Protein AF-0000000078458652 (afdb_homodimer)

pLDDT: mean 82.73, std 20.46, range [17.59, 98.25]

Solvent-accessible surface area (backbone atoms only — not comparable to full-atom values): 28917 Å² total; per-residue (Å²): 103,45,55,59,38,45,64,35,91,59,26,58,59,52,46,51,49,51,50,51,50,48,51,54,49,50,50,53,52,47,50,48,54,53,51,50,43,49,52,51,50,54,49,30,52,53,49,36,51,50,32,53,53,46,57,64,69,66,65,75,82,95,50,84,63,47,66,58,51,52,50,50,31,51,49,48,42,50,42,27,52,52,43,53,51,50,44,53,49,40,44,56,53,26,48,51,47,50,50,53,50,47,52,51,50,50,52,51,51,52,53,51,50,52,51,52,52,51,46,54,46,52,42,53,52,42,51,52,50,36,52,53,33,50,53,48,27,52,54,30,49,52,48,26,53,52,30,46,49,52,37,55,54,61,70,67,54,73,91,58,67,73,77,47,41,60,54,49,51,55,50,52,50,53,32,49,52,49,27,52,50,29,46,51,52,27,47,51,31,48,51,49,34,54,50,38,52,53,49,40,52,52,41,51,54,50,40,54,52,48,44,32,49,48,38,43,52,45,50,52,51,48,50,52,48,46,51,50,50,51,54,23,47,51,55,43,51,50,41,52,38,51,51,69,26,48,62,51,54,70,80,68,65,65,68,68,61,56,58,64,70,63,73,68,77,73,76,76,74,83,76,74,75,60,93,110,103,45,57,60,39,45,65,36,92,58,26,58,58,52,44,52,48,51,50,50,50,49,51,53,49,51,51,54,50,48,52,48,54,52,51,51,44,49,54,51,49,54,49,30,52,52,51,33,48,50,32,55,52,46,57,64,69,66,64,75,82,95,50,83,62,46,68,59,50,51,48,50,32,52,49,48,42,52,42,28,53,51,40,54,51,49,45,54,50,39,44,57,55,28,48,52,47,52,51,53,50,47,53,51,49,51,53,51,52,50,52,51,50,52,50,51,51,51,46,54,47,51,42,53,52,41,52,52,51,37,53,52,33,49,52,49,28,52,56,30,47,52,50,26,53,52,31,46,51,49,37,54,55,59,68,67,54,73,90,58,66,74,76,45,39,59,53,48,51,53,49,51,51,51,32,49,50,48,28,52,52,30,45,52,53,27,49,51,30,49,51,49,34,53,52,39,52,53,47,43,53,51,41,49,52,48,40,54,52,48,44,33,50,49,39,43,51,46,51,50,50,48,51,52,49,47,51,51,51,51,54,23,46,50,54,43,51,51,40,52,39,51,52,67,29,48,63,48,52,68,79,66,66,64,67,67,62,55,58,63,69,62,72,66,77,74,76,74,75,80,75,71,72,68,82,111

Secondary structure (DSSP, 8-state):
-HHHHHHSTTHHHHHHHHHHHHHHHHHHHHHHHHHHHHHHHHHHHHHHHHHHHHHHH---SS-TTHHHHHHHHHHHHHHHHHHHHHHHHHIIIIIIHHHHHHHHHHHHHHHHHHHHHHHHHHHHHHHHHHHHHHHHHHHHHHHHHHHHHHHHHHHTS----THHHHHHHHHHHHHHHHHHHHHHHHHHHHHHHHHHHHHHHHHHHHHHHHHHHHHHHHHHHHHHHHHHHHHHHHHHHHHIIIIIHHGGG---HHHHHHTT------------GGG-/-HHHHHHSTTHHHHHHHHHHHHHHHHHHHHHHHHHHHHHHHHHHHHHHHHHHHHHHH---SS-TTHHHHHHHHHHHHHHHHHHHHHHHHHIIIIIIHHHHHHHHHHHHHHHHHHHHHHHHHHHHHHHHHHHHHHHHHHHHHHHHHHHHHHHHHHHTS----THHHHHHHHHHHHHHHHHHHHHHHHHHHHHHHHHHHHHHHHHHHHHHHHHHHHHHHHHHHHHHHHHHHHHHHHHHHHHIIIIIHHGGG---HHHHHHGGG-----------GGG-

InterPro domains:
  IPR001060 FCH domain [SM00055] (2-90)
  IPR027267 AH/BAR domain superfamily [G3DSA:1.20.1270.60] (1-253)
  IPR027267 AH/BAR domain superfamily [SSF103657] (10-240)
  IPR031160 F-BAR domain [PS51741] (1-271)
  IPR054713 GMIP/FCHO2-like, FCH domain [PF22699] (10-238)

Structure (mmCIF, N/CA/C/O backbone):
data_AF-0000000078458652-model_v1
#
loop_
_entity.id
_entity.type
_entity.pdbx_description
1 polymer 'Rho GTPase-activating protein 29'
#
loop_
_atom_site.group_PDB
_atom_site.id
_atom_site.type_symbol
_atom_site.label_atom_id
_atom_site.label_alt_id
_atom_site.label_comp_id
_atom_site.label_asym_id
_atom_site.label_entity_id
_atom_site.label_seq_id
_atom_site.pdbx_PDB_ins_code
_atom_site.Cartn_x
_atom_site.Cartn_y
_atom_site.Cartn_z
_atom_site.occupancy
_atom_site.B_iso_or_equiv
_atom_site.auth_seq_id
_atom_site.auth_comp_id
_atom_site.auth_asym_id
_atom_site.auth_atom_id
_atom_site.pdbx_PDB_model_num
ATOM 1 N N . MET A 1 1 ? -7.738 -39.312 -30.156 1 42.25 1 MET A N 1
ATOM 2 C CA . MET A 1 1 ? -6.59 -38.469 -29.875 1 42.25 1 MET A CA 1
ATOM 3 C C . MET A 1 1 ? -5.641 -39.125 -28.891 1 42.25 1 MET A C 1
ATOM 5 O O . MET A 1 1 ? -4.426 -39.125 -29.094 1 42.25 1 MET A O 1
ATOM 9 N N . ASP A 1 2 ? -6.367 -39.656 -27.875 1 49.72 2 ASP A N 1
ATOM 10 C CA . ASP A 1 2 ? -5.559 -40.312 -26.859 1 49.72 2 ASP A CA 1
ATOM 11 C C . ASP A 1 2 ? -4.691 -41.406 -27.469 1 49.72 2 ASP A C 1
ATOM 13 O O . ASP A 1 2 ? -3.514 -41.562 -27.125 1 49.72 2 ASP A O 1
ATOM 17 N N . ARG A 1 3 ? -5.375 -42.094 -28.406 1 53.09 3 ARG A N 1
ATOM 18 C CA . ARG A 1 3 ? -4.652 -43.188 -29.016 1 53.09 3 ARG A CA 1
ATOM 19 C C . ARG A 1 3 ? -3.494 -42.688 -29.875 1 53.09 3 ARG A C 1
ATOM 21 O O . ARG A 1 3 ? -2.418 -43.281 -29.875 1 53.09 3 ARG A O 1
ATOM 28 N N . MET A 1 4 ? -3.777 -41.562 -30.547 1 47.5 4 MET A N 1
ATOM 29 C CA . MET A 1 4 ? -2.734 -41.031 -31.438 1 47.5 4 MET A CA 1
ATOM 30 C C . MET A 1 4 ? -1.519 -40.594 -30.625 1 47.5 4 MET A C 1
ATOM 32 O O . MET A 1 4 ? -0.379 -40.812 -31.047 1 47.5 4 MET A O 1
ATOM 36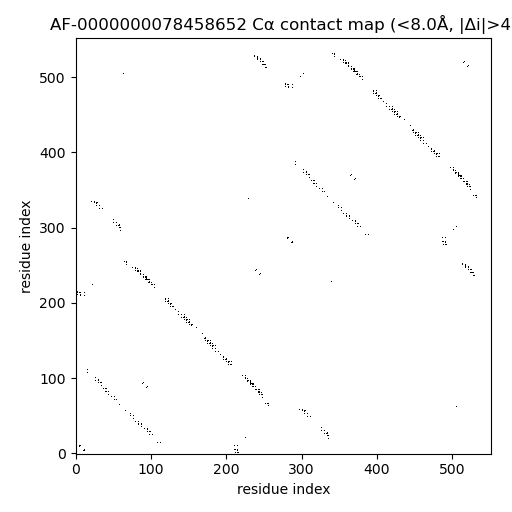 N N . VAL A 1 5 ? -1.776 -40 -29.578 1 52.53 5 VAL A N 1
ATOM 37 C CA . VAL A 1 5 ? -0.667 -39.562 -28.734 1 52.53 5 VAL A CA 1
ATOM 38 C C . VAL A 1 5 ? 0.009 -40.781 -28.109 1 52.53 5 VAL A C 1
ATOM 40 O O . VAL A 1 5 ? 1.238 -40.844 -28.016 1 52.53 5 VAL A O 1
ATOM 43 N N . ALA A 1 6 ? -0.91 -41.75 -27.844 1 52.38 6 ALA A N 1
ATOM 44 C CA . ALA A 1 6 ? -0.396 -43 -27.266 1 52.38 6 ALA A CA 1
ATOM 45 C C . ALA A 1 6 ? 0.478 -43.75 -28.266 1 52.38 6 ALA A C 1
ATOM 47 O O . ALA A 1 6 ? 1.397 -44.469 -27.891 1 52.38 6 ALA A O 1
ATOM 48 N N . ASP A 1 7 ? 0.104 -43.469 -29.484 1 56.47 7 ASP A N 1
ATOM 49 C CA . ASP A 1 7 ? 0.796 -44.25 -30.5 1 56.47 7 ASP A CA 1
ATOM 50 C C . ASP A 1 7 ? 2.211 -43.719 -30.734 1 56.47 7 ASP A C 1
ATOM 52 O O . ASP A 1 7 ? 3.078 -44.438 -31.219 1 56.47 7 ASP A O 1
ATOM 56 N N . ARG A 1 8 ? 2.246 -42.438 -30.344 1 62.75 8 ARG A N 1
ATOM 57 C CA . ARG A 1 8 ? 3.609 -41.906 -30.453 1 62.75 8 ARG A CA 1
ATOM 58 C C . ARG A 1 8 ? 4.488 -42.469 -29.328 1 62.75 8 ARG A C 1
ATOM 60 O O . ARG A 1 8 ? 4.039 -42.594 -28.188 1 62.75 8 ARG A O 1
ATOM 67 N N . ALA A 1 9 ? 5.555 -43 -29.641 1 62.34 9 ALA A N 1
ATOM 68 C CA . ALA A 1 9 ? 6.488 -43.594 -28.703 1 62.34 9 ALA A CA 1
ATOM 69 C C . ALA A 1 9 ? 6.719 -42.688 -27.5 1 62.34 9 ALA A C 1
ATOM 71 O O . ALA A 1 9 ? 6.836 -43.156 -26.359 1 62.34 9 ALA A O 1
ATOM 72 N N . ASP A 1 10 ? 6.547 -41.344 -27.672 1 75.12 10 ASP A N 1
ATOM 73 C CA . ASP A 1 10 ? 6.875 -40.406 -26.609 1 75.12 10 ASP A CA 1
ATOM 74 C C . ASP A 1 10 ? 5.621 -39.688 -26.109 1 75.12 10 ASP A C 1
ATOM 76 O O . ASP A 1 10 ? 5.719 -38.688 -25.406 1 75.12 10 ASP A O 1
ATOM 80 N N . GLY A 1 11 ? 4.473 -40.281 -26.469 1 80.44 11 GLY A N 1
ATOM 81 C CA . GLY A 1 11 ? 3.217 -39.625 -26.125 1 80.44 11 GLY A CA 1
ATOM 82 C C . GLY A 1 11 ? 2.961 -39.562 -24.641 1 80.44 11 GLY A C 1
ATOM 83 O O . GLY A 1 11 ? 2.535 -38.531 -24.125 1 80.44 11 GLY A O 1
ATOM 84 N N . ILE A 1 12 ? 3.359 -40.656 -23.969 1 88.5 12 ILE A N 1
ATOM 85 C CA . ILE A 1 12 ? 3.096 -40.75 -22.531 1 88.5 12 ILE A CA 1
ATOM 86 C C . ILE A 1 12 ? 3.975 -39.75 -21.781 1 88.5 12 ILE A C 1
ATOM 88 O O . ILE A 1 12 ? 3.521 -39.094 -20.844 1 88.5 12 ILE A O 1
ATOM 92 N N . ASP A 1 13 ? 5.172 -39.562 -22.234 1 87.75 13 ASP A N 1
ATOM 93 C CA . ASP A 1 13 ? 6.082 -38.594 -21.609 1 87.75 13 ASP A CA 1
ATOM 94 C C . ASP A 1 13 ? 5.59 -37.156 -21.797 1 87.75 13 ASP A C 1
ATOM 96 O O . ASP A 1 13 ? 5.668 -36.344 -20.875 1 87.75 13 ASP A O 1
ATOM 100 N N . ILE A 1 14 ? 5.129 -36.906 -22.953 1 87.44 14 ILE A N 1
ATOM 101 C CA . ILE A 1 14 ? 4.602 -35.594 -23.25 1 87.44 14 ILE A CA 1
ATOM 102 C C . ILE A 1 14 ? 3.408 -35.281 -22.344 1 87.44 14 ILE A C 1
ATOM 104 O O . ILE A 1 14 ? 3.266 -34.188 -21.828 1 87.44 14 ILE A O 1
ATOM 108 N N . ALA A 1 15 ? 2.541 -36.312 -22.172 1 89.94 15 ALA A N 1
ATOM 109 C CA . ALA A 1 15 ? 1.363 -36.156 -21.312 1 89.94 15 ALA A CA 1
ATOM 110 C C . ALA A 1 15 ? 1.765 -35.875 -19.875 1 89.94 15 ALA A C 1
ATOM 112 O O . ALA A 1 15 ? 1.196 -34.969 -19.219 1 89.94 15 ALA A O 1
ATOM 113 N N . PHE A 1 16 ? 2.777 -36.562 -19.406 1 92.31 16 PHE A N 1
ATOM 114 C CA . PHE A 1 16 ? 3.26 -36.312 -18.047 1 92.31 16 PHE A CA 1
ATOM 115 C C . PHE A 1 16 ? 3.891 -34.938 -17.938 1 92.31 16 PHE A C 1
ATOM 117 O O . PHE A 1 16 ? 3.697 -34.25 -16.938 1 92.31 16 PHE A O 1
ATOM 124 N N . ASP A 1 17 ? 4.605 -34.5 -18.891 1 88.88 17 ASP A N 1
ATOM 125 C CA . ASP A 1 17 ? 5.27 -33.219 -18.891 1 88.88 17 ASP A CA 1
ATOM 126 C C . ASP A 1 17 ? 4.246 -32.062 -18.875 1 88.88 17 ASP A C 1
ATOM 128 O O . ASP A 1 17 ? 4.461 -31.047 -18.219 1 88.88 17 ASP A O 1
ATOM 132 N N . ARG A 1 18 ? 3.197 -32.312 -19.578 1 86.94 18 ARG A N 1
ATOM 133 C CA . ARG A 1 18 ? 2.137 -31.297 -19.578 1 86.94 18 ARG A CA 1
ATOM 134 C C . ARG A 1 18 ? 1.52 -31.156 -18.188 1 86.94 18 ARG A C 1
ATOM 136 O O . ARG A 1 18 ? 1.244 -30.031 -17.75 1 86.94 18 ARG A O 1
ATOM 143 N N . GLY A 1 19 ? 1.253 -32.344 -17.625 1 89.75 19 GLY A N 1
ATOM 144 C CA . GLY A 1 19 ? 0.75 -32.312 -16.25 1 89.75 19 GLY A CA 1
ATOM 145 C C . GLY A 1 19 ? 1.691 -31.609 -15.297 1 89.75 19 GLY A C 1
ATOM 146 O O . GLY A 1 19 ? 1.252 -30.844 -14.438 1 89.75 19 GLY A O 1
ATOM 147 N N . LYS A 1 20 ? 2.963 -31.844 -15.438 1 90.44 20 LYS A N 1
ATOM 148 C CA . LYS A 1 20 ? 3.973 -31.219 -14.586 1 90.44 20 LYS A CA 1
ATOM 149 C C . LYS A 1 20 ? 4.039 -29.719 -14.828 1 90.44 20 LYS A C 1
ATOM 151 O O . LYS A 1 20 ? 4.215 -28.938 -13.883 1 90.44 20 LYS A O 1
ATOM 156 N N . ALA A 1 21 ? 3.98 -29.297 -16.062 1 88.31 21 ALA A N 1
ATOM 157 C CA . ALA A 1 21 ? 4.004 -27.875 -16.438 1 88.31 21 ALA A CA 1
ATOM 158 C C . ALA A 1 21 ? 2.848 -27.125 -15.781 1 88.31 21 ALA A C 1
ATOM 160 O O . ALA A 1 21 ? 3.021 -26 -15.305 1 88.31 21 ALA A O 1
ATOM 161 N N . TRP A 1 22 ? 1.665 -27.75 -15.828 1 89.5 22 TRP A N 1
ATOM 162 C CA . TRP A 1 22 ? 0.521 -27.109 -15.188 1 89.5 22 TRP A CA 1
ATOM 163 C C . TRP A 1 22 ? 0.757 -26.938 -13.695 1 89.5 22 TRP A C 1
ATOM 165 O O . TRP A 1 22 ? 0.428 -25.891 -13.117 1 89.5 22 TRP A O 1
ATOM 175 N N . SER A 1 23 ? 1.256 -28 -13.047 1 91.06 23 SER A N 1
ATOM 176 C CA . SER A 1 23 ? 1.516 -27.938 -11.609 1 91.06 23 SER A CA 1
ATOM 177 C C . SER A 1 23 ? 2.457 -26.797 -11.273 1 91.06 23 SER A C 1
ATOM 179 O O . SER A 1 23 ? 2.229 -26.062 -10.305 1 91.06 23 SER A O 1
ATOM 181 N N . LYS A 1 24 ? 3.486 -26.594 -12.023 1 90.31 24 LYS A N 1
ATOM 182 C CA . LYS A 1 24 ? 4.434 -25.5 -11.82 1 90.31 24 LYS A CA 1
ATOM 183 C C . LYS A 1 24 ? 3.758 -24.141 -12.008 1 90.31 24 LYS A C 1
ATOM 185 O O . LYS A 1 24 ? 3.967 -23.219 -11.219 1 90.31 24 LYS A O 1
ATOM 190 N N . TYR A 1 25 ? 2.965 -24.078 -13.039 1 90.62 25 TYR A N 1
ATOM 191 C CA . TYR A 1 25 ? 2.207 -22.859 -13.328 1 90.62 25 TYR A CA 1
ATOM 192 C C . TYR A 1 25 ? 1.269 -22.516 -12.18 1 90.62 25 TYR A C 1
ATOM 194 O O . TYR A 1 25 ? 1.219 -21.375 -11.734 1 90.62 25 TYR A O 1
ATOM 202 N N . CYS A 1 26 ? 0.562 -23.5 -11.75 1 91.19 26 CYS A N 1
ATOM 203 C CA . CYS A 1 26 ? -0.378 -23.312 -10.648 1 91.19 26 CYS A CA 1
ATOM 204 C C . CYS A 1 26 ? 0.332 -22.797 -9.406 1 91.19 26 CYS A C 1
ATOM 206 O O . CYS A 1 26 ? -0.173 -21.906 -8.727 1 91.19 26 CYS A O 1
ATOM 208 N N . LYS A 1 27 ? 1.479 -23.328 -9.172 1 93.19 27 LYS A N 1
ATOM 209 C CA . LYS A 1 27 ? 2.264 -22.891 -8.016 1 93.19 27 LYS A CA 1
ATOM 210 C C . LYS A 1 27 ? 2.641 -21.422 -8.133 1 93.19 27 LYS A C 1
ATOM 212 O O . LYS A 1 27 ? 2.561 -20.672 -7.148 1 93.19 27 LYS A O 1
ATOM 217 N N . GLU A 1 28 ? 3.084 -21 -9.242 1 92.69 28 GLU A N 1
ATOM 218 C CA . GLU A 1 28 ? 3.471 -19.609 -9.469 1 92.69 28 GLU A CA 1
ATOM 219 C C . GLU A 1 28 ? 2.271 -18.672 -9.336 1 92.69 28 GLU A C 1
ATOM 221 O O . GLU A 1 28 ? 2.385 -17.578 -8.781 1 92.69 28 GLU A O 1
ATOM 226 N N . LEU A 1 29 ? 1.106 -19.109 -9.852 1 92.38 29 LEU A N 1
ATOM 227 C CA . LEU A 1 29 ? -0.113 -18.312 -9.734 1 92.38 29 LEU A CA 1
ATOM 228 C C . LEU A 1 29 ? -0.511 -18.141 -8.273 1 92.38 29 LEU A C 1
ATOM 230 O O . LEU A 1 29 ? -0.86 -17.047 -7.844 1 92.38 29 LEU A O 1
ATOM 234 N N . LEU A 1 30 ? -0.452 -19.234 -7.609 1 95.12 30 LEU A N 1
ATOM 235 C CA . LEU A 1 30 ? -0.789 -19.203 -6.191 1 95.12 30 LEU A CA 1
ATOM 236 C C . LEU A 1 30 ? 0.151 -18.281 -5.422 1 95.12 30 LEU A C 1
ATOM 238 O O . LEU A 1 30 ? -0.29 -17.516 -4.566 1 95.12 30 LEU A O 1
ATOM 242 N N . ASN A 1 31 ? 1.409 -18.375 -5.773 1 94.5 31 ASN A N 1
ATOM 243 C CA . ASN A 1 31 ? 2.395 -17.516 -5.141 1 94.5 31 ASN A CA 1
ATOM 244 C C . ASN A 1 31 ? 2.098 -16.031 -5.41 1 94.5 31 ASN A C 1
ATOM 246 O O . ASN A 1 31 ? 2.121 -15.219 -4.488 1 94.5 31 ASN A O 1
ATOM 250 N N . PHE A 1 32 ? 1.776 -15.742 -6.582 1 93.94 32 PHE A N 1
ATOM 251 C CA . PHE A 1 32 ? 1.482 -14.359 -6.965 1 93.94 32 PHE A CA 1
ATOM 252 C C . PHE A 1 32 ? 0.253 -13.844 -6.227 1 93.94 32 PHE A C 1
ATOM 254 O O . PHE A 1 32 ? 0.306 -12.797 -5.578 1 93.94 32 PHE A O 1
ATOM 261 N N . VAL A 1 33 ? -0.81 -14.555 -6.344 1 93.94 33 VAL A N 1
ATOM 262 C CA . VAL A 1 33 ? -2.072 -14.086 -5.781 1 93.94 33 VAL A CA 1
ATOM 263 C C . VAL A 1 33 ? -1.951 -13.977 -4.262 1 93.94 33 VAL A C 1
ATOM 265 O O . VAL A 1 33 ? -2.426 -13.008 -3.666 1 93.94 33 VAL A O 1
ATOM 268 N N . SER A 1 34 ? -1.325 -14.938 -3.656 1 95.62 34 SER A N 1
ATOM 269 C CA . SER A 1 34 ? -1.144 -14.914 -2.207 1 95.62 34 SER A CA 1
ATOM 270 C C . SER A 1 34 ? -0.337 -13.688 -1.774 1 95.62 34 SER A C 1
ATOM 272 O O . SER A 1 34 ? -0.72 -12.992 -0.836 1 95.62 34 SER A O 1
ATOM 274 N N . ARG A 1 35 ? 0.728 -13.453 -2.455 1 95.5 35 ARG A N 1
ATOM 275 C CA . ARG A 1 35 ? 1.577 -12.312 -2.127 1 95.5 35 ARG A CA 1
ATOM 276 C C . ARG A 1 35 ? 0.855 -10.992 -2.396 1 95.5 35 ARG A C 1
ATOM 278 O O . ARG A 1 35 ? 0.972 -10.047 -1.619 1 95.5 35 ARG A O 1
ATOM 285 N N . ARG A 1 36 ? 0.133 -10.961 -3.457 1 93.19 36 ARG A N 1
ATOM 286 C CA . ARG A 1 36 ? -0.636 -9.766 -3.793 1 93.19 36 ARG A CA 1
ATOM 287 C C . ARG A 1 36 ? -1.654 -9.445 -2.705 1 93.19 36 ARG A C 1
ATOM 289 O O . ARG A 1 36 ? -1.803 -8.289 -2.309 1 93.19 36 ARG A O 1
ATOM 296 N N . MET A 1 37 ? -2.326 -10.445 -2.289 1 93.19 37 MET A N 1
ATOM 297 C CA . MET A 1 37 ? -3.326 -10.258 -1.241 1 93.19 37 MET A CA 1
ATOM 298 C C . MET A 1 37 ? -2.668 -9.82 0.063 1 93.19 37 MET A C 1
ATOM 300 O O . MET A 1 37 ? -3.217 -8.992 0.791 1 93.19 37 MET A O 1
ATOM 304 N N . GLN A 1 38 ? -1.505 -10.383 0.289 1 95.88 38 GLN A N 1
ATOM 305 C CA . GLN A 1 38 ? -0.773 -9.992 1.489 1 95.88 38 GLN A CA 1
ATOM 306 C C . GLN A 1 38 ? -0.374 -8.523 1.434 1 95.88 38 GLN A C 1
ATOM 308 O O . GLN A 1 38 ? -0.454 -7.812 2.439 1 95.88 38 GLN A O 1
ATOM 313 N N . LEU A 1 39 ? 0.077 -8.055 0.292 1 94.44 39 LEU A N 1
ATOM 314 C CA . LEU A 1 39 ? 0.439 -6.656 0.111 1 94.44 39 LEU A CA 1
ATOM 315 C C . LEU A 1 39 ? -0.766 -5.75 0.344 1 94.44 39 LEU A C 1
ATOM 317 O O . LEU A 1 39 ? -0.649 -4.711 0.999 1 94.44 39 LEU A O 1
ATOM 321 N N . GLU A 1 40 ? -1.937 -6.188 -0.151 1 92.25 40 GLU A N 1
ATOM 322 C CA . GLU A 1 40 ? -3.156 -5.41 0.042 1 92.25 40 GLU A CA 1
ATOM 323 C C . GLU A 1 40 ? -3.547 -5.352 1.516 1 92.25 40 GLU A C 1
ATOM 325 O O . GLU A 1 40 ? -3.953 -4.301 2.016 1 92.25 40 GLU A O 1
ATOM 330 N N . LEU A 1 41 ? -3.432 -6.441 2.139 1 93 41 LEU A N 1
ATOM 331 C CA . LEU A 1 41 ? -3.789 -6.527 3.551 1 93 41 LEU A CA 1
ATOM 332 C C . LEU A 1 41 ? -2.883 -5.637 4.395 1 93 41 LEU A C 1
ATOM 334 O O . LEU A 1 41 ? -3.361 -4.883 5.246 1 93 41 LEU A O 1
ATOM 338 N N . ASP A 1 42 ? -1.604 -5.715 4.141 1 95.56 42 ASP A N 1
ATOM 339 C CA . ASP A 1 42 ? -0.63 -4.91 4.875 1 95.56 42 ASP A CA 1
ATOM 340 C C . ASP A 1 42 ? -0.877 -3.418 4.664 1 95.56 42 ASP A C 1
ATOM 342 O O . ASP A 1 42 ? -0.823 -2.635 5.613 1 95.56 42 ASP A O 1
ATOM 346 N N . HIS A 1 43 ? -1.128 -3.053 3.447 1 94.06 43 HIS A N 1
ATOM 347 C CA . HIS A 1 43 ? -1.416 -1.663 3.113 1 94.06 43 HIS A CA 1
ATOM 348 C C . HIS A 1 43 ? -2.682 -1.18 3.812 1 94.06 43 HIS A C 1
ATOM 350 O O . HIS A 1 43 ? -2.693 -0.099 4.406 1 94.06 43 HIS A O 1
ATOM 356 N N . ALA A 1 44 ? -3.709 -2.01 3.736 1 93.06 44 ALA A N 1
ATOM 357 C CA . ALA A 1 44 ? -4.984 -1.653 4.352 1 93.06 44 ALA A CA 1
ATOM 358 C C . ALA A 1 44 ? -4.832 -1.467 5.859 1 93.06 44 ALA A C 1
ATOM 360 O O . ALA A 1 44 ? -5.391 -0.531 6.434 1 93.06 44 ALA A O 1
ATOM 361 N N . LYS A 1 45 ? -4.094 -2.303 6.473 1 96 45 LYS A N 1
ATOM 362 C CA . LYS A 1 45 ? -3.877 -2.211 7.91 1 96 45 LYS A CA 1
ATOM 363 C C . LYS A 1 45 ? -3.195 -0.896 8.281 1 96 45 LYS A C 1
ATOM 365 O O . LYS A 1 45 ? -3.598 -0.229 9.234 1 96 45 LYS A O 1
ATOM 370 N N . LYS A 1 46 ? -2.197 -0.577 7.535 1 96.19 46 LYS A N 1
ATOM 371 C CA . LYS A 1 46 ? -1.439 0.641 7.809 1 96.19 46 LYS A CA 1
ATOM 372 C C . LYS A 1 46 ? -2.283 1.884 7.543 1 96.19 46 LYS A C 1
ATOM 374 O O . LYS A 1 46 ? -2.227 2.852 8.305 1 96.19 46 LYS A O 1
ATOM 379 N N . VAL A 1 47 ? -3.057 1.864 6.477 1 93.94 47 VAL A N 1
ATOM 380 C CA . VAL A 1 47 ? -3.938 2.98 6.145 1 93.94 47 VAL A CA 1
ATOM 381 C C . VAL A 1 47 ? -5.016 3.123 7.219 1 93.94 47 VAL A C 1
ATOM 383 O O . VAL A 1 47 ? -5.34 4.238 7.637 1 93.94 47 VAL A O 1
ATOM 386 N N . HIS A 1 48 ? -5.531 1.95 7.621 1 94.5 48 HIS A N 1
ATOM 387 C CA . HIS A 1 48 ? -6.539 1.932 8.672 1 94.5 48 HIS A CA 1
ATOM 388 C C . HIS A 1 48 ? -6.008 2.566 9.953 1 94.5 48 HIS A C 1
ATOM 390 O O . HIS A 1 48 ? -6.672 3.414 10.555 1 94.5 48 HIS A O 1
ATOM 396 N N . CYS A 1 49 ? -4.82 2.238 10.312 1 96.5 49 CYS A N 1
ATOM 397 C CA . CYS A 1 49 ? -4.18 2.773 11.508 1 96.5 49 CYS A CA 1
ATOM 398 C C . CYS A 1 49 ? -3.941 4.273 11.375 1 96.5 49 CYS A C 1
ATOM 400 O O . CYS A 1 49 ? -4.223 5.035 12.305 1 96.5 49 CYS A O 1
ATOM 402 N N . LEU A 1 50 ? -3.467 4.695 10.266 1 95.38 50 LEU A N 1
ATOM 403 C CA . LEU A 1 50 ? -3.189 6.105 10.008 1 95.38 50 LEU A CA 1
ATOM 404 C C . LEU A 1 50 ? -4.465 6.934 10.094 1 95.38 50 LEU A C 1
ATOM 406 O O . LEU A 1 50 ? -4.473 8.008 10.703 1 95.38 50 LEU A O 1
ATOM 410 N N . ALA A 1 51 ? -5.535 6.445 9.477 1 93.06 51 ALA A N 1
ATOM 411 C CA . ALA A 1 51 ? -6.816 7.148 9.492 1 93.06 51 ALA A CA 1
ATOM 412 C C . ALA A 1 51 ? -7.328 7.328 10.914 1 93.06 51 ALA A C 1
ATOM 414 O O . ALA A 1 51 ? -7.758 8.422 11.297 1 93.06 51 ALA A O 1
ATOM 415 N N . ASN A 1 52 ? -7.207 6.285 11.727 1 94 52 ASN A N 1
ATOM 416 C CA . ASN A 1 52 ? -7.664 6.34 13.109 1 94 52 ASN A CA 1
ATOM 417 C C . ASN A 1 52 ? -6.828 7.309 13.938 1 94 52 ASN A C 1
ATOM 419 O O . ASN A 1 52 ? -7.371 8.086 14.727 1 94 52 ASN A O 1
ATOM 423 N N . GLN A 1 53 ? -5.539 7.277 13.773 1 93.12 53 GLN A N 1
ATOM 424 C CA . GLN A 1 53 ? -4.637 8.172 14.492 1 93.12 53 GLN A CA 1
ATOM 425 C C . GLN A 1 53 ? -4.895 9.625 14.117 1 93.12 53 GLN A C 1
ATOM 427 O O . GLN A 1 53 ? -4.871 10.508 14.984 1 93.12 53 GLN A O 1
ATOM 432 N N . SER A 1 54 ? -5.156 9.859 12.844 1 92.25 54 SER A N 1
ATOM 433 C CA . SER A 1 54 ? -5.371 11.227 12.367 1 92.25 54 SER A CA 1
ATOM 434 C C . SER A 1 54 ? -6.695 11.789 12.875 1 92.25 54 SER A C 1
ATOM 436 O O . SER A 1 54 ? -6.789 12.977 13.18 1 92.25 54 SER A O 1
ATOM 438 N N . LYS A 1 55 ? -7.707 10.922 12.984 1 89.94 55 LYS A N 1
ATOM 439 C CA . LYS A 1 55 ? -8.992 11.336 13.539 1 89.94 55 LYS A CA 1
ATOM 440 C C . LYS A 1 55 ? -8.844 11.828 14.977 1 89.94 55 LYS A C 1
ATOM 442 O O . LYS A 1 55 ? -9.477 12.805 15.367 1 89.94 55 LYS A O 1
ATOM 447 N N . ILE A 1 56 ? -7.953 11.188 15.68 1 88.88 56 ILE A N 1
ATOM 448 C CA . ILE A 1 56 ? -7.727 11.539 17.078 1 88.88 56 ILE A CA 1
ATOM 449 C C . ILE A 1 56 ? -6.898 12.812 17.156 1 88.88 56 ILE A C 1
ATOM 451 O O . ILE A 1 56 ? -7.16 13.68 18 1 88.88 56 ILE A O 1
ATOM 455 N N . ALA A 1 57 ? -5.961 12.953 16.266 1 88.19 57 ALA A N 1
ATOM 456 C CA . ALA A 1 57 ? -5.02 14.078 16.312 1 88.19 57 ALA A CA 1
ATOM 457 C C . ALA A 1 57 ? -5.699 15.375 15.891 1 88.19 57 ALA A C 1
ATOM 459 O O . ALA A 1 57 ? -5.414 16.438 16.453 1 88.19 57 ALA A O 1
ATOM 460 N N . ILE A 1 58 ? -6.598 15.328 14.844 1 85.75 58 ILE A N 1
ATOM 461 C CA . ILE A 1 58 ? -7.281 16.516 14.336 1 85.75 58 ILE A CA 1
ATOM 462 C C . ILE A 1 58 ? -8.602 16.703 15.078 1 85.75 58 ILE A C 1
ATOM 464 O O . ILE A 1 58 ? -9.641 16.203 14.648 1 85.75 58 ILE A O 1
ATOM 468 N N . ASN A 1 59 ? -8.539 17.141 16.297 1 73.5 59 ASN A N 1
ATOM 469 C CA . ASN A 1 59 ? -9.727 17.234 17.141 1 73.5 59 ASN A CA 1
ATOM 470 C C . ASN A 1 59 ? -10.109 18.688 17.406 1 73.5 59 ASN A C 1
ATOM 472 O O . ASN A 1 59 ? -11.164 18.969 17.984 1 73.5 59 ASN A O 1
ATOM 476 N N . GLU A 1 60 ? -9.305 19.641 16.953 1 70.5 60 GLU A N 1
ATOM 477 C CA . GLU A 1 60 ? -9.648 21.031 17.25 1 70.5 60 GLU A CA 1
ATOM 478 C C . GLU A 1 60 ? -10.812 21.5 16.391 1 70.5 60 GLU A C 1
ATOM 480 O O . GLU A 1 60 ? -10.984 21.047 15.258 1 70.5 60 GLU A O 1
ATOM 485 N N . HIS A 1 61 ? -11.656 22.359 17.016 1 67.25 61 HIS A N 1
ATOM 486 C CA . HIS A 1 61 ? -12.859 22.844 16.359 1 67.25 61 HIS A CA 1
ATOM 487 C C . HIS A 1 61 ? -12.578 24.125 15.555 1 67.25 61 HIS A C 1
ATOM 489 O O . HIS A 1 61 ? -11.578 24.812 15.805 1 67.25 61 HIS A O 1
ATOM 495 N N . PHE A 1 62 ? -13.344 24.375 14.383 1 66.06 62 PHE A N 1
ATOM 496 C CA . PHE A 1 62 ? -13.414 25.594 13.562 1 66.06 62 PHE A CA 1
ATOM 497 C C . PHE A 1 62 ? -12.195 25.688 12.656 1 66.06 62 PHE A C 1
ATOM 499 O O . PHE A 1 62 ? -11.609 26.766 12.516 1 66.06 62 PHE A O 1
ATOM 506 N N . LEU A 1 63 ? -11.703 24.594 12.32 1 75.88 63 LEU A N 1
ATOM 507 C CA . LEU A 1 63 ? -10.562 24.562 11.406 1 75.88 63 LEU A CA 1
ATOM 508 C C . LEU A 1 63 ? -11.023 24.328 9.969 1 75.88 63 LEU A C 1
ATOM 510 O O . LEU A 1 63 ? -12.047 23.688 9.742 1 75.88 63 LEU A O 1
ATOM 514 N N . PRO A 1 64 ? -10.32 24.984 9.047 1 77.56 64 PRO A N 1
ATOM 515 C CA . PRO A 1 64 ? -10.742 24.891 7.645 1 77.56 64 PRO A CA 1
ATOM 516 C C . PRO A 1 64 ? -10.742 23.453 7.137 1 77.56 64 PRO A C 1
ATOM 518 O O . PRO A 1 64 ? -9.766 22.719 7.324 1 77.56 64 PRO A O 1
ATOM 521 N N . LEU A 1 65 ? -11.828 23 6.559 1 81.81 65 LEU A N 1
ATOM 522 C CA . LEU A 1 65 ? -12.008 21.75 5.824 1 81.81 65 LEU A CA 1
ATOM 523 C C . LEU A 1 65 ? -11.844 20.547 6.746 1 81.81 65 LEU A C 1
ATOM 525 O O . LEU A 1 65 ? -11.516 19.453 6.289 1 81.81 65 LEU A O 1
ATOM 529 N N . ARG A 1 66 ? -12 20.719 7.969 1 82.75 66 ARG A N 1
ATOM 530 C CA . ARG A 1 66 ? -11.875 19.625 8.93 1 82.75 66 ARG A CA 1
ATOM 531 C C . ARG A 1 66 ? -12.867 18.516 8.617 1 82.75 66 ARG A C 1
ATOM 533 O O . ARG A 1 66 ? -12.508 17.328 8.625 1 82.75 66 ARG A O 1
ATOM 540 N N . ASP A 1 67 ? -14 18.906 8.273 1 81.25 67 ASP A N 1
ATOM 541 C CA . ASP A 1 67 ? -15.055 17.922 7.988 1 81.25 67 ASP A CA 1
ATOM 542 C C . ASP A 1 67 ? -14.711 17.109 6.75 1 81.25 67 ASP A C 1
ATOM 544 O O . ASP A 1 67 ? -15.016 15.906 6.691 1 81.25 67 ASP A O 1
ATOM 548 N N . VAL A 1 68 ? -14.133 17.703 5.84 1 83.75 68 VAL A N 1
ATOM 549 C CA . VAL A 1 68 ? -13.758 17.031 4.602 1 83.75 68 VAL A CA 1
ATOM 550 C C . VAL A 1 68 ? -12.68 15.992 4.887 1 83.75 68 VAL A C 1
ATOM 552 O O . VAL A 1 68 ? -12.758 14.859 4.41 1 83.75 68 VAL A O 1
ATOM 555 N N . PHE A 1 69 ? -11.758 16.375 5.668 1 86.12 69 PHE A N 1
ATOM 556 C CA . PHE A 1 69 ? -10.695 15.445 6.023 1 86.12 69 PHE A CA 1
ATOM 557 C C . PHE A 1 69 ? -11.242 14.312 6.887 1 86.12 69 PHE A C 1
ATOM 559 O O . PHE A 1 69 ? -10.859 13.156 6.715 1 86.12 69 PHE A O 1
ATOM 566 N N . GLU A 1 70 ? -12.109 14.664 7.77 1 85.75 70 GLU A N 1
ATOM 567 C CA . GLU A 1 70 ? -12.734 13.641 8.602 1 85.75 70 GLU A CA 1
ATOM 568 C C . GLU A 1 70 ? -13.484 12.625 7.742 1 85.75 70 GLU A C 1
ATOM 570 O O . GLU A 1 70 ? -13.398 11.414 7.988 1 85.75 70 GLU A O 1
ATOM 575 N N . SER A 1 71 ? -14.141 13.125 6.777 1 84.62 71 SER A N 1
ATOM 576 C CA . SER A 1 71 ? -14.844 12.242 5.852 1 84.62 71 SER A CA 1
ATOM 577 C C . SER A 1 71 ? -13.859 11.367 5.074 1 84.62 71 SER A C 1
ATOM 579 O O . SER A 1 71 ? -14.141 10.188 4.82 1 84.62 71 SER A O 1
ATOM 581 N N . SER A 1 72 ? -12.781 11.992 4.715 1 85.88 72 SER A N 1
ATOM 582 C CA . SER A 1 72 ? -11.75 11.242 4.012 1 85.88 72 SER A CA 1
ATOM 583 C C . SER A 1 72 ? -11.211 10.109 4.871 1 85.88 72 SER A C 1
ATOM 585 O O . SER A 1 72 ? -10.977 9 4.375 1 85.88 72 SER A O 1
ATOM 587 N N . PHE A 1 73 ? -11.078 10.352 6.184 1 88.38 73 PHE A N 1
ATOM 588 C CA . PHE A 1 73 ? -10.625 9.32 7.105 1 88.38 73 PHE A CA 1
ATOM 589 C C . PHE A 1 73 ? -11.641 8.188 7.188 1 88.38 73 PHE A C 1
ATOM 591 O O . PHE A 1 73 ? -11.273 7.012 7.148 1 88.38 73 PHE A O 1
ATOM 598 N N . ASP A 1 74 ? -12.836 8.562 7.227 1 88.31 74 ASP A N 1
ATOM 599 C CA . ASP A 1 74 ? -13.898 7.566 7.297 1 88.31 74 ASP A CA 1
ATOM 600 C C . ASP A 1 74 ? -13.938 6.711 6.031 1 88.31 74 ASP A C 1
ATOM 602 O O . ASP A 1 74 ? -14.125 5.496 6.105 1 88.31 74 ASP A O 1
ATOM 606 N N . ASN A 1 75 ? -13.75 7.363 4.93 1 84.5 75 ASN A N 1
ATOM 607 C CA . ASN A 1 75 ? -13.711 6.648 3.66 1 84.5 75 ASN A CA 1
ATOM 608 C C . ASN A 1 75 ? -12.539 5.672 3.598 1 84.5 75 ASN A C 1
ATOM 610 O O . ASN A 1 75 ? -12.672 4.57 3.062 1 84.5 75 ASN A O 1
ATOM 614 N N . ASP A 1 76 ? -11.445 6.102 4.102 1 88.06 76 ASP A N 1
ATOM 615 C CA . ASP A 1 76 ? -10.289 5.219 4.148 1 88.06 76 ASP A CA 1
ATOM 616 C C . ASP A 1 76 ? -10.57 3.982 5 1 88.06 76 ASP A C 1
ATOM 618 O O . ASP A 1 76 ? -10.195 2.867 4.633 1 88.06 76 ASP A O 1
ATOM 622 N N . ILE A 1 77 ? -11.258 4.145 6.062 1 90.62 77 ILE A N 1
ATOM 623 C CA . ILE A 1 77 ? -11.578 3.045 6.965 1 90.62 77 ILE A CA 1
ATOM 624 C C . ILE A 1 77 ? -12.531 2.068 6.273 1 90.62 77 ILE A C 1
ATOM 626 O O . ILE A 1 77 ? -12.328 0.854 6.328 1 90.62 77 ILE A O 1
ATOM 630 N N . VAL A 1 78 ? -13.484 2.57 5.586 1 86.5 78 VAL A N 1
ATOM 631 C CA . VAL A 1 78 ? -14.438 1.734 4.859 1 86.5 78 VAL A CA 1
ATOM 632 C C . VAL A 1 78 ? -13.711 0.962 3.762 1 86.5 78 VAL A C 1
ATOM 634 O O . VAL A 1 78 ? -13.945 -0.235 3.576 1 86.5 78 VAL A O 1
ATOM 637 N N . PHE A 1 79 ? -12.906 1.695 3.119 1 84.06 79 PHE A N 1
ATOM 638 C CA . PHE A 1 79 ? -12.117 1.065 2.07 1 84.06 79 PHE A CA 1
ATOM 639 C C . PHE A 1 79 ? -11.305 -0.094 2.629 1 84.06 79 PHE A C 1
ATOM 641 O O . PHE A 1 79 ? -11.211 -1.154 2.008 1 84.06 79 PHE A O 1
ATOM 648 N N . CYS A 1 80 ? -10.719 0.103 3.748 1 88.31 80 CYS A N 1
ATOM 649 C CA . CYS A 1 80 ? -9.906 -0.937 4.375 1 88.31 80 CYS A CA 1
ATOM 650 C C . CYS A 1 80 ? -10.766 -2.143 4.746 1 88.31 80 CYS A C 1
ATOM 652 O O . CYS A 1 80 ? -10.352 -3.285 4.543 1 88.31 80 CYS A O 1
ATOM 654 N N . GLU A 1 81 ? -11.93 -1.915 5.215 1 88.56 81 GLU A N 1
ATOM 655 C CA . GLU A 1 81 ? -12.836 -3.004 5.566 1 88.56 81 GLU A CA 1
ATOM 656 C C . GLU A 1 81 ? -13.234 -3.811 4.336 1 88.56 81 GLU A C 1
ATOM 658 O O . GLU A 1 81 ? -13.297 -5.043 4.387 1 88.56 81 GLU A O 1
ATOM 663 N N . GLN A 1 82 ? -13.477 -3.137 3.26 1 86 82 GLN A N 1
ATOM 664 C CA . GLN A 1 82 ? -13.805 -3.799 2 1 86 82 GLN A CA 1
ATOM 665 C C . GLN A 1 82 ? -12.633 -4.637 1.498 1 86 82 GLN A C 1
ATOM 667 O O . GLN A 1 82 ? -12.828 -5.723 0.947 1 86 82 GLN A O 1
ATOM 672 N N . THR A 1 83 ? -11.453 -4.094 1.687 1 89.12 83 THR A N 1
ATOM 673 C CA . THR A 1 83 ? -10.25 -4.812 1.285 1 89.12 83 THR A CA 1
ATOM 674 C C . THR A 1 83 ? -10.086 -6.098 2.096 1 89.12 83 THR A C 1
ATOM 676 O O . THR A 1 83 ? -9.75 -7.145 1.547 1 89.12 83 THR A O 1
ATOM 679 N N . TYR A 1 84 ? -10.414 -6.016 3.422 1 90.94 84 TYR A N 1
ATOM 680 C CA . TYR A 1 84 ? -10.344 -7.199 4.273 1 90.94 84 TYR A CA 1
ATOM 681 C C . TYR A 1 84 ? -11.289 -8.281 3.783 1 90.94 84 TYR A C 1
ATOM 683 O O . TYR A 1 84 ? -10.914 -9.453 3.686 1 90.94 84 TYR A O 1
ATOM 691 N N . ASP A 1 85 ? -12.422 -7.895 3.379 1 89.31 85 ASP A N 1
ATOM 692 C CA . ASP A 1 85 ? -13.43 -8.836 2.898 1 89.31 85 ASP A CA 1
ATOM 693 C C . ASP A 1 85 ? -13.016 -9.445 1.563 1 89.31 85 ASP A C 1
ATOM 695 O O . ASP A 1 85 ? -13.18 -10.648 1.352 1 89.31 85 ASP A O 1
ATOM 699 N N . ALA A 1 86 ? -12.523 -8.586 0.726 1 87.25 86 ALA A N 1
ATOM 700 C CA . ALA A 1 86 ? -12.078 -9.047 -0.586 1 87.25 86 ALA A CA 1
ATOM 701 C C . ALA A 1 86 ? -10.961 -10.07 -0.455 1 87.25 86 ALA A C 1
ATOM 703 O O . ALA A 1 86 ? -10.969 -11.102 -1.137 1 87.25 86 ALA A O 1
ATOM 704 N N . VAL A 1 87 ? -10.023 -9.844 0.451 1 91.75 87 VAL A N 1
ATOM 705 C CA . VAL A 1 87 ? -8.891 -10.734 0.661 1 91.75 87 VAL A CA 1
ATOM 706 C C . VAL A 1 87 ? -9.383 -12.078 1.194 1 91.75 87 VAL A C 1
ATOM 708 O O . VAL A 1 87 ? -8.922 -13.133 0.759 1 91.75 87 VAL A O 1
ATOM 711 N N . LYS A 1 88 ? -10.336 -12.039 2.096 1 92.5 88 LYS A N 1
ATOM 712 C C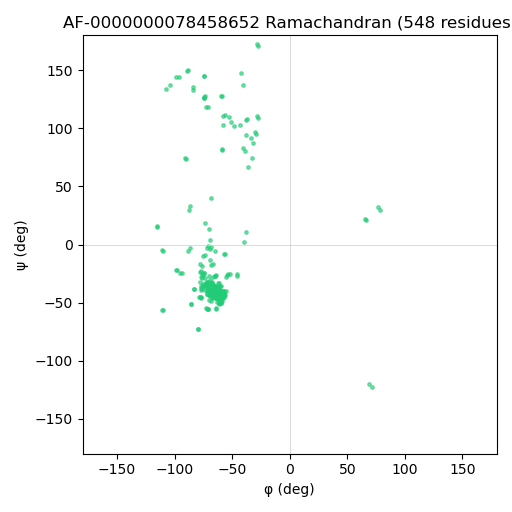A . LYS A 1 88 ? -10.906 -13.273 2.646 1 92.5 88 LYS A CA 1
ATOM 713 C C . LYS A 1 88 ? -11.586 -14.094 1.562 1 92.5 88 LYS A C 1
ATOM 715 O O . LYS A 1 88 ? -11.43 -15.32 1.51 1 92.5 88 LYS A O 1
ATOM 720 N N . HIS A 1 89 ? -12.297 -13.477 0.696 1 90.69 89 HIS A N 1
ATOM 721 C CA . HIS A 1 89 ? -13 -14.148 -0.392 1 90.69 89 HIS A CA 1
ATOM 722 C C . HIS A 1 89 ? -12.016 -14.797 -1.36 1 90.69 89 HIS A C 1
ATOM 724 O O . HIS A 1 89 ? -12.211 -15.938 -1.781 1 90.69 89 HIS A O 1
ATOM 730 N N . ILE A 1 90 ? -10.969 -14.094 -1.7 1 92.38 90 ILE A N 1
ATOM 731 C CA . ILE A 1 90 ? -9.977 -14.602 -2.633 1 92.38 90 ILE A CA 1
ATOM 732 C C . ILE A 1 90 ? -9.234 -15.773 -2.002 1 92.38 90 ILE A C 1
ATOM 734 O O . ILE A 1 90 ? -8.898 -16.75 -2.688 1 92.38 90 ILE A O 1
ATOM 738 N N . GLN A 1 91 ? -9.039 -15.68 -0.718 1 93.69 91 GLN A N 1
ATOM 739 C CA . GLN A 1 91 ? -8.391 -16.781 -0.002 1 93.69 91 GLN A CA 1
ATOM 740 C C . GLN A 1 91 ? -9.219 -18.062 -0.095 1 93.69 91 GLN A C 1
ATOM 742 O O . GLN A 1 91 ? -8.68 -19.125 -0.369 1 93.69 91 GLN A O 1
ATOM 747 N N . ASP A 1 92 ? -10.445 -17.953 -0.009 1 92.19 92 ASP A N 1
ATOM 748 C CA . ASP A 1 92 ? -11.328 -19.109 0.036 1 92.19 92 ASP A CA 1
ATOM 749 C C . ASP A 1 92 ? -11.625 -19.625 -1.368 1 92.19 92 ASP A C 1
ATOM 751 O O . ASP A 1 92 ? -11.609 -20.844 -1.602 1 92.19 92 ASP A O 1
ATOM 755 N N . ARG A 1 93 ? -11.781 -18.719 -2.283 1 91.62 93 ARG A N 1
ATOM 756 C CA . ARG A 1 93 ? -12.336 -19.109 -3.574 1 91.62 93 ARG A CA 1
ATOM 757 C C . ARG A 1 93 ? -11.234 -19.312 -4.605 1 91.62 93 ARG A C 1
ATOM 759 O O . ARG A 1 93 ? -11.445 -19.984 -5.621 1 91.62 93 ARG A O 1
ATOM 766 N N . PHE A 1 94 ? -10.156 -18.734 -4.371 1 94.31 94 PHE A N 1
ATOM 767 C CA . PHE A 1 94 ? -9.07 -18.891 -5.332 1 94.31 94 PHE A CA 1
ATOM 768 C C . PHE A 1 94 ? -7.938 -19.719 -4.746 1 94.31 94 PHE A C 1
ATOM 770 O O . PHE A 1 94 ? -7.621 -20.797 -5.262 1 94.31 94 PHE A O 1
ATOM 777 N N . ILE A 1 95 ? -7.418 -19.297 -3.625 1 95.81 95 ILE A N 1
ATOM 778 C CA . ILE A 1 95 ? -6.191 -19.875 -3.09 1 95.81 95 ILE A CA 1
ATOM 779 C C . ILE A 1 95 ? -6.473 -21.297 -2.586 1 95.81 95 ILE A C 1
ATOM 781 O O . ILE A 1 95 ? -5.848 -22.25 -3.039 1 95.81 95 ILE A O 1
ATOM 785 N N . LYS A 1 96 ? -7.395 -21.484 -1.724 1 95.5 96 LYS A N 1
ATOM 786 C CA . LYS A 1 96 ? -7.68 -22.797 -1.15 1 95.5 96 LYS A CA 1
ATOM 787 C C . LYS A 1 96 ? -8.156 -23.781 -2.223 1 95.5 96 LYS A C 1
ATOM 789 O O . LYS A 1 96 ? -7.727 -24.922 -2.254 1 95.5 96 LYS A O 1
ATOM 794 N N . SER A 1 97 ? -9.008 -23.266 -3.137 1 94.5 97 SER A N 1
ATOM 795 C CA . SER A 1 97 ? -9.562 -24.109 -4.191 1 94.5 97 SER A CA 1
ATOM 796 C C . SER A 1 97 ? -8.477 -24.594 -5.145 1 94.5 97 SER A C 1
ATOM 798 O O . SER A 1 97 ? -8.406 -25.781 -5.473 1 94.5 97 SER A O 1
ATOM 800 N N . LEU A 1 98 ? -7.641 -23.719 -5.535 1 94.94 98 LEU A N 1
ATOM 801 C CA . LEU A 1 98 ? -6.586 -24.062 -6.484 1 94.94 98 LEU A CA 1
ATOM 802 C C . LEU A 1 98 ? -5.523 -24.922 -5.816 1 94.94 98 LEU A C 1
ATOM 804 O O . LEU A 1 98 ? -4.945 -25.812 -6.457 1 94.94 98 LEU A O 1
ATOM 808 N N . GLU A 1 99 ? -5.277 -24.719 -4.551 1 95.88 99 GLU A N 1
ATOM 809 C CA . GLU A 1 99 ? -4.332 -25.531 -3.803 1 95.88 99 GLU A CA 1
ATOM 810 C C . GLU A 1 99 ? -4.812 -26.984 -3.711 1 95.88 99 GLU A C 1
ATOM 812 O O . GLU A 1 99 ? -4.035 -27.922 -3.916 1 95.88 99 GLU A O 1
ATOM 817 N N . LEU A 1 100 ? -6.094 -27.141 -3.414 1 95.62 100 LEU A N 1
ATOM 818 C CA . LEU A 1 100 ? -6.68 -28.469 -3.32 1 95.62 100 LEU A CA 1
ATOM 819 C C . LEU A 1 100 ? -6.594 -29.203 -4.66 1 95.62 100 LEU A C 1
ATOM 821 O O . LEU A 1 100 ? -6.246 -30.391 -4.707 1 95.62 100 LEU A O 1
ATOM 825 N N . ARG A 1 101 ? -6.863 -28.453 -5.73 1 95.25 101 ARG A N 1
ATOM 826 C CA . ARG A 1 101 ? -6.785 -29.047 -7.066 1 95.25 101 ARG A CA 1
ATOM 827 C C . ARG A 1 101 ? -5.355 -29.438 -7.406 1 95.25 101 ARG A C 1
ATOM 829 O O . ARG A 1 101 ? -5.125 -30.5 -7.992 1 95.25 101 ARG A O 1
ATOM 836 N N . ARG A 1 102 ? -4.445 -28.625 -7.074 1 95.19 102 ARG A N 1
ATOM 837 C CA . ARG A 1 102 ? -3.043 -28.922 -7.348 1 95.19 102 ARG A CA 1
ATOM 838 C C . ARG A 1 102 ? -2.584 -30.172 -6.598 1 95.19 102 ARG A C 1
ATOM 840 O O . ARG A 1 102 ? -1.913 -31.031 -7.168 1 95.19 102 ARG A O 1
ATOM 847 N N . ASP A 1 103 ? -2.973 -30.312 -5.352 1 96 103 ASP A N 1
ATOM 848 C CA . ASP A 1 103 ? -2.609 -31.469 -4.539 1 96 103 ASP A CA 1
ATOM 849 C C . ASP A 1 103 ? -3.188 -32.75 -5.125 1 96 103 ASP A C 1
ATOM 851 O O . ASP A 1 103 ? -2.498 -33.781 -5.207 1 96 103 ASP A O 1
ATOM 855 N N . ASP A 1 104 ? -4.449 -32.625 -5.543 1 96.25 104 ASP A N 1
ATOM 856 C CA . ASP A 1 104 ? -5.105 -33.781 -6.16 1 96.25 104 ASP A CA 1
ATOM 857 C C . ASP A 1 104 ? -4.426 -34.156 -7.469 1 96.25 104 ASP A C 1
ATOM 859 O O . ASP A 1 104 ? -4.188 -35.344 -7.727 1 96.25 104 ASP A O 1
ATOM 863 N N . HIS A 1 105 ? -4.137 -33.188 -8.289 1 96.19 105 HIS A N 1
ATOM 864 C CA . HIS A 1 105 ? -3.449 -33.406 -9.555 1 96.19 105 HIS A CA 1
ATOM 865 C C . HIS A 1 105 ? -2.107 -34.094 -9.344 1 96.19 105 HIS A C 1
ATOM 867 O O . HIS A 1 105 ? -1.8 -35.062 -10.023 1 96.19 105 HIS A O 1
ATOM 873 N N . GLU A 1 106 ? -1.369 -33.594 -8.352 1 96.06 106 GLU A N 1
ATOM 874 C CA . GLU A 1 106 ? -0.052 -34.188 -8.086 1 96.06 106 GLU A CA 1
ATOM 875 C C . GLU A 1 106 ? -0.164 -35.594 -7.57 1 96.06 106 GLU A C 1
ATOM 877 O O . GLU A 1 106 ? 0.615 -36.469 -7.965 1 96.06 106 GLU A O 1
ATOM 882 N N . ARG A 1 107 ? -1.131 -35.875 -6.762 1 96.81 107 ARG A N 1
ATOM 883 C CA . ARG A 1 107 ? -1.359 -37.219 -6.23 1 96.81 107 ARG A CA 1
ATOM 884 C C . ARG A 1 107 ? -1.705 -38.188 -7.348 1 96.81 107 ARG A C 1
ATOM 886 O O . ARG A 1 107 ? -1.114 -39.281 -7.438 1 96.81 107 ARG A O 1
ATOM 893 N N . GLN A 1 108 ? -2.566 -37.781 -8.242 1 97.44 108 GLN A N 1
ATOM 894 C CA . GLN A 1 108 ? -3.004 -38.656 -9.344 1 97.44 108 GLN A CA 1
ATOM 895 C C . GLN A 1 108 ? -1.886 -38.844 -10.359 1 97.44 108 GLN A C 1
ATOM 897 O O . GLN A 1 108 ? -1.666 -39.969 -10.844 1 97.44 108 GLN A O 1
ATOM 902 N N . ARG A 1 109 ? -1.217 -37.75 -10.656 1 95.75 109 ARG A N 1
ATOM 903 C CA . ARG A 1 109 ? -0.106 -37.812 -11.594 1 95.75 109 ARG A CA 1
ATOM 904 C C . ARG A 1 109 ? 0.96 -38.781 -11.109 1 95.75 109 ARG A C 1
ATOM 906 O O . ARG A 1 109 ? 1.449 -39.625 -11.875 1 95.75 109 ARG A O 1
ATOM 913 N N . ARG A 1 110 ? 1.257 -38.75 -9.82 1 96.06 110 ARG A N 1
ATOM 914 C CA . ARG A 1 110 ? 2.258 -39.625 -9.242 1 96.06 110 ARG A CA 1
ATOM 915 C C . ARG A 1 110 ? 1.782 -41.094 -9.266 1 96.06 110 ARG A C 1
ATOM 917 O O . ARG A 1 110 ? 2.559 -42 -9.562 1 96.06 110 ARG A O 1
ATOM 924 N N . ALA A 1 111 ? 0.51 -41.344 -9 1 97.75 111 ALA A N 1
ATOM 925 C CA . ALA A 1 111 ? -0.061 -42.688 -9.016 1 97.75 111 ALA A CA 1
ATOM 926 C C . ALA A 1 111 ? 0.009 -43.281 -10.414 1 97.75 111 ALA A C 1
ATOM 928 O O . ALA A 1 111 ? 0.362 -44.469 -10.578 1 97.75 111 ALA A O 1
ATOM 929 N N . LEU A 1 112 ? -0.295 -42.469 -11.391 1 97.38 112 LEU A N 1
ATOM 930 C CA . LEU A 1 112 ? -0.265 -42.938 -12.773 1 97.38 112 LEU A CA 1
ATOM 931 C C . LEU A 1 112 ? 1.165 -43.219 -13.219 1 97.38 112 LEU A C 1
ATOM 933 O O . LEU A 1 112 ? 1.412 -44.188 -13.945 1 97.38 112 LEU A O 1
ATOM 937 N N . LYS A 1 113 ? 2.041 -42.344 -12.789 1 95.81 113 LYS A N 1
ATOM 938 C CA . LYS A 1 113 ? 3.447 -42.562 -13.125 1 95.81 113 LYS A CA 1
ATOM 939 C C . LYS A 1 113 ? 3.963 -43.875 -12.531 1 95.81 113 LYS A C 1
ATOM 941 O O . LYS A 1 113 ? 4.664 -44.625 -13.203 1 95.81 113 LYS A O 1
ATOM 946 N N . ASN A 1 114 ? 3.561 -44.219 -11.289 1 97.19 114 ASN A N 1
ATOM 947 C CA . ASN A 1 114 ? 3.959 -45.438 -10.617 1 97.19 114 ASN A CA 1
ATOM 948 C C . ASN A 1 114 ? 3.391 -46.688 -11.328 1 97.19 114 ASN A C 1
ATOM 950 O O . ASN A 1 114 ? 4.082 -47.688 -11.484 1 97.19 114 ASN A O 1
ATOM 954 N N . GLU A 1 115 ? 2.186 -46.531 -11.789 1 97.25 115 GLU A N 1
ATOM 955 C CA . GLU A 1 115 ? 1.565 -47.625 -12.523 1 97.25 115 GLU A CA 1
ATOM 956 C C . GLU A 1 115 ? 2.301 -47.875 -13.836 1 97.25 115 GLU A C 1
ATOM 958 O O . GLU A 1 115 ? 2.576 -49.031 -14.18 1 97.25 115 GLU A O 1
ATOM 963 N N . TRP A 1 116 ? 2.623 -46.844 -14.539 1 95.44 116 TRP A N 1
ATOM 964 C CA . TRP A 1 116 ? 3.34 -46.969 -15.805 1 95.44 116 TRP A CA 1
ATOM 965 C C . TRP A 1 116 ? 4.707 -47.625 -15.602 1 95.44 116 TRP A C 1
ATOM 967 O O . TRP A 1 116 ? 5.098 -48.5 -16.359 1 95.44 116 TRP A O 1
ATOM 977 N N . MET A 1 117 ? 5.363 -47.25 -14.555 1 95.81 117 MET A N 1
ATOM 978 C CA . MET A 1 117 ? 6.676 -47.812 -14.234 1 95.81 117 MET A CA 1
ATOM 979 C C . MET A 1 117 ? 6.582 -49.281 -13.93 1 95.81 117 MET A C 1
ATOM 981 O O . MET A 1 117 ? 7.438 -50.062 -14.352 1 95.81 117 MET A O 1
ATOM 985 N N . ARG A 1 118 ? 5.543 -49.656 -13.273 1 97.19 118 ARG A N 1
ATOM 986 C CA . ARG A 1 118 ? 5.344 -51.062 -12.898 1 97.19 118 ARG A CA 1
ATOM 987 C C . ARG A 1 118 ? 5.117 -51.938 -14.133 1 97.19 118 ARG A C 1
ATOM 989 O O . ARG A 1 118 ? 5.754 -52.969 -14.289 1 97.19 118 ARG A O 1
ATOM 996 N N . VAL A 1 119 ? 4.281 -51.406 -14.977 1 96.62 119 VAL A N 1
ATOM 997 C CA . VAL A 1 119 ? 3.914 -52.188 -16.156 1 96.62 119 VAL A CA 1
ATOM 998 C C . VAL A 1 119 ? 5.113 -52.281 -17.094 1 96.62 119 VAL A C 1
ATOM 1000 O O . VAL A 1 119 ? 5.371 -53.344 -17.672 1 96.62 119 VAL A O 1
ATOM 1003 N N . THR A 1 120 ? 5.867 -51.219 -17.266 1 94.44 120 THR A N 1
ATOM 1004 C CA . THR A 1 120 ? 7.047 -51.219 -18.125 1 94.44 120 THR A CA 1
ATOM 1005 C C . THR A 1 120 ? 8.125 -52.125 -17.562 1 94.44 120 THR A C 1
ATOM 1007 O O . THR A 1 120 ? 8.789 -52.844 -18.328 1 94.44 120 THR A O 1
ATOM 1010 N N . LYS A 1 121 ? 8.195 -52.156 -16.281 1 97.06 121 LYS A N 1
ATOM 1011 C CA . LYS A 1 121 ? 9.18 -53.031 -15.633 1 97.06 121 LYS A CA 1
ATOM 1012 C C . LYS A 1 121 ? 8.844 -54.5 -15.844 1 97.06 121 LYS A C 1
ATOM 1014 O O . LYS A 1 121 ? 9.734 -55.312 -16.078 1 97.06 121 LYS A O 1
ATOM 1019 N N . GLN A 1 122 ? 7.605 -54.875 -15.797 1 97.56 122 GLN A N 1
ATOM 1020 C CA . GLN A 1 122 ? 7.16 -56.25 -15.992 1 97.56 122 GLN A CA 1
ATOM 1021 C C . GLN A 1 122 ? 7.523 -56.75 -17.391 1 97.56 122 GLN A C 1
ATOM 1023 O O . GLN A 1 122 ? 7.965 -57.875 -17.547 1 97.56 122 GLN A O 1
ATOM 1028 N N . VAL A 1 123 ? 7.363 -55.875 -18.375 1 97.06 123 VAL A N 1
ATOM 1029 C CA . VAL A 1 123 ? 7.703 -56.219 -19.734 1 97.06 123 VAL A CA 1
ATOM 1030 C C . VAL A 1 123 ? 9.211 -56.438 -19.859 1 97.06 123 VAL A C 1
ATOM 1032 O O . VAL A 1 123 ? 9.664 -57.438 -20.422 1 97.06 123 VAL A O 1
ATOM 1035 N N . LYS A 1 124 ? 9.945 -55.594 -19.266 1 96.81 124 LYS A N 1
ATOM 1036 C CA . LYS A 1 124 ? 11.398 -55.688 -19.328 1 96.81 124 LYS A CA 1
ATOM 1037 C C . LYS A 1 124 ? 11.898 -56.938 -18.641 1 96.81 124 LYS A C 1
ATOM 1039 O O . LYS A 1 124 ? 12.766 -57.656 -19.156 1 96.81 124 LYS A O 1
ATOM 1044 N N . ASP A 1 125 ? 11.297 -57.281 -17.484 1 97.75 125 ASP A N 1
ATOM 1045 C CA . ASP A 1 125 ? 11.672 -58.469 -16.734 1 97.75 125 ASP A CA 1
ATOM 1046 C C . ASP A 1 125 ? 11.391 -59.75 -17.531 1 97.75 125 ASP A C 1
ATOM 1048 O O . ASP A 1 125 ? 12.219 -60.656 -17.562 1 97.75 125 ASP A O 1
ATOM 1052 N N . THR A 1 126 ? 10.25 -59.75 -18.219 1 98.19 126 THR A N 1
ATOM 1053 C CA . THR A 1 126 ? 9.867 -60.938 -19 1 98.19 126 THR A CA 1
ATOM 1054 C C . THR A 1 126 ? 10.773 -61.062 -20.234 1 98.19 126 THR A C 1
ATOM 1056 O O . THR A 1 126 ? 11.117 -62.188 -20.609 1 98.19 126 THR A O 1
ATOM 1059 N N . GLN A 1 127 ? 11.133 -59.938 -20.781 1 97.75 127 GLN A N 1
ATOM 1060 C CA . GLN A 1 127 ? 12.062 -59.969 -21.906 1 97.75 127 GLN A CA 1
ATOM 1061 C C . GLN A 1 127 ? 13.414 -60.562 -21.5 1 97.75 127 GLN A C 1
ATOM 1063 O O . GLN A 1 127 ? 13.992 -61.344 -22.234 1 97.75 127 GLN A O 1
ATOM 1068 N N . GLN A 1 128 ? 13.82 -60.219 -20.359 1 97.56 128 GLN A N 1
ATOM 1069 C CA . GLN A 1 128 ? 15.094 -60.719 -19.859 1 97.56 128 GLN A CA 1
ATOM 1070 C C . GLN A 1 128 ? 15.016 -62.219 -19.562 1 97.56 128 GLN A C 1
ATOM 1072 O O . GLN A 1 128 ? 15.945 -62.969 -19.859 1 97.56 128 GLN A O 1
ATOM 1077 N N . GLU A 1 129 ? 13.852 -62.562 -19 1 98 129 GLU A N 1
ATOM 1078 C CA . GLU A 1 129 ? 13.641 -63.969 -18.719 1 98 129 GLU A CA 1
ATOM 1079 C C . GLU A 1 129 ? 13.602 -64.812 -20 1 98 129 GLU A C 1
ATOM 1081 O O . GLU A 1 129 ? 14.125 -65.938 -20.031 1 98 129 GLU A O 1
ATOM 1086 N N . LEU A 1 130 ? 13.008 -64.25 -21.031 1 98.25 130 LEU A N 1
ATOM 1087 C CA . LEU A 1 130 ? 12.914 -64.938 -22.312 1 98.25 130 LEU A CA 1
ATOM 1088 C C . LEU A 1 130 ? 14.289 -65.125 -22.953 1 98.25 130 LEU A C 1
ATOM 1090 O O . LEU A 1 130 ? 14.609 -66.188 -23.5 1 98.25 130 LEU A O 1
ATOM 1094 N N . LEU A 1 131 ? 15.109 -64.125 -22.797 1 97.56 131 LEU A N 1
ATOM 1095 C CA . LEU A 1 131 ? 16.469 -64.188 -23.344 1 97.56 131 LEU A CA 1
ATOM 1096 C C . LEU A 1 131 ? 17.266 -65.312 -22.656 1 97.56 131 LEU A C 1
ATOM 1098 O O . LEU A 1 131 ? 17.984 -66.062 -23.328 1 97.56 131 LEU A O 1
ATOM 1102 N N . ARG A 1 132 ? 17.062 -65.375 -21.375 1 97.56 132 ARG A N 1
ATOM 1103 C CA . ARG A 1 132 ? 17.75 -66.375 -20.609 1 97.56 132 ARG A CA 1
ATOM 1104 C C . ARG A 1 132 ? 17.25 -67.812 -21.016 1 97.56 132 ARG A C 1
ATOM 1106 O O . ARG A 1 132 ? 18.031 -68.75 -21.156 1 97.56 132 ARG A O 1
ATOM 1113 N N . ALA A 1 133 ? 15.961 -67.875 -21.234 1 98.12 133 ALA A N 1
ATOM 1114 C CA . ALA A 1 133 ? 15.359 -69.188 -21.609 1 98.12 133 ALA A CA 1
ATOM 1115 C C . ALA A 1 133 ? 15.812 -69.625 -23 1 98.12 133 ALA A C 1
ATOM 1117 O O . ALA A 1 133 ? 16.047 -70.812 -23.25 1 98.12 133 ALA A O 1
ATOM 1118 N N . ARG A 1 134 ? 15.969 -68.688 -23.891 1 97.75 134 ARG A N 1
ATOM 1119 C CA . ARG A 1 134 ? 16.438 -68.938 -25.25 1 97.75 134 ARG A CA 1
ATOM 1120 C C . ARG A 1 134 ? 17.891 -69.438 -25.234 1 97.75 134 ARG A C 1
ATOM 1122 O O . ARG A 1 134 ? 18.25 -70.375 -25.953 1 97.75 134 ARG A O 1
ATOM 1129 N N . SER A 1 135 ? 18.641 -68.812 -24.391 1 97.5 135 SER A N 1
ATOM 1130 C CA . SER A 1 135 ? 20.031 -69.188 -24.25 1 97.5 135 SER A CA 1
ATOM 1131 C C . SER A 1 135 ? 20.125 -70.625 -23.703 1 97.5 135 SER A C 1
ATOM 1133 O O . SER A 1 135 ? 20.938 -71.438 -24.172 1 97.5 135 SER A O 1
ATOM 1135 N N . LEU A 1 136 ? 19.234 -70.938 -22.734 1 97.56 136 LEU A N 1
ATOM 1136 C CA . LEU A 1 136 ? 19.203 -72.25 -22.156 1 97.56 136 LEU A CA 1
ATOM 1137 C C . LEU A 1 136 ? 18.781 -73.312 -23.188 1 97.56 136 LEU A C 1
ATOM 1139 O O . LEU A 1 136 ? 19.344 -74.438 -23.25 1 97.56 136 LEU A O 1
ATOM 1143 N N . LEU A 1 137 ? 17.859 -72.938 -23.984 1 97.5 137 LEU A N 1
ATOM 1144 C CA . LEU A 1 137 ? 17.422 -73.812 -25.062 1 97.5 137 LEU A CA 1
ATOM 1145 C C . LEU A 1 137 ? 18.562 -74.125 -26.031 1 97.5 137 LEU A C 1
ATOM 1147 O O . LEU A 1 137 ? 18.75 -75.25 -26.453 1 97.5 137 LEU A O 1
ATOM 1151 N N . GLY A 1 138 ? 19.297 -73.125 -26.328 1 96.38 138 GLY A N 1
ATOM 1152 C CA . GLY A 1 138 ? 20.469 -73.312 -27.172 1 96.38 138 GLY A CA 1
ATOM 1153 C C . GLY A 1 138 ? 21.453 -74.312 -26.594 1 96.38 138 GLY A C 1
ATOM 1154 O O . GLY A 1 138 ? 21.922 -75.188 -27.297 1 96.38 138 GLY A O 1
ATOM 1155 N N . THR A 1 139 ? 21.703 -74.25 -25.312 1 96.56 139 THR A N 1
ATOM 1156 C CA . THR A 1 139 ? 22.625 -75.125 -24.625 1 96.56 139 THR A CA 1
ATOM 1157 C C . THR A 1 139 ? 22.078 -76.562 -24.625 1 96.56 139 THR A C 1
ATOM 1159 O O . THR A 1 139 ? 22.844 -77.5 -24.812 1 96.56 139 THR A O 1
ATOM 1162 N N . ARG A 1 140 ? 20.781 -76.688 -24.406 1 97.06 140 ARG A N 1
ATOM 1163 C CA . ARG A 1 140 ? 20.141 -78 -24.375 1 97.06 140 ARG A CA 1
ATOM 1164 C C . ARG A 1 140 ? 20.109 -78.625 -25.766 1 97.06 140 ARG A C 1
ATOM 1166 O O . ARG A 1 140 ? 20.219 -79.812 -25.906 1 97.06 140 ARG A O 1
ATOM 1173 N N . ASP A 1 141 ? 19.938 -77.812 -26.734 1 95.06 141 ASP A N 1
ATOM 1174 C CA . ASP A 1 141 ? 19.969 -78.25 -28.109 1 95.06 141 ASP A CA 1
ATOM 1175 C C . ASP A 1 141 ? 21.344 -78.812 -28.469 1 95.06 141 ASP A C 1
ATOM 1177 O O . ASP A 1 141 ? 21.453 -79.875 -29.109 1 95.06 141 ASP A O 1
ATOM 1181 N N . ASP A 1 142 ? 22.328 -78.188 -28.047 1 96.19 142 ASP A N 1
ATOM 1182 C CA . ASP A 1 142 ? 23.688 -78.688 -28.266 1 96.19 142 ASP A CA 1
ATOM 1183 C C . ASP A 1 142 ? 23.938 -80 -27.516 1 96.19 142 ASP A C 1
ATOM 1185 O O . ASP A 1 142 ? 24.578 -80.875 -28.047 1 96.19 142 ASP A O 1
ATOM 1189 N N . GLY A 1 143 ? 23.375 -80 -26.391 1 94.5 143 GLY A N 1
ATOM 1190 C CA . GLY A 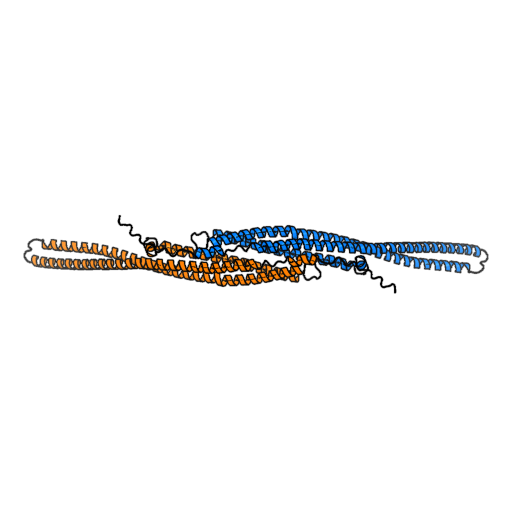1 143 ? 23.484 -81.188 -25.609 1 94.5 143 GLY A CA 1
ATOM 1191 C C . GLY A 1 143 ? 22.812 -82.375 -26.25 1 94.5 143 GLY A C 1
ATOM 1192 O O . GLY A 1 143 ? 23.359 -83.5 -26.266 1 94.5 143 GLY A O 1
ATOM 1193 N N . TYR A 1 144 ? 21.734 -82.125 -26.781 1 96.12 144 TYR A N 1
ATOM 1194 C CA . TYR A 1 144 ? 20.984 -83.188 -27.469 1 96.12 144 TYR A CA 1
ATOM 1195 C C . TYR A 1 144 ? 21.719 -83.625 -28.719 1 96.12 144 TYR A C 1
ATOM 1197 O O . TYR A 1 144 ? 21.859 -84.875 -28.969 1 96.12 144 TYR A O 1
ATOM 1205 N N . ARG A 1 145 ? 22.266 -82.812 -29.531 1 95.31 145 ARG A N 1
ATOM 1206 C CA . ARG A 1 145 ? 23.031 -83.125 -30.734 1 95.31 145 ARG A CA 1
ATOM 1207 C C . ARG A 1 145 ? 24.266 -83.938 -30.406 1 95.31 145 ARG A C 1
ATOM 1209 O O . ARG A 1 145 ? 24.578 -84.938 -31.078 1 95.31 145 ARG A O 1
ATOM 1216 N N . ARG A 1 146 ? 24.859 -83.562 -29.328 1 95.88 146 ARG A N 1
ATOM 1217 C CA . ARG A 1 146 ? 26.047 -84.312 -28.891 1 95.88 146 ARG A CA 1
ATOM 1218 C C . ARG A 1 146 ? 25.688 -85.75 -28.484 1 95.88 146 ARG A C 1
ATOM 1220 O O . ARG A 1 146 ? 26.422 -86.688 -28.781 1 95.88 146 ARG A O 1
ATOM 1227 N N . ALA A 1 147 ? 24.562 -85.812 -27.812 1 94.5 147 ALA A N 1
ATOM 1228 C CA . ALA A 1 147 ? 24.109 -87.188 -27.375 1 94.5 147 ALA A CA 1
ATOM 1229 C C . ALA A 1 147 ? 23.719 -88 -28.562 1 94.5 147 ALA A C 1
ATOM 1231 O O . ALA A 1 147 ? 23.984 -89.25 -28.578 1 94.5 147 ALA A O 1
ATOM 1232 N N . GLN A 1 148 ? 23.125 -87.438 -29.531 1 92.75 148 GLN A N 1
ATOM 1233 C CA . GLN A 1 148 ? 22.75 -88.125 -30.766 1 92.75 148 GLN A CA 1
ATOM 1234 C C . GLN A 1 148 ? 23.969 -88.625 -31.531 1 92.75 148 GLN A C 1
ATOM 1236 O O . GLN A 1 148 ? 24.016 -89.75 -32 1 92.75 148 GLN A O 1
ATOM 1241 N N . GLU A 1 149 ? 24.875 -87.75 -31.609 1 93.06 149 GLU A N 1
ATOM 1242 C CA . GLU A 1 149 ? 26.109 -88.125 -32.312 1 93.06 149 GLU A CA 1
ATOM 1243 C C . GLU A 1 149 ? 26.844 -89.25 -31.594 1 93.06 149 GLU A C 1
ATOM 1245 O O . GLU A 1 149 ? 27.406 -90.125 -32.25 1 93.06 149 GLU A O 1
ATOM 1250 N N . SER A 1 150 ? 26.812 -89.188 -30.344 1 91.19 150 SER A N 1
ATOM 1251 C CA . SER A 1 150 ? 27.469 -90.25 -29.562 1 91.19 150 SER A CA 1
ATOM 1252 C C . SER A 1 150 ? 26.797 -91.562 -29.75 1 91.19 150 SER A C 1
ATOM 1254 O O . SER A 1 150 ? 27.469 -92.625 -29.828 1 91.19 150 SER A O 1
ATOM 1256 N N . PHE A 1 151 ? 25.453 -91.5 -29.766 1 88.81 151 PHE A N 1
ATOM 1257 C CA . PHE A 1 151 ? 24.688 -92.688 -29.984 1 88.81 151 PHE A CA 1
ATOM 1258 C C . PHE A 1 151 ? 24.969 -93.25 -31.375 1 88.81 151 PHE A C 1
ATOM 1260 O O . PHE A 1 151 ? 25.234 -94.438 -31.516 1 88.81 151 PHE A O 1
ATOM 1267 N N . ILE A 1 152 ? 25.047 -92.438 -32.406 1 88.5 152 ILE A N 1
ATOM 1268 C CA . ILE A 1 152 ? 25.266 -92.875 -33.812 1 88.5 152 ILE A CA 1
ATOM 1269 C C . ILE A 1 152 ? 26.688 -93.375 -33.938 1 88.5 152 ILE A C 1
ATOM 1271 O O . ILE A 1 152 ? 26.906 -94.438 -34.625 1 88.5 152 ILE A O 1
ATOM 1275 N N . ARG A 1 153 ? 27.609 -92.875 -33.25 1 88.62 153 ARG A N 1
ATOM 1276 C CA . ARG A 1 153 ? 29 -93.25 -33.312 1 88.62 153 ARG A CA 1
ATOM 1277 C C . ARG A 1 153 ? 29.188 -94.688 -32.688 1 88.62 153 ARG A C 1
ATOM 1279 O O . ARG A 1 153 ? 29.922 -95.5 -33.219 1 88.62 153 ARG A O 1
ATOM 1286 N N . THR A 1 154 ? 28.484 -94.875 -31.672 1 85.56 154 THR A N 1
ATOM 1287 C CA . THR A 1 154 ? 28.594 -96.188 -30.969 1 85.56 154 THR A CA 1
ATOM 1288 C C . THR A 1 154 ? 27.906 -97.25 -31.75 1 85.56 154 THR A C 1
ATOM 1290 O O . THR A 1 154 ? 28.375 -98.438 -31.797 1 85.56 154 THR A O 1
ATOM 1293 N N . GLU A 1 155 ? 26.859 -97 -32.406 1 82.12 155 GLU A N 1
ATOM 1294 C CA . GLU A 1 155 ? 26.094 -97.938 -33.188 1 82.12 155 GLU A CA 1
ATOM 1295 C C . GLU A 1 155 ? 26.859 -98.375 -34.438 1 82.12 155 GLU A C 1
ATOM 1297 O O . GLU A 1 155 ? 26.75 -99.5 -34.906 1 82.12 155 GLU A O 1
ATOM 1302 N N . SER A 1 156 ? 27.703 -97.438 -34.938 1 82.69 156 SER A N 1
ATOM 1303 C CA . SER A 1 156 ? 28.406 -97.688 -36.188 1 82.69 156 SER A CA 1
ATOM 1304 C C . SER A 1 156 ? 29.719 -98.438 -35.938 1 82.69 156 SER A C 1
ATOM 1306 O O . SER A 1 156 ? 30.438 -98.75 -36.875 1 82.69 156 SER A O 1
ATOM 1308 N N . THR A 1 157 ? 30.047 -98.688 -34.719 1 77.19 157 THR A N 1
ATOM 1309 C CA . THR A 1 157 ? 31.281 -99.375 -34.406 1 77.19 157 THR A CA 1
ATOM 1310 C C . THR A 1 157 ? 31.156 -100.875 -34.781 1 77.19 157 THR A C 1
ATOM 1312 O O . THR A 1 157 ? 30.094 -101.438 -34.625 1 77.19 157 THR A O 1
ATOM 1315 N N . GLY A 1 158 ? 31.828 -101.562 -35.625 1 68.44 158 GLY A N 1
ATOM 1316 C CA . GLY A 1 158 ? 32 -102.875 -36.312 1 68.44 158 GLY A CA 1
ATOM 1317 C C . GLY A 1 158 ? 31.516 -104.062 -35.531 1 68.44 158 GLY A C 1
ATOM 1318 O O . GLY A 1 158 ? 31.109 -103.875 -34.375 1 68.44 158 GLY A O 1
ATOM 1319 N N . PRO A 1 159 ? 31.453 -105.25 -36.094 1 69 159 PRO A N 1
ATOM 1320 C CA . PRO A 1 159 ? 30.953 -106.562 -35.531 1 69 159 PRO A CA 1
ATOM 1321 C C . PRO A 1 159 ? 31.672 -106.938 -34.25 1 69 159 PRO A C 1
ATOM 1323 O O . PRO A 1 159 ? 32.875 -106.688 -34.094 1 69 159 PRO A O 1
ATOM 1326 N N . ALA A 1 160 ? 31.062 -106.938 -33.125 1 69.75 160 ALA A N 1
ATOM 1327 C CA . ALA A 1 160 ? 31.656 -107.375 -31.875 1 69.75 160 ALA A CA 1
ATOM 1328 C C . ALA A 1 160 ? 31.531 -108.938 -31.75 1 69.75 160 ALA A C 1
ATOM 1330 O O . ALA A 1 160 ? 30.609 -109.5 -32.281 1 69.75 160 ALA A O 1
ATOM 1331 N N . VAL A 1 161 ? 32.5 -109.5 -31.375 1 75.38 161 VAL A N 1
ATOM 1332 C CA . VAL A 1 161 ? 32.531 -111 -31.219 1 75.38 161 VAL A CA 1
ATOM 1333 C C . VAL A 1 161 ? 32.531 -111.312 -29.734 1 75.38 161 VAL A C 1
ATOM 1335 O O . VAL A 1 161 ? 33.094 -110.625 -28.906 1 75.38 161 VAL A O 1
ATOM 1338 N N . GLY A 1 162 ? 31.703 -112.25 -29.312 1 75.5 162 GLY A N 1
ATOM 1339 C CA . GLY A 1 162 ? 31.656 -112.875 -28.016 1 75.5 162 GLY A CA 1
ATOM 1340 C C . GLY A 1 162 ? 31.156 -112 -26.906 1 75.5 162 GLY A C 1
ATOM 1341 O O . GLY A 1 162 ? 30.094 -111.375 -27.031 1 75.5 162 GLY A O 1
ATOM 1342 N N . ALA A 1 163 ? 31.953 -111.812 -25.844 1 79.69 163 ALA A N 1
ATOM 1343 C CA . ALA A 1 163 ? 31.688 -111.062 -24.641 1 79.69 163 ALA A CA 1
ATOM 1344 C C . ALA A 1 163 ? 31.562 -109.562 -24.953 1 79.69 163 ALA A C 1
ATOM 1346 O O . ALA A 1 163 ? 30.875 -108.812 -24.234 1 79.69 163 ALA A O 1
ATOM 1347 N N . GLU A 1 164 ? 32.062 -109.125 -26.172 1 79.88 164 GLU A N 1
ATOM 1348 C CA . GLU A 1 164 ? 32.062 -107.75 -26.609 1 79.88 164 GLU A CA 1
ATOM 1349 C C . GLU A 1 164 ? 30.703 -107.312 -27.094 1 79.88 164 GLU A C 1
ATOM 1351 O O . GLU A 1 164 ? 30.344 -106.125 -27 1 79.88 164 GLU A O 1
ATOM 1356 N N . VAL A 1 165 ? 29.906 -108.312 -27.359 1 79.75 165 VAL A N 1
ATOM 1357 C CA . VAL A 1 165 ? 28.562 -108 -27.844 1 79.75 165 VAL A CA 1
ATOM 1358 C C . VAL A 1 165 ? 27.672 -107.562 -26.703 1 79.75 165 VAL A C 1
ATOM 1360 O O . VAL A 1 165 ? 26.906 -106.562 -26.859 1 79.75 165 VAL A O 1
ATOM 1363 N N . VAL A 1 166 ? 27.875 -108.188 -25.5 1 82.19 166 VAL A N 1
ATOM 1364 C CA . VAL A 1 166 ? 27.062 -107.875 -24.344 1 82.19 166 VAL A CA 1
ATOM 1365 C C . VAL A 1 166 ? 27.438 -106.5 -23.844 1 82.19 166 VAL A C 1
ATOM 1367 O O . VAL A 1 166 ? 26.578 -105.688 -23.5 1 82.19 166 VAL A O 1
ATOM 1370 N N . ARG A 1 167 ? 28.75 -106.188 -23.906 1 86.12 167 ARG A N 1
ATOM 1371 C CA . ARG A 1 167 ? 29.234 -104.875 -23.438 1 86.12 167 ARG A CA 1
ATOM 1372 C C . ARG A 1 167 ? 28.766 -103.75 -24.344 1 86.12 167 ARG A C 1
ATOM 1374 O O . ARG A 1 167 ? 28.312 -102.75 -23.859 1 86.12 167 ARG A O 1
ATOM 1381 N N . ARG A 1 168 ? 28.719 -104 -25.578 1 82.69 168 ARG A N 1
ATOM 1382 C CA . ARG A 1 168 ? 28.312 -103 -26.562 1 82.69 168 ARG A CA 1
ATOM 1383 C C . ARG A 1 168 ? 26.812 -102.688 -26.484 1 82.69 168 ARG A C 1
ATOM 1385 O O . ARG A 1 168 ? 26.375 -101.562 -26.656 1 82.69 168 ARG A O 1
ATOM 1392 N N . ARG A 1 169 ? 26.078 -103.812 -26.172 1 83.94 169 ARG A N 1
ATOM 1393 C CA . ARG A 1 169 ? 24.625 -103.688 -26.047 1 83.94 169 ARG A CA 1
ATOM 1394 C C . ARG A 1 169 ? 24.281 -102.812 -24.844 1 83.94 169 ARG A C 1
ATOM 1396 O O . ARG A 1 169 ? 23.391 -101.938 -24.938 1 83.94 169 ARG A O 1
ATOM 1403 N N . LYS A 1 170 ? 25.047 -102.938 -23.766 1 88.19 170 LYS A N 1
ATOM 1404 C CA . LYS A 1 170 ? 24.828 -102.188 -22.562 1 88.19 170 LYS A CA 1
ATOM 1405 C C . LYS A 1 170 ? 25.203 -100.688 -22.797 1 88.19 170 LYS A C 1
ATOM 1407 O O . LYS A 1 170 ? 24.516 -99.812 -22.297 1 88.19 170 LYS A O 1
ATOM 1412 N N . GLU A 1 171 ? 26.25 -100.562 -23.641 1 87.94 171 GLU A N 1
ATOM 1413 C CA . GLU A 1 171 ? 26.703 -99.188 -23.953 1 87.94 171 GLU A CA 1
ATOM 1414 C C . GLU A 1 171 ? 25.703 -98.5 -24.859 1 87.94 171 GLU A C 1
ATOM 1416 O O . GLU A 1 171 ? 25.438 -97.312 -24.672 1 87.94 171 GLU A O 1
ATOM 1421 N N . LEU A 1 172 ? 25.109 -99.25 -25.688 1 88.19 172 LEU A N 1
ATOM 1422 C CA . LEU A 1 172 ? 24.125 -98.688 -26.609 1 88.19 172 LEU A CA 1
ATOM 1423 C C . LEU A 1 172 ? 22.859 -98.25 -25.844 1 88.19 172 LEU A C 1
ATOM 1425 O O . LEU A 1 172 ? 22.25 -97.25 -26.141 1 88.19 172 LEU A O 1
ATOM 1429 N N . GLU A 1 173 ? 22.609 -99.062 -24.844 1 90.62 173 GLU A N 1
ATOM 1430 C CA . GLU A 1 173 ? 21.438 -98.75 -24.047 1 90.62 173 GLU A CA 1
ATOM 1431 C C . GLU A 1 173 ? 21.641 -97.5 -23.188 1 90.62 173 GLU A C 1
ATOM 1433 O O . GLU A 1 173 ? 20.719 -96.688 -23.031 1 90.62 173 GLU A O 1
ATOM 1438 N N . ARG A 1 174 ? 22.875 -97.375 -22.719 1 92.62 174 ARG A N 1
ATOM 1439 C CA . ARG A 1 174 ? 23.219 -96.25 -21.906 1 92.62 174 ARG A CA 1
ATOM 1440 C C . ARG A 1 174 ? 23.188 -94.938 -22.75 1 92.62 174 ARG A C 1
ATOM 1442 O O . ARG A 1 174 ? 22.672 -93.938 -22.312 1 92.62 174 ARG A O 1
ATOM 1449 N N . ARG A 1 175 ? 23.547 -95.062 -23.938 1 91 175 ARG A N 1
ATOM 1450 C CA . ARG A 1 175 ? 23.594 -93.875 -24.828 1 91 175 ARG A CA 1
ATOM 1451 C C . ARG A 1 175 ? 22.188 -93.5 -25.297 1 91 175 ARG A C 1
ATOM 1453 O O . ARG A 1 175 ? 21.891 -92.312 -25.469 1 91 175 ARG A O 1
ATOM 1460 N N . ARG A 1 176 ? 21.406 -94.5 -25.438 1 91.5 176 ARG A N 1
ATOM 1461 C CA . ARG A 1 176 ? 20.031 -94.25 -25.828 1 91.5 176 ARG A CA 1
ATOM 1462 C C . ARG A 1 176 ? 19.266 -93.5 -24.719 1 91.5 176 ARG A C 1
ATOM 1464 O O . ARG A 1 176 ? 18.516 -92.562 -25 1 91.5 176 ARG A O 1
ATOM 1471 N N . LYS A 1 177 ? 19.547 -93.938 -23.484 1 94.44 177 LYS A N 1
ATOM 1472 C CA . LYS A 1 177 ? 18.891 -93.25 -22.344 1 94.44 177 LYS A CA 1
ATOM 1473 C C . LYS A 1 177 ? 19.344 -91.812 -22.188 1 94.44 177 LYS A C 1
ATOM 1475 O O . LYS A 1 177 ? 18.547 -90.938 -21.859 1 94.44 177 LYS A O 1
ATOM 1480 N N . ASN A 1 178 ? 20.594 -91.625 -22.484 1 93.81 178 ASN A N 1
ATOM 1481 C CA . ASN A 1 178 ? 21.141 -90.25 -22.422 1 93.81 178 ASN A CA 1
ATOM 1482 C C . ASN A 1 178 ? 20.516 -89.375 -23.5 1 93.81 178 ASN A C 1
ATOM 1484 O O . ASN A 1 178 ? 20.234 -88.188 -23.234 1 93.81 178 ASN A O 1
ATOM 1488 N N . GLU A 1 179 ? 20.344 -89.875 -24.625 1 93.5 179 GLU A N 1
ATOM 1489 C CA . GLU A 1 179 ? 19.734 -89.125 -25.719 1 93.5 179 GLU A CA 1
ATOM 1490 C C . GLU A 1 179 ? 18.281 -88.812 -25.406 1 93.5 179 GLU A C 1
ATOM 1492 O O . GLU A 1 179 ? 17.812 -87.688 -25.672 1 93.5 179 GLU A O 1
ATOM 1497 N N . GLU A 1 180 ? 17.609 -89.812 -24.781 1 94.62 180 GLU A N 1
ATOM 1498 C CA . GLU A 1 180 ? 16.219 -89.562 -24.406 1 94.62 180 GLU A CA 1
ATOM 1499 C C . GLU A 1 180 ? 16.109 -88.5 -23.312 1 94.62 180 GLU A C 1
ATOM 1501 O O . GLU A 1 180 ? 15.211 -87.688 -23.344 1 94.62 180 GLU A O 1
ATOM 1506 N N . GLU A 1 181 ? 17.078 -88.562 -22.406 1 95.56 181 GLU A N 1
ATOM 1507 C CA . GLU A 1 181 ? 17.078 -87.562 -21.344 1 95.56 181 GLU A CA 1
ATOM 1508 C C . GLU A 1 181 ? 17.406 -86.188 -21.891 1 95.56 181 GLU A C 1
ATOM 1510 O O . GLU A 1 181 ? 16.781 -85.188 -21.5 1 95.56 181 GLU A O 1
ATOM 1515 N N . ALA A 1 182 ? 18.281 -86.062 -22.797 1 95.56 182 ALA A N 1
ATOM 1516 C CA . ALA A 1 182 ? 18.656 -84.812 -23.422 1 95.56 182 ALA A CA 1
ATOM 1517 C C . ALA A 1 182 ? 17.5 -84.25 -24.266 1 95.56 182 ALA A C 1
ATOM 1519 O O . ALA A 1 182 ? 17.266 -83.062 -24.297 1 95.56 182 ALA A O 1
ATOM 1520 N N . PHE A 1 183 ? 16.766 -85.125 -24.828 1 95.06 183 PHE A N 1
ATOM 1521 C CA . PHE A 1 183 ? 15.609 -84.75 -25.609 1 95.06 183 PHE A CA 1
ATOM 1522 C C . PHE A 1 183 ? 14.516 -84.188 -24.734 1 95.06 183 PHE A C 1
ATOM 1524 O O . PHE A 1 183 ? 13.93 -83.125 -25.062 1 95.06 183 PHE A O 1
ATOM 1531 N N . THR A 1 184 ? 14.344 -84.812 -23.594 1 96.94 184 THR A N 1
ATOM 1532 C CA . THR A 1 184 ? 13.32 -84.375 -22.656 1 96.94 184 THR A CA 1
ATOM 1533 C C . THR A 1 184 ? 13.68 -83 -22.109 1 96.94 184 THR A C 1
ATOM 1535 O O . THR A 1 184 ? 12.812 -82.125 -22 1 96.94 184 THR A O 1
ATOM 1538 N N . LYS A 1 185 ? 14.938 -82.812 -21.828 1 96.62 185 LYS A N 1
ATOM 1539 C CA . LYS A 1 185 ? 15.383 -81.5 -21.312 1 96.62 185 LYS A CA 1
ATOM 1540 C C . LYS A 1 185 ? 15.234 -80.438 -22.375 1 96.62 185 LYS A C 1
ATOM 1542 O O . LYS A 1 185 ? 14.875 -79.312 -22.062 1 96.62 185 LYS A O 1
ATOM 1547 N N . ARG A 1 186 ? 15.469 -80.688 -23.578 1 96.56 186 ARG A N 1
ATOM 1548 C CA . ARG A 1 186 ? 15.312 -79.75 -24.672 1 96.56 186 ARG A CA 1
ATOM 1549 C C . ARG A 1 186 ? 13.844 -79.375 -24.859 1 96.56 186 ARG A C 1
ATOM 1551 O O . ARG A 1 186 ? 13.516 -78.188 -25.078 1 96.56 186 ARG A O 1
ATOM 1558 N N . GLU A 1 187 ? 13.016 -80.375 -24.703 1 96.81 187 GLU A N 1
ATOM 1559 C CA . GLU A 1 187 ? 11.586 -80.125 -24.859 1 96.81 187 GLU A CA 1
ATOM 1560 C C . GLU A 1 187 ? 11.062 -79.25 -23.75 1 96.81 187 GLU A C 1
ATOM 1562 O O . GLU A 1 187 ? 10.203 -78.375 -23.984 1 96.81 187 GLU A O 1
ATOM 1567 N N . GLU A 1 188 ? 11.586 -79.562 -22.609 1 97.25 188 GLU A N 1
ATOM 1568 C CA . GLU A 1 188 ? 11.195 -78.688 -21.469 1 97.25 188 GLU A CA 1
ATOM 1569 C C . GLU A 1 188 ? 11.648 -77.25 -21.672 1 97.25 188 GLU A C 1
ATOM 1571 O O . GLU A 1 188 ? 10.898 -76.312 -21.391 1 97.25 188 GLU A O 1
ATOM 1576 N N . ALA A 1 189 ? 12.773 -77.062 -22.172 1 97.38 189 ALA A N 1
ATOM 1577 C CA . ALA A 1 189 ? 13.297 -75.688 -22.438 1 97.38 189 ALA A CA 1
ATOM 1578 C C . ALA A 1 189 ? 12.5 -75 -23.547 1 97.38 189 ALA A C 1
ATOM 1580 O O . ALA A 1 189 ? 12.234 -73.812 -23.469 1 97.38 189 ALA A O 1
ATOM 1581 N N . GLN A 1 190 ? 12.195 -75.812 -24.547 1 96.88 190 GLN A N 1
ATOM 1582 C CA . GLN A 1 190 ? 11.383 -75.312 -25.641 1 96.88 190 GLN A CA 1
ATOM 1583 C C . GLN A 1 190 ? 10.016 -74.875 -25.156 1 96.88 190 GLN A C 1
ATOM 1585 O O . GLN A 1 190 ? 9.523 -73.75 -25.531 1 96.88 190 GLN A O 1
ATOM 1590 N N . SER A 1 191 ? 9.453 -75.688 -24.281 1 97.88 191 SER A N 1
ATOM 1591 C CA . SER A 1 191 ? 8.156 -75.375 -23.719 1 97.88 191 SER A CA 1
ATOM 1592 C C . SER A 1 191 ? 8.227 -74.062 -22.875 1 97.88 191 SER A C 1
ATOM 1594 O O . SER A 1 191 ? 7.305 -73.25 -22.891 1 97.88 191 SER A O 1
ATOM 1596 N N . GLN A 1 192 ? 9.312 -73.875 -22.188 1 97.62 192 GLN A N 1
ATOM 1597 C CA . GLN A 1 192 ? 9.5 -72.688 -21.375 1 97.62 192 GLN A CA 1
ATOM 1598 C C . GLN A 1 192 ? 9.609 -71.438 -22.234 1 97.62 192 GLN A C 1
ATOM 1600 O O . GLN A 1 192 ? 9.055 -70.375 -21.906 1 97.62 192 GLN A O 1
ATOM 1605 N N . VAL A 1 193 ? 10.305 -71.5 -23.328 1 97.88 193 VAL A N 1
ATOM 1606 C CA . VAL A 1 193 ? 10.438 -70.375 -24.25 1 97.88 193 VAL A CA 1
ATOM 1607 C C . VAL A 1 193 ? 9.07 -70 -24.812 1 97.88 193 VAL A C 1
ATOM 1609 O O . VAL A 1 193 ? 8.711 -68.812 -24.844 1 97.88 193 VAL A O 1
ATOM 1612 N N . GLU A 1 194 ? 8.281 -71 -25.188 1 97.56 194 GLU A N 1
ATOM 1613 C CA . GLU A 1 194 ? 6.949 -70.75 -25.719 1 97.56 194 GLU A CA 1
ATOM 1614 C C . GLU A 1 194 ? 6.055 -70.062 -24.688 1 97.56 194 GLU A C 1
ATOM 1616 O O . GLU A 1 194 ? 5.305 -69.188 -25 1 97.56 194 GLU A O 1
ATOM 1621 N N . LYS A 1 195 ? 6.188 -70.562 -23.453 1 98 195 LYS A N 1
ATOM 1622 C CA . LYS A 1 195 ? 5.406 -70 -22.375 1 98 195 LYS A CA 1
ATOM 1623 C C . LYS A 1 195 ? 5.773 -68.5 -22.156 1 98 195 LYS A C 1
ATOM 1625 O O . LYS A 1 195 ? 4.891 -67.688 -22.016 1 98 195 LYS A O 1
ATOM 1630 N N . LEU A 1 196 ? 7.02 -68.188 -22.203 1 97.94 196 LEU A N 1
ATOM 1631 C CA . LEU A 1 196 ? 7.492 -66.875 -21.953 1 97.94 196 LEU A CA 1
ATOM 1632 C C . LEU A 1 196 ? 7.16 -65.938 -23.125 1 97.94 196 LEU A C 1
ATOM 1634 O O . LEU A 1 196 ? 6.887 -64.75 -22.938 1 97.94 196 LEU A O 1
ATOM 1638 N N . GLU A 1 197 ? 7.191 -66.438 -24.328 1 97.94 197 GLU A N 1
ATOM 1639 C CA . GLU A 1 197 ? 6.801 -65.625 -25.484 1 97.94 197 GLU A CA 1
ATOM 1640 C C . GLU A 1 197 ? 5.336 -65.25 -25.406 1 97.94 197 GLU A C 1
ATOM 1642 O O . GLU A 1 197 ? 5 -64.062 -25.703 1 97.94 197 GLU A O 1
ATOM 1647 N N . ASN A 1 198 ? 4.523 -66.25 -24.969 1 97.81 198 ASN A N 1
ATOM 1648 C CA . ASN A 1 198 ? 3.107 -65.938 -24.797 1 97.81 198 ASN A CA 1
ATOM 1649 C C . ASN A 1 198 ? 2.895 -64.875 -23.672 1 97.81 198 ASN A C 1
ATOM 1651 O O . ASN A 1 198 ? 2.082 -64 -23.812 1 97.81 198 ASN A O 1
ATOM 1655 N N . GLU A 1 199 ? 3.648 -65.062 -22.641 1 97.81 199 GLU A N 1
ATOM 1656 C CA . GLU A 1 199 ? 3.549 -64.125 -21.531 1 97.81 199 GLU A CA 1
ATOM 1657 C C . GLU A 1 199 ? 4 -62.719 -21.938 1 97.81 199 GLU A C 1
ATOM 1659 O O . GLU A 1 199 ? 3.391 -61.719 -21.547 1 97.81 199 GLU A O 1
ATOM 1664 N N . LEU A 1 200 ? 5.031 -62.656 -22.641 1 97.81 200 LEU A N 1
ATOM 1665 C CA . LEU A 1 200 ? 5.543 -61.375 -23.109 1 97.81 200 LEU A CA 1
ATOM 1666 C C . LEU A 1 200 ? 4.523 -60.656 -24 1 97.81 200 LEU A C 1
ATOM 1668 O O . LEU A 1 200 ? 4.305 -59.438 -23.859 1 97.81 200 LEU A O 1
ATOM 1672 N N . GLU A 1 201 ? 3.938 -61.438 -24.875 1 97.31 201 GLU A N 1
ATOM 1673 C CA . GLU A 1 201 ? 2.912 -60.875 -25.734 1 97.31 201 GLU A CA 1
ATOM 1674 C C . GLU A 1 201 ? 1.751 -60.312 -24.922 1 97.31 201 GLU A C 1
ATOM 1676 O O . GLU A 1 201 ? 1.246 -59.219 -25.219 1 97.31 201 GLU A O 1
ATOM 1681 N N . ARG A 1 202 ? 1.365 -61 -23.906 1 97.5 202 ARG A N 1
ATOM 1682 C CA . ARG A 1 202 ? 0.281 -60.562 -23.047 1 97.5 202 ARG A CA 1
ATOM 1683 C C . ARG A 1 202 ? 0.665 -59.281 -22.297 1 97.5 202 ARG A C 1
ATOM 1685 O O . ARG A 1 202 ? -0.125 -58.344 -22.219 1 97.5 202 ARG A O 1
ATOM 1692 N N . ARG A 1 203 ? 1.845 -59.25 -21.828 1 97.31 203 ARG A N 1
ATOM 1693 C CA . ARG A 1 203 ? 2.314 -58.094 -21.062 1 97.31 203 ARG A CA 1
ATOM 1694 C C . ARG A 1 203 ? 2.486 -56.875 -21.953 1 97.31 203 ARG A C 1
ATOM 1696 O O . ARG A 1 203 ? 2.248 -55.75 -21.531 1 97.31 203 ARG A O 1
ATOM 1703 N N . GLU A 1 204 ? 2.955 -57.094 -23.141 1 95.31 204 GLU A N 1
ATOM 1704 C CA . GLU A 1 204 ? 3.098 -56 -24.094 1 95.31 204 GLU A CA 1
ATOM 1705 C C . GLU A 1 204 ? 1.739 -55.406 -24.453 1 95.31 204 GLU A C 1
ATOM 1707 O O . GLU A 1 204 ? 1.601 -54.188 -24.578 1 95.31 204 GLU A O 1
ATOM 1712 N N . GLN A 1 205 ? 0.765 -56.312 -24.641 1 95.56 205 GLN A N 1
ATOM 1713 C CA . GLN A 1 205 ? -0.589 -55.844 -24.906 1 95.56 205 GLN A CA 1
ATOM 1714 C C . GLN A 1 205 ? -1.141 -55.062 -23.719 1 95.56 205 GLN A C 1
ATOM 1716 O O . GLN A 1 205 ? -1.77 -54 -23.906 1 95.56 205 GLN A O 1
ATOM 1721 N N . LEU A 1 206 ? -0.852 -55.562 -22.547 1 95.38 206 LEU A N 1
ATOM 1722 C CA . LEU A 1 206 ? -1.287 -54.875 -21.344 1 95.38 206 LEU A CA 1
ATOM 1723 C C . LEU A 1 206 ? -0.625 -53.5 -21.234 1 95.38 206 LEU A C 1
ATOM 1725 O O . LEU A 1 206 ? -1.269 -52.531 -20.828 1 95.38 206 LEU A O 1
ATOM 1729 N N . MET A 1 207 ? 0.588 -53.406 -21.578 1 94.19 207 MET A N 1
ATOM 1730 C CA . MET A 1 207 ? 1.332 -52.156 -21.531 1 94.19 207 MET A CA 1
ATOM 1731 C C . MET A 1 207 ? 0.727 -51.125 -22.484 1 94.19 207 MET A C 1
ATOM 1733 O O . MET A 1 207 ? 0.553 -49.969 -22.125 1 94.19 207 MET A O 1
ATOM 1737 N N . GLU A 1 208 ? 0.428 -51.594 -23.656 1 91.31 208 GLU A N 1
ATOM 1738 C CA . GLU A 1 208 ? -0.164 -50.688 -24.641 1 91.31 208 GLU A CA 1
ATOM 1739 C C . GLU A 1 208 ? -1.535 -50.188 -24.188 1 91.31 208 GLU A C 1
ATOM 1741 O O . GLU A 1 208 ? -1.86 -49.031 -24.344 1 91.31 208 GLU A O 1
ATOM 1746 N N . ASP A 1 209 ? -2.334 -51.094 -23.562 1 92.81 209 ASP A N 1
ATOM 1747 C CA . ASP A 1 209 ? -3.645 -50.688 -23.047 1 92.81 209 ASP A CA 1
ATOM 1748 C C . ASP A 1 209 ? -3.514 -49.719 -21.891 1 92.81 209 ASP A C 1
ATOM 1750 O O . ASP A 1 209 ? -4.281 -48.75 -21.812 1 92.81 209 ASP A O 1
ATOM 1754 N N . THR A 1 210 ? -2.566 -50 -21.031 1 93.94 210 THR A N 1
ATOM 1755 C CA . THR A 1 210 ? -2.33 -49.094 -19.891 1 93.94 210 THR A CA 1
ATOM 1756 C C . THR A 1 210 ? -1.872 -47.719 -20.359 1 93.94 210 THR A C 1
ATOM 1758 O O . THR A 1 210 ? -2.27 -46.719 -19.781 1 93.94 210 THR A O 1
ATOM 1761 N N . LYS A 1 211 ? -1.07 -47.719 -21.406 1 92.31 211 LYS A N 1
ATOM 1762 C CA . LYS A 1 211 ? -0.593 -46.469 -21.969 1 92.31 211 LYS A CA 1
ATOM 1763 C C . LYS A 1 211 ? -1.758 -45.594 -22.438 1 92.31 211 LYS A C 1
ATOM 1765 O O . LYS A 1 211 ? -1.829 -44.406 -22.094 1 92.31 211 LYS A O 1
ATOM 1770 N N . VAL A 1 212 ? -2.641 -46.188 -23.203 1 90.06 212 VAL A N 1
ATOM 1771 C CA . VAL A 1 212 ? -3.789 -45.469 -23.734 1 90.06 212 VAL A CA 1
ATOM 1772 C C . VAL A 1 212 ? -4.656 -44.969 -22.578 1 90.06 212 VAL A C 1
ATOM 1774 O O . VAL A 1 212 ? -5.102 -43.812 -22.594 1 90.06 212 VAL A O 1
ATOM 1777 N N . ARG A 1 213 ? -4.797 -45.781 -21.531 1 93.12 213 ARG A N 1
ATOM 1778 C CA . ARG A 1 213 ? -5.613 -45.406 -20.391 1 93.12 213 ARG A CA 1
ATOM 1779 C C . ARG A 1 213 ? -4.984 -44.281 -19.609 1 93.12 213 ARG A C 1
ATOM 1781 O O . ARG A 1 213 ? -5.668 -43.312 -19.266 1 93.12 213 ARG A O 1
ATOM 1788 N N . ILE A 1 214 ? -3.732 -44.375 -19.391 1 94.69 214 ILE A N 1
ATOM 1789 C CA . ILE A 1 214 ? -3.029 -43.375 -18.609 1 94.69 214 ILE A CA 1
ATOM 1790 C C . ILE A 1 214 ? -3.037 -42.031 -19.344 1 94.69 214 ILE A C 1
ATOM 1792 O O . ILE A 1 214 ? -3.25 -40.969 -18.734 1 94.69 214 ILE A O 1
ATOM 1796 N N . VAL A 1 215 ? -2.781 -42.031 -20.656 1 92.31 215 VAL A N 1
ATOM 1797 C CA . VAL A 1 215 ? -2.789 -40.812 -21.438 1 92.31 215 VAL A CA 1
ATOM 1798 C C . VAL A 1 215 ? -4.172 -40.156 -21.375 1 92.31 215 VAL A C 1
ATOM 1800 O O . VAL A 1 215 ? -4.289 -38.938 -21.234 1 92.31 215 VAL A O 1
ATOM 1803 N N . GLY A 1 216 ? -5.199 -41.031 -21.469 1 91.69 216 GLY A N 1
ATOM 1804 C CA . GLY A 1 216 ? -6.559 -40.5 -21.344 1 91.69 216 GLY A CA 1
ATOM 1805 C C . GLY A 1 216 ? -6.84 -39.906 -19.984 1 91.69 216 GLY A C 1
ATOM 1806 O O . GLY A 1 216 ? -7.457 -38.844 -19.891 1 91.69 216 GLY A O 1
ATOM 1807 N N . GLN A 1 217 ? -6.383 -40.531 -18.969 1 93.81 217 GLN A N 1
ATOM 1808 C CA . GLN A 1 217 ? -6.582 -40.031 -17.609 1 93.81 217 GLN A CA 1
ATOM 1809 C C . GLN A 1 217 ? -5.816 -38.75 -17.375 1 93.81 217 GLN A C 1
ATOM 1811 O O . GLN A 1 217 ? -6.328 -37.812 -16.734 1 93.81 217 GLN A O 1
ATOM 1816 N N . LEU A 1 218 ? -4.621 -38.656 -17.891 1 92.94 218 LEU A N 1
ATOM 1817 C CA . LEU A 1 218 ? -3.82 -37.438 -17.75 1 92.94 218 LEU A CA 1
ATOM 1818 C C . LEU A 1 218 ? -4.473 -36.281 -18.484 1 92.94 218 LEU A C 1
ATOM 1820 O O . LEU A 1 218 ? -4.469 -35.156 -17.984 1 92.94 218 LEU A O 1
ATOM 1824 N N . ARG A 1 219 ? -4.969 -36.562 -19.641 1 89.69 219 ARG A N 1
ATOM 1825 C CA . ARG A 1 219 ? -5.676 -35.531 -20.406 1 89.69 219 ARG A CA 1
ATOM 1826 C C . ARG A 1 219 ? -6.871 -35 -19.609 1 89.69 219 ARG A C 1
ATOM 1828 O O . ARG A 1 219 ? -7.086 -33.781 -19.547 1 89.69 219 ARG A O 1
ATOM 1835 N N . GLU A 1 220 ? -7.555 -35.906 -19.031 1 91.44 220 GLU A N 1
ATOM 1836 C CA . GLU A 1 220 ? -8.711 -35.531 -18.219 1 91.44 220 GLU A CA 1
ATOM 1837 C C . GLU A 1 220 ? -8.281 -34.719 -17.016 1 91.44 220 GLU A C 1
ATOM 1839 O O . GLU A 1 220 ? -8.938 -33.719 -16.656 1 91.44 220 GLU A O 1
ATOM 1844 N N . LEU A 1 221 ? -7.223 -35.094 -16.453 1 92.56 221 LEU A N 1
ATOM 1845 C CA . LEU A 1 221 ? -6.695 -34.406 -15.289 1 92.56 221 LEU A CA 1
ATOM 1846 C C . LEU A 1 221 ? -6.332 -32.969 -15.648 1 92.56 221 LEU A C 1
ATOM 1848 O O . LEU A 1 221 ? -6.703 -32.031 -14.93 1 92.56 221 LEU A O 1
ATOM 1852 N N . VAL A 1 222 ? -5.641 -32.75 -16.734 1 89.44 222 VAL A N 1
ATOM 1853 C CA . VAL A 1 222 ? -5.219 -31.438 -17.172 1 89.44 222 VAL A CA 1
ATOM 1854 C C . VAL A 1 222 ? -6.445 -30.594 -17.531 1 89.44 222 VAL A C 1
ATOM 1856 O O . VAL A 1 222 ? -6.492 -29.406 -17.219 1 89.44 222 VAL A O 1
ATOM 1859 N N . TYR A 1 223 ? -7.418 -31.234 -18.094 1 89.19 223 TYR A N 1
ATOM 1860 C CA . TYR A 1 223 ? -8.648 -30.547 -18.453 1 89.19 223 TYR A CA 1
ATOM 1861 C C . TYR A 1 223 ? -9.359 -30 -17.219 1 89.19 223 TYR A C 1
ATOM 1863 O O . TYR A 1 223 ? -9.781 -28.844 -17.188 1 89.19 223 TYR A O 1
ATOM 1871 N N . ARG A 1 224 ? -9.453 -30.797 -16.203 1 91.5 224 ARG A N 1
ATOM 1872 C CA . ARG A 1 224 ? -10.086 -30.375 -14.961 1 91.5 224 ARG A CA 1
ATOM 1873 C C . ARG A 1 224 ? -9.32 -29.25 -14.305 1 91.5 224 ARG A C 1
ATOM 1875 O O . ARG A 1 224 ? -9.914 -28.328 -13.734 1 91.5 224 ARG A O 1
ATOM 1882 N N . CYS A 1 225 ? -8.047 -29.406 -14.398 1 89.25 225 CYS A N 1
ATOM 1883 C CA . CYS A 1 225 ? -7.203 -28.359 -13.828 1 89.25 225 CYS A CA 1
ATOM 1884 C C . CYS A 1 225 ? -7.398 -27.047 -14.562 1 89.25 225 CYS A C 1
ATOM 1886 O O . CYS A 1 225 ? -7.457 -25.984 -13.938 1 89.25 225 CYS A O 1
ATOM 1888 N N . ASP A 1 226 ? -7.512 -27.078 -15.844 1 88.62 226 ASP A N 1
ATOM 1889 C CA . ASP A 1 226 ? -7.777 -25.891 -16.625 1 88.62 226 ASP A CA 1
ATOM 1890 C C . ASP A 1 226 ? -9.109 -25.25 -16.25 1 88.62 226 ASP A C 1
ATOM 1892 O O . ASP A 1 226 ? -9.211 -24.031 -16.094 1 88.62 226 ASP A O 1
ATOM 1896 N N . GLN A 1 227 ? -10.062 -26.094 -16.016 1 89.94 227 GLN A N 1
ATOM 1897 C CA . GLN A 1 227 ? -11.383 -25.609 -15.641 1 89.94 227 GLN A CA 1
ATOM 1898 C C . GLN A 1 227 ? -11.344 -24.938 -14.266 1 89.94 227 GLN A C 1
ATOM 1900 O O . GLN A 1 227 ? -11.945 -23.891 -14.07 1 89.94 227 GLN A O 1
ATOM 1905 N N . THR A 1 228 ? -10.68 -25.562 -13.375 1 91.81 228 THR A N 1
ATOM 1906 C CA . THR A 1 228 ? -10.555 -25 -12.039 1 91.81 228 THR A CA 1
ATOM 1907 C C . THR A 1 228 ? -9.812 -23.672 -12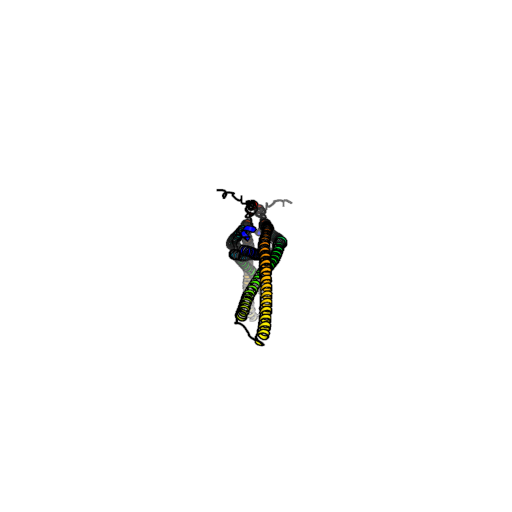.078 1 91.81 228 THR A C 1
ATOM 1909 O O . THR A 1 228 ? -10.203 -22.719 -11.406 1 91.81 228 THR A O 1
ATOM 1912 N N . THR A 1 229 ? -8.742 -23.625 -12.836 1 90.94 229 THR A N 1
ATOM 1913 C CA . THR A 1 229 ? -7.98 -22.391 -12.969 1 90.94 229 THR A CA 1
ATOM 1914 C C . THR A 1 229 ? -8.859 -21.266 -13.508 1 90.94 229 THR A C 1
ATOM 1916 O O . THR A 1 229 ? -8.805 -20.141 -13.008 1 90.94 229 THR A O 1
ATOM 1919 N N . LYS A 1 230 ? -9.633 -21.562 -14.477 1 88.12 230 LYS A N 1
ATOM 1920 C CA . LYS A 1 230 ? -10.531 -20.562 -15.07 1 88.12 230 LYS A CA 1
ATOM 1921 C C . LYS A 1 230 ? -11.562 -20.078 -14.047 1 88.12 230 LYS A C 1
ATOM 1923 O O . LYS A 1 230 ? -11.797 -18.875 -13.93 1 88.12 230 LYS A O 1
ATOM 1928 N N . ALA A 1 231 ? -12.125 -21.031 -13.367 1 89.81 231 ALA A N 1
ATOM 1929 C CA . ALA A 1 231 ? -13.133 -20.688 -12.367 1 89.81 231 ALA A CA 1
ATOM 1930 C C . ALA A 1 231 ? -12.539 -19.812 -11.266 1 89.81 231 ALA A C 1
ATOM 1932 O O . ALA A 1 231 ? -13.094 -18.766 -10.93 1 89.81 231 ALA A O 1
ATOM 1933 N N . CYS A 1 232 ? -11.414 -20.25 -10.719 1 90.69 232 CYS A N 1
ATOM 1934 C CA . CYS A 1 232 ? -10.742 -19.516 -9.656 1 90.69 232 CYS A CA 1
ATOM 1935 C C . CYS A 1 232 ? -10.336 -18.125 -10.141 1 90.69 232 CYS A C 1
ATOM 1937 O O . CYS A 1 232 ? -10.5 -17.141 -9.422 1 90.69 232 CYS A O 1
ATOM 1939 N N . SER A 1 233 ? -9.805 -18.062 -11.344 1 88.38 233 SER A N 1
ATOM 1940 C CA . SER A 1 233 ? -9.352 -16.797 -11.898 1 88.38 233 SER A CA 1
ATOM 1941 C C . SER A 1 233 ? -10.516 -15.828 -12.117 1 88.38 233 SER A C 1
ATOM 1943 O O . SER A 1 233 ? -10.375 -14.625 -11.922 1 88.38 233 SER A O 1
ATOM 1945 N N . THR A 1 234 ? -11.68 -16.359 -12.508 1 84.62 234 THR A N 1
ATOM 1946 C CA . THR A 1 234 ? -12.875 -15.531 -12.672 1 84.62 234 THR A CA 1
ATOM 1947 C C . THR A 1 234 ? -13.25 -14.859 -11.352 1 84.62 234 THR A C 1
ATOM 1949 O O . THR A 1 234 ? -13.531 -13.664 -11.32 1 84.62 234 THR A O 1
ATOM 1952 N N . HIS A 1 235 ? -13.219 -15.625 -10.305 1 83.62 235 HIS A N 1
ATOM 1953 C CA . HIS A 1 235 ? -13.492 -15.07 -8.984 1 83.62 235 HIS A CA 1
ATOM 1954 C C . HIS A 1 235 ? -12.477 -14 -8.609 1 83.62 235 HIS A C 1
ATOM 1956 O O . HIS A 1 235 ? -12.844 -12.938 -8.094 1 83.62 235 HIS A O 1
ATOM 1962 N N . TYR A 1 236 ? -11.312 -14.242 -8.891 1 88.12 236 TYR A N 1
ATOM 1963 C CA . TYR A 1 236 ? -10.234 -13.32 -8.562 1 88.12 236 TYR A CA 1
ATOM 1964 C C . TYR A 1 236 ? -10.406 -11.992 -9.289 1 88.12 236 TYR A C 1
ATOM 1966 O O . TYR A 1 236 ? -10.391 -10.93 -8.672 1 88.12 236 TYR A O 1
ATOM 1974 N N . PHE A 1 237 ? -10.617 -12.102 -10.516 1 84.31 237 PHE A N 1
ATOM 1975 C CA . PHE A 1 237 ? -10.672 -10.883 -11.32 1 84.31 237 PHE A CA 1
ATOM 1976 C C . PHE A 1 237 ? -11.977 -10.141 -11.086 1 84.31 237 PHE A C 1
ATOM 1978 O O . PHE A 1 237 ? -12.031 -8.914 -11.211 1 84.31 237 PHE A O 1
ATOM 1985 N N . GLN A 1 238 ? -12.992 -10.844 -10.664 1 80.38 238 GLN A N 1
ATOM 1986 C CA . GLN A 1 238 ? -14.234 -10.188 -10.289 1 80.38 238 GLN A CA 1
ATOM 1987 C C . GLN A 1 238 ? -14.039 -9.312 -9.055 1 80.38 238 GLN A C 1
ATOM 1989 O O . GLN A 1 238 ? -14.57 -8.195 -8.984 1 80.38 238 GLN A O 1
ATOM 1994 N N . ILE A 1 239 ? -13.32 -9.82 -8.156 1 80.88 239 ILE A N 1
ATOM 1995 C CA . ILE A 1 239 ? -13.117 -9.117 -6.898 1 80.88 239 ILE A CA 1
ATOM 1996 C C . ILE A 1 239 ? -12.109 -7.984 -7.094 1 80.88 239 ILE A C 1
ATOM 1998 O O . ILE A 1 239 ? -12.312 -6.875 -6.594 1 80.88 239 ILE A O 1
ATOM 2002 N N . VAL A 1 240 ? -11.031 -8.242 -7.77 1 76.75 240 VAL A N 1
ATOM 2003 C CA . VAL A 1 240 ? -9.977 -7.246 -7.949 1 76.75 240 VAL A CA 1
ATOM 2004 C C . VAL A 1 240 ? -10.492 -6.098 -8.812 1 76.75 240 VAL A C 1
ATOM 2006 O O . VAL A 1 240 ? -10.172 -4.934 -8.562 1 76.75 240 VAL A O 1
ATOM 2009 N N . ASN A 1 241 ? -11.344 -6.398 -9.766 1 64.62 241 ASN A N 1
ATOM 2010 C CA . ASN A 1 241 ? -11.883 -5.363 -10.641 1 64.62 241 ASN A CA 1
ATOM 2011 C C . ASN A 1 241 ? -13.008 -4.582 -9.953 1 64.62 241 ASN A C 1
ATOM 2013 O O . ASN A 1 241 ? -13.086 -3.361 -10.086 1 64.62 241 ASN A O 1
ATOM 2017 N N . PHE A 1 242 ? -13.938 -5.234 -9.297 1 58.81 242 PHE A N 1
ATOM 2018 C CA . PHE A 1 242 ? -15.086 -4.562 -8.703 1 58.81 242 PHE A CA 1
ATOM 2019 C C . PHE A 1 242 ? -14.75 -4.039 -7.312 1 58.81 242 PHE A C 1
ATOM 2021 O O . PHE A 1 242 ? -15.188 -2.949 -6.93 1 58.81 242 PHE A O 1
ATOM 2028 N N . GLY A 1 243 ? -14.258 -4.793 -6.512 1 54.72 243 GLY A N 1
ATOM 2029 C CA . GLY A 1 243 ? -14.188 -4.508 -5.086 1 54.72 243 GLY A CA 1
ATOM 2030 C C . GLY A 1 243 ? -13.062 -3.562 -4.719 1 54.72 243 GLY A C 1
ATOM 2031 O O . GLY A 1 243 ? -13.289 -2.533 -4.082 1 54.72 243 GLY A O 1
ATOM 2032 N N . LEU A 1 244 ? -11.992 -3.982 -4.766 1 53.78 244 LEU A N 1
ATOM 2033 C CA . LEU A 1 244 ? -10.836 -3.232 -4.297 1 53.78 244 LEU A CA 1
ATOM 2034 C C . LEU A 1 244 ? -10.625 -1.974 -5.133 1 53.78 244 LEU A C 1
ATOM 2036 O O . LEU A 1 244 ? -10.203 -0.939 -4.613 1 53.78 244 LEU A O 1
ATOM 2040 N N . MET A 1 245 ? -11.086 -2.045 -6.316 1 48.69 245 MET A N 1
ATOM 2041 C CA . MET A 1 245 ? -10.828 -0.918 -7.211 1 48.69 245 MET A CA 1
ATOM 2042 C C . MET A 1 245 ? -12.008 0.055 -7.203 1 48.69 245 MET A C 1
ATOM 2044 O O . MET A 1 245 ? -11.828 1.246 -7.465 1 48.69 245 MET A O 1
ATOM 2048 N N . LYS A 1 246 ? -13.352 -0.296 -6.863 1 45.53 246 LYS A N 1
ATOM 2049 C CA . LYS A 1 246 ? -14.523 0.578 -6.844 1 45.53 246 LYS A CA 1
ATOM 2050 C C . LYS A 1 246 ? -14.477 1.535 -5.656 1 45.53 246 LYS A C 1
ATOM 2052 O O . LYS A 1 246 ? -14.93 2.678 -5.754 1 45.53 246 LYS A O 1
ATOM 2057 N N . GLY A 1 247 ? -14.344 1.146 -4.504 1 40.03 247 GLY A N 1
ATOM 2058 C CA . GLY A 1 247 ? -14.625 1.9 -3.293 1 40.03 247 GLY A CA 1
ATOM 2059 C C . GLY A 1 247 ? -13.914 3.238 -3.242 1 40.03 247 GLY A C 1
ATOM 2060 O O . GLY A 1 247 ? -14.07 3.996 -2.283 1 40.03 247 GLY A O 1
ATOM 2061 N N . ARG A 1 248 ? -12.977 3.369 -3.824 1 40.16 248 ARG A N 1
ATOM 2062 C CA . ARG A 1 248 ? -12.266 4.609 -3.529 1 40.16 248 ARG A CA 1
ATOM 2063 C C . ARG A 1 248 ? -12.961 5.805 -4.18 1 40.16 248 ARG A C 1
ATOM 2065 O O . ARG A 1 248 ? -12.531 6.945 -4.008 1 40.16 248 ARG A O 1
ATOM 2072 N N . LEU A 1 249 ? -13.922 5.762 -5.051 1 34.75 249 LEU A N 1
ATOM 2073 C CA . LEU A 1 249 ? -14.43 6.898 -5.812 1 34.75 249 LEU A CA 1
ATOM 2074 C C . LEU A 1 249 ? -15.508 7.641 -5.027 1 34.75 249 LEU A C 1
ATOM 2076 O O . LEU A 1 249 ? -16.297 8.398 -5.602 1 34.75 249 LEU A O 1
ATOM 2080 N N . GLU A 1 250 ? -15.625 7.82 -3.824 1 36.75 250 GLU A N 1
ATOM 2081 C CA . GLU A 1 250 ? -16.703 8.758 -3.523 1 36.75 250 GLU A CA 1
ATOM 2082 C C . GLU A 1 250 ? -16.297 10.188 -3.854 1 36.75 250 GLU A C 1
ATOM 2084 O O . GLU A 1 250 ? -15.211 10.633 -3.484 1 36.75 250 GLU A O 1
ATOM 2089 N N . PRO A 1 251 ? -17.062 10.953 -4.676 1 35.84 251 PRO A N 1
ATOM 2090 C CA . PRO A 1 251 ? -16.859 12.336 -5.125 1 35.84 251 PRO A CA 1
ATOM 2091 C C . PRO A 1 251 ? -16.781 13.328 -3.971 1 35.84 251 PRO A C 1
ATOM 2093 O O . PRO A 1 251 ? -17.734 13.453 -3.199 1 35.84 251 PRO A O 1
ATOM 2096 N N . TYR A 1 252 ? -15.812 13.555 -3.316 1 35.69 252 TYR A N 1
ATOM 2097 C CA . TYR A 1 252 ? -15.617 14.672 -2.395 1 35.69 252 TYR A CA 1
ATOM 2098 C C . TYR A 1 252 ? -15.82 16 -3.102 1 35.69 252 TYR A C 1
ATOM 2100 O O . TYR A 1 252 ? -15.625 17.062 -2.504 1 35.69 252 TYR A O 1
ATOM 2108 N N . THR A 1 253 ? -15.969 16.125 -4.336 1 35.69 253 THR A N 1
ATOM 2109 C CA . THR A 1 253 ? -15.984 17.438 -4.984 1 35.69 253 THR A CA 1
ATOM 2110 C C . THR A 1 253 ? -17.156 18.281 -4.48 1 35.69 253 THR A C 1
ATOM 2112 O O . THR A 1 253 ? -17.109 19.5 -4.551 1 35.69 253 THR A O 1
ATOM 2115 N N . ALA A 1 254 ? -18.281 17.859 -4.133 1 35.38 254 ALA A N 1
ATOM 2116 C CA . ALA A 1 254 ? -19.438 18.75 -4 1 35.38 254 ALA A CA 1
ATOM 2117 C C . ALA A 1 254 ? -19.281 19.672 -2.799 1 35.38 254 ALA A C 1
ATOM 2119 O O . ALA A 1 254 ? -19.781 20.797 -2.807 1 35.38 254 ALA A O 1
ATOM 2120 N N . LYS A 1 255 ? -18.922 19.25 -1.629 1 37.88 255 LYS A N 1
ATOM 2121 C CA . LYS A 1 255 ? -19.016 20.109 -0.457 1 37.88 255 LYS A CA 1
ATOM 2122 C C . LYS A 1 255 ? -17.891 21.156 -0.454 1 37.88 255 LYS A C 1
ATOM 2124 O O . LYS A 1 255 ? -17.922 22.078 0.349 1 37.88 255 LYS A O 1
ATOM 2129 N N . MET A 1 256 ? -16.812 20.75 -1.131 1 36.25 256 MET A N 1
ATOM 2130 C CA . MET A 1 256 ? -15.75 21.766 -1.12 1 36.25 256 MET A CA 1
ATOM 2131 C C . MET A 1 256 ? -16.234 23.062 -1.766 1 36.25 256 MET A C 1
ATOM 2133 O O . MET A 1 256 ? -15.852 24.141 -1.337 1 36.25 256 MET A O 1
ATOM 2137 N N . TYR A 1 257 ? -16.984 22.953 -2.893 1 36.5 257 TYR A N 1
ATOM 2138 C CA . TYR A 1 257 ? -17.422 24.172 -3.59 1 36.5 257 TYR A CA 1
ATOM 2139 C C . TYR A 1 257 ? -18.594 24.828 -2.871 1 36.5 257 TYR A C 1
ATOM 2141 O O . TYR A 1 257 ? -18.969 25.953 -3.201 1 36.5 257 TYR A O 1
ATOM 2149 N N . ALA A 1 258 ? -19.344 24.141 -2.211 1 36.75 258 ALA A N 1
ATOM 2150 C CA . ALA A 1 258 ? -20.484 24.859 -1.661 1 36.75 258 ALA A CA 1
ATOM 2151 C C . ALA A 1 258 ? -20.047 25.891 -0.628 1 36.75 258 ALA A C 1
ATOM 2153 O O . ALA A 1 258 ? -20.734 26.875 -0.394 1 36.75 258 ALA A O 1
ATOM 2154 N N . ASP A 1 259 ? -19.078 25.516 0.095 1 35.72 259 ASP A N 1
ATOM 2155 C CA . ASP A 1 259 ? -18.828 26.516 1.137 1 35.72 259 ASP A CA 1
ATOM 2156 C C . ASP A 1 259 ? -18.219 27.781 0.551 1 35.72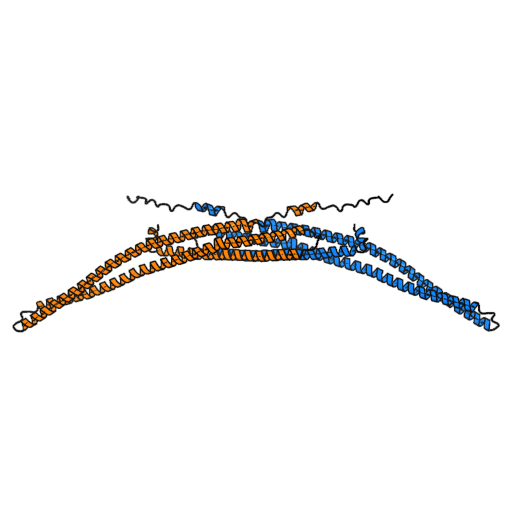 259 ASP A C 1
ATOM 2158 O O . ASP A 1 259 ? -17.766 28.656 1.291 1 35.72 259 ASP A O 1
ATOM 2162 N N . GLU A 1 260 ? -17.984 27.812 -0.715 1 36.34 260 GLU A N 1
ATOM 2163 C CA . GLU A 1 260 ? -17.641 29.109 -1.271 1 36.34 260 GLU A CA 1
ATOM 2164 C C . GLU A 1 260 ? -18.719 30.156 -0.939 1 36.34 260 GLU A C 1
ATOM 2166 O O . GLU A 1 260 ? -18.562 31.328 -1.265 1 36.34 260 GLU A O 1
ATOM 2171 N N . GLU A 1 261 ? -19.922 29.734 -0.724 1 34.84 261 GLU A N 1
ATOM 2172 C CA . GLU A 1 261 ? -20.734 30.922 -0.469 1 34.84 261 GLU A CA 1
ATOM 2173 C C . GLU A 1 261 ? -20.375 31.578 0.861 1 34.84 261 GLU A C 1
ATOM 2175 O O . GLU A 1 261 ? -21.141 31.516 1.823 1 34.84 261 GLU A O 1
ATOM 2180 N N . CYS A 1 262 ? -19.422 31.109 1.539 1 37.59 262 CYS A N 1
ATOM 2181 C CA . CYS A 1 262 ? -19.219 31.875 2.77 1 37.59 262 CYS A CA 1
ATOM 2182 C C . CYS A 1 262 ? -19.359 33.375 2.521 1 37.59 262 CYS A C 1
ATOM 2184 O O . CYS A 1 262 ? -18.953 33.875 1.474 1 37.59 262 CYS A O 1
ATOM 2186 N N . GLU A 1 263 ? -20.062 34.031 3.467 1 33.69 263 GLU A N 1
ATOM 2187 C CA . GLU A 1 263 ? -20.656 35.312 3.887 1 33.69 263 GLU A CA 1
ATOM 2188 C C . GLU A 1 263 ? -19.641 36.438 3.803 1 33.69 263 GLU A C 1
ATOM 2190 O O . GLU A 1 263 ? -18.484 36.281 4.219 1 33.69 263 GLU A O 1
ATOM 2195 N N . GLU A 1 264 ? -19.75 37.25 2.859 1 31.36 264 GLU A N 1
ATOM 2196 C CA . GLU A 1 264 ? -19.25 38.625 3.055 1 31.36 264 GLU A CA 1
ATOM 2197 C C . GLU A 1 264 ? -19.328 39.031 4.523 1 31.36 264 GLU A C 1
ATOM 2199 O O . GLU A 1 264 ? -20.266 38.656 5.23 1 31.36 264 GLU A O 1
ATOM 2204 N N . PRO A 1 265 ? -18.25 39.188 5.246 1 34.53 265 PRO A N 1
ATOM 2205 C CA . PRO A 1 265 ? -18.469 39.812 6.559 1 34.53 265 PRO A CA 1
ATOM 2206 C C . PRO A 1 265 ? -19.656 40.75 6.574 1 34.53 265 PRO A C 1
ATOM 2208 O O . PRO A 1 265 ? -19.828 41.562 5.652 1 34.53 265 PRO A O 1
ATOM 2211 N N . PRO A 1 266 ? -20.844 40.25 6.992 1 31.53 266 PRO A N 1
ATOM 2212 C CA . PRO A 1 266 ? -21.906 41.25 7.078 1 31.53 266 PRO A CA 1
ATOM 2213 C C . PRO A 1 266 ? -21.406 42.594 7.566 1 31.53 266 PRO A C 1
ATOM 2215 O O . PRO A 1 266 ? -20.547 42.656 8.453 1 31.53 266 PRO A O 1
ATOM 2218 N N . MET A 1 267 ? -21.312 43.656 6.73 1 31.55 267 MET A N 1
ATOM 2219 C CA . MET A 1 267 ? -21.297 45.031 7.184 1 31.55 267 MET A CA 1
ATOM 2220 C C . MET A 1 267 ? -22.297 45.25 8.328 1 31.55 267 MET A C 1
ATOM 2222 O O . MET A 1 267 ? -23.484 44.969 8.172 1 31.55 267 MET A O 1
ATOM 2226 N N . ASN A 1 268 ? -21.953 44.938 9.609 1 29.33 268 ASN A N 1
ATOM 2227 C CA . ASN A 1 268 ? -22.797 45.375 10.727 1 29.33 268 ASN A CA 1
ATOM 2228 C C . ASN A 1 268 ? -23.484 46.719 10.445 1 29.33 268 ASN A C 1
ATOM 2230 O O . ASN A 1 268 ? -22.812 47.688 10.148 1 29.33 268 ASN A O 1
ATOM 2234 N N . GLU A 1 269 ? -24.609 46.781 9.844 1 28.8 269 GLU A N 1
ATOM 2235 C CA . GLU A 1 269 ? -25.5 47.938 10.07 1 28.8 269 GLU A CA 1
ATOM 2236 C C . GLU A 1 269 ? -25.547 48.281 11.555 1 28.8 269 GLU A C 1
ATOM 2238 O O . GLU A 1 269 ? -25.812 47.438 12.398 1 28.8 269 GLU A O 1
ATOM 2243 N N . ILE A 1 270 ? -24.812 49.406 12.078 1 32.78 270 ILE A N 1
ATOM 2244 C CA . ILE A 1 270 ? -25.047 50.312 13.211 1 32.78 270 ILE A CA 1
ATOM 2245 C C . ILE A 1 270 ? -26.547 50.562 13.344 1 32.78 270 ILE A C 1
ATOM 2247 O O . ILE A 1 270 ? -27.141 51.25 12.492 1 32.78 270 ILE A O 1
ATOM 2251 N N . ASP A 1 271 ? -27.359 49.625 13.68 1 26.83 271 ASP A N 1
ATOM 2252 C CA . ASP A 1 271 ? -28.734 49.969 14.078 1 26.83 271 ASP A CA 1
ATOM 2253 C C . ASP A 1 271 ? -28.75 51.031 15.172 1 26.83 271 ASP A C 1
ATOM 2255 O O . ASP A 1 271 ? -28.031 50.906 16.172 1 26.83 271 ASP A O 1
ATOM 2259 N N . SER A 1 272 ? -29.203 52.375 14.914 1 27.38 272 SER A N 1
ATOM 2260 C CA . SER A 1 272 ? -29.719 53.562 15.57 1 27.38 272 SER A CA 1
ATOM 2261 C C . SER A 1 272 ? -30.703 53.219 16.688 1 27.38 272 SER A C 1
ATOM 2263 O O . SER A 1 272 ? -31.344 54.094 17.266 1 27.38 272 SER A O 1
ATOM 2265 N N . GLY A 1 273 ? -31 52.031 17.031 1 25.83 273 GLY A N 1
ATOM 2266 C CA . GLY A 1 273 ? -32.156 51.969 17.922 1 25.83 273 GLY A CA 1
ATOM 2267 C C . GLY A 1 273 ? -31.844 52.438 19.328 1 25.83 273 GLY A C 1
ATOM 2268 O O . GLY A 1 273 ? -32.625 52.188 20.266 1 25.83 273 GLY A O 1
ATOM 2269 N N . GLY A 1 274 ? -30.75 53.25 19.859 1 23.41 274 GLY A N 1
ATOM 2270 C CA . GLY A 1 274 ? -30.953 53.906 21.141 1 23.41 274 GLY A CA 1
ATOM 2271 C C . GLY A 1 274 ? -32.062 54.969 21.109 1 23.41 274 GLY A C 1
ATOM 2272 O O . GLY A 1 274 ? -32.281 55.656 22.109 1 23.41 274 GLY A O 1
ATOM 2273 N N . LEU A 1 275 ? -32.812 55.531 20.328 1 21.19 275 LEU A N 1
ATOM 2274 C CA . LEU A 1 275 ? -33.688 56.531 20.953 1 21.19 275 LEU A CA 1
ATOM 2275 C C . LEU A 1 275 ? -34.719 55.875 21.859 1 21.19 275 LEU A C 1
ATOM 2277 O O . LEU A 1 275 ? -35.688 56.5 22.297 1 21.19 275 LEU A O 1
ATOM 2281 N N . ALA A 1 276 ? -34.344 54.781 22.672 1 17.59 276 ALA A N 1
ATOM 2282 C CA . ALA A 1 276 ? -34.844 54.812 24.047 1 17.59 276 ALA A CA 1
ATOM 2283 C C . ALA A 1 276 ? -33.75 55.125 25.031 1 17.59 276 ALA A C 1
ATOM 2285 O O . ALA A 1 276 ? -32.594 54.75 24.828 1 17.59 276 ALA A O 1
ATOM 2286 N N . MET B 1 1 ? -14.414 45 13.141 1 41.38 1 MET B N 1
ATOM 2287 C CA . MET B 1 1 ? -14.281 43.75 13.867 1 41.38 1 MET B CA 1
ATOM 2288 C C . MET B 1 1 ? -12.977 43.688 14.648 1 41.38 1 MET B C 1
ATOM 2290 O O . MET B 1 1 ? -12.953 43.281 15.812 1 41.38 1 MET B O 1
ATOM 2294 N N . ASP B 1 2 ? -11.945 44.125 13.852 1 48.09 2 ASP B N 1
ATOM 2295 C CA . ASP B 1 2 ? -10.633 44.125 14.492 1 48.09 2 ASP B CA 1
ATOM 2296 C C . ASP B 1 2 ? -10.648 44.938 15.781 1 48.09 2 ASP B C 1
ATOM 2298 O O . ASP B 1 2 ? -10.094 44.531 16.797 1 48.09 2 ASP B O 1
ATOM 2302 N N . ARG B 1 3 ? -11.375 46.031 15.586 1 51.81 3 ARG B N 1
ATOM 2303 C CA . ARG B 1 3 ? -11.398 46.938 16.75 1 51.81 3 ARG B CA 1
ATOM 2304 C C . ARG B 1 3 ? -12.18 46.312 17.906 1 51.81 3 ARG B C 1
ATOM 2306 O O . ARG B 1 3 ? -11.789 46.438 19.062 1 51.81 3 ARG B O 1
ATOM 2313 N N . MET B 1 4 ? -13.258 45.625 17.516 1 46.5 4 MET B N 1
ATOM 2314 C CA . MET B 1 4 ? -14.086 45.062 18.578 1 46.5 4 MET B CA 1
ATOM 2315 C C . MET B 1 4 ? -13.32 43.969 19.328 1 46.5 4 MET B C 1
ATOM 2317 O O . MET B 1 4 ? -13.43 43.844 20.547 1 46.5 4 MET B O 1
ATOM 2321 N N . VAL B 1 5 ? -12.625 43.219 18.625 1 51.56 5 VAL B N 1
ATOM 2322 C CA . VAL B 1 5 ? -11.828 42.188 19.281 1 51.56 5 VAL B CA 1
ATOM 2323 C C . VAL B 1 5 ? -10.695 42.844 20.078 1 51.56 5 VAL B C 1
ATOM 2325 O O . VAL B 1 5 ? -10.391 42.406 21.188 1 51.56 5 VAL B O 1
ATOM 2328 N N . ALA B 1 6 ? -10.227 43.938 19.438 1 51.81 6 ALA B N 1
ATOM 2329 C CA . ALA B 1 6 ? -9.164 44.688 20.109 1 51.81 6 ALA B CA 1
ATOM 2330 C C . ALA B 1 6 ? -9.664 45.312 21.406 1 51.81 6 ALA B C 1
ATOM 2332 O O . ALA B 1 6 ? -8.891 45.5 22.344 1 51.81 6 ALA B O 1
ATOM 2333 N N . ASP B 1 7 ? -10.922 45.531 21.328 1 56 7 ASP B N 1
ATOM 2334 C CA . ASP B 1 7 ? -11.445 46.281 22.484 1 56 7 ASP B CA 1
ATOM 2335 C C . ASP B 1 7 ? -11.617 45.344 23.688 1 56 7 ASP B C 1
ATOM 2337 O O . ASP B 1 7 ? -11.648 45.812 24.828 1 56 7 ASP B O 1
ATOM 2341 N N . ARG B 1 8 ? -11.742 44.094 23.234 1 62.03 8 ARG B N 1
ATOM 2342 C CA . ARG B 1 8 ? -11.797 43.188 24.359 1 62.03 8 ARG B CA 1
ATOM 2343 C C . ARG B 1 8 ? -10.422 43 25 1 62.03 8 ARG B C 1
ATOM 2345 O O . ARG B 1 8 ? -9.414 42.938 24.297 1 62.03 8 ARG B O 1
ATOM 2352 N N . ALA B 1 9 ? -10.328 43.188 26.203 1 61.69 9 ALA B N 1
ATOM 2353 C CA . ALA B 1 9 ? -9.078 43.094 26.953 1 61.69 9 ALA B CA 1
ATOM 2354 C C . ALA B 1 9 ? -8.297 41.844 26.562 1 61.69 9 ALA B C 1
ATOM 2356 O O . ALA B 1 9 ? -7.066 41.875 26.469 1 61.69 9 ALA B O 1
ATOM 2357 N N . ASP B 1 10 ? -8.992 40.781 26.062 1 74.5 10 ASP B N 1
ATOM 2358 C CA . ASP B 1 10 ? -8.328 39.5 25.781 1 74.5 10 ASP B CA 1
ATOM 2359 C C . ASP B 1 10 ? -8.344 39.188 24.297 1 74.5 10 ASP B C 1
ATOM 2361 O O . ASP B 1 10 ? -8.086 38.062 23.891 1 74.5 10 ASP B O 1
ATOM 2365 N N . GLY B 1 11 ? -8.641 40.219 23.5 1 80.31 11 GLY B N 1
ATOM 2366 C CA . GLY B 1 11 ? -8.789 40.031 22.078 1 80.31 11 GLY B CA 1
ATOM 2367 C C . GLY B 1 11 ? -7.496 39.625 21.391 1 80.31 11 GLY B C 1
ATOM 2368 O O . GLY B 1 11 ? -7.488 38.719 20.562 1 80.31 11 GLY B O 1
ATOM 2369 N N . ILE B 1 12 ? -6.402 40.25 21.891 1 88.5 12 ILE B N 1
ATOM 2370 C CA . ILE B 1 12 ? -5.109 40 21.266 1 88.5 12 ILE B CA 1
ATOM 2371 C C . ILE B 1 12 ? -4.664 38.562 21.547 1 88.5 12 ILE B C 1
ATOM 2373 O O . ILE B 1 12 ? -4.121 37.875 20.688 1 88.5 12 ILE B O 1
ATOM 2377 N N . ASP B 1 13 ? -4.953 38.062 22.719 1 87.81 13 ASP B N 1
ATOM 2378 C CA . ASP B 1 13 ? -4.598 36.719 23.094 1 87.81 13 ASP B CA 1
ATOM 2379 C C . ASP B 1 13 ? -5.391 35.688 22.281 1 87.81 13 ASP B C 1
ATOM 2381 O O . ASP B 1 13 ? -4.848 34.688 21.844 1 87.81 13 ASP B O 1
ATOM 2385 N N . ILE B 1 14 ? -6.613 35.969 22.125 1 87.56 14 ILE B N 1
ATOM 2386 C CA . ILE B 1 14 ? -7.473 35.094 21.344 1 87.56 14 ILE B CA 1
ATOM 2387 C C . ILE B 1 14 ? -6.957 35.031 19.906 1 87.56 14 ILE B C 1
ATOM 2389 O O . ILE B 1 14 ? -6.941 33.938 19.297 1 87.56 14 ILE B O 1
ATOM 2393 N N . ALA B 1 15 ? -6.555 36.188 19.359 1 90.19 15 ALA B N 1
ATOM 2394 C CA . ALA B 1 15 ? -6.035 36.25 18 1 90.19 15 ALA B CA 1
ATOM 2395 C C . ALA B 1 15 ? -4.762 35.406 17.859 1 90.19 15 ALA B C 1
ATOM 2397 O O . ALA B 1 15 ? -4.602 34.656 16.906 1 90.19 15 ALA B O 1
ATOM 2398 N N . PHE B 1 16 ? -3.895 35.5 18.859 1 92.44 16 PHE B N 1
ATOM 2399 C CA . PHE B 1 16 ? -2.672 34.688 18.844 1 92.44 16 PHE B CA 1
ATOM 2400 C C . PHE B 1 16 ? -2.988 33.219 18.984 1 92.44 16 PHE B C 1
ATOM 2402 O O . PHE B 1 16 ? -2.373 32.375 18.312 1 92.44 16 PHE B O 1
ATOM 2409 N N . ASP B 1 17 ? -3.926 32.844 19.781 1 89 17 ASP B N 1
ATOM 2410 C CA . ASP B 1 17 ? -4.305 31.453 20 1 89 17 ASP B CA 1
ATOM 2411 C C . ASP B 1 17 ? -4.883 30.844 18.734 1 89 17 ASP B C 1
ATOM 2413 O O . ASP B 1 17 ? -4.641 29.672 18.438 1 89 17 ASP B O 1
ATOM 2417 N N . ARG B 1 18 ? -5.625 31.641 18.047 1 87.25 18 ARG B N 1
ATOM 2418 C CA . ARG B 1 18 ? -6.18 31.156 16.781 1 87.25 18 ARG B CA 1
ATOM 2419 C C . ARG B 1 18 ? -5.07 30.844 15.789 1 87.25 18 ARG B C 1
ATOM 2421 O O . ARG B 1 18 ? -5.133 29.828 15.086 1 87.25 18 ARG B O 1
ATOM 2428 N N . GLY B 1 19 ? -4.129 31.828 15.719 1 90.06 19 GLY B N 1
ATOM 2429 C CA . GLY B 1 19 ? -2.986 31.578 14.859 1 90.06 19 GLY B CA 1
ATOM 2430 C C . GLY B 1 19 ? -2.221 30.328 15.242 1 90.06 19 GLY B C 1
ATOM 2431 O O . GLY B 1 19 ? -1.804 29.547 14.375 1 90.06 19 GLY B O 1
ATOM 2432 N N . LYS B 1 20 ? -2.051 30.094 16.516 1 90.56 20 LYS B N 1
ATOM 2433 C CA . LYS B 1 20 ? -1.344 28.906 17.016 1 90.56 20 LYS B CA 1
ATOM 2434 C C . LYS B 1 20 ? -2.121 27.641 16.703 1 90.56 20 LYS B C 1
ATOM 2436 O O . LYS B 1 20 ? -1.528 26.609 16.375 1 90.56 20 LYS B O 1
ATOM 2441 N N . ALA B 1 21 ? -3.424 27.641 16.891 1 88.56 21 ALA B N 1
ATOM 2442 C CA . ALA B 1 21 ? -4.289 26.5 16.594 1 88.56 21 ALA B CA 1
ATOM 2443 C C . ALA B 1 21 ? -4.176 26.078 15.141 1 88.56 21 ALA B C 1
ATOM 2445 O O . ALA B 1 21 ? -4.125 24.875 14.836 1 88.56 21 ALA B O 1
ATOM 2446 N N . TRP B 1 22 ? -4.191 27.094 14.258 1 89.88 22 TRP B N 1
ATOM 2447 C CA . TRP B 1 22 ? -4.039 26.766 12.844 1 89.88 22 TRP B CA 1
ATOM 2448 C C . TRP B 1 22 ? -2.703 26.094 12.586 1 89.88 22 TRP B C 1
ATOM 2450 O O . TRP B 1 22 ? -2.629 25.125 11.82 1 89.88 22 TRP B O 1
ATOM 2460 N N . SER B 1 23 ? -1.621 26.656 13.172 1 91.31 23 SER B N 1
ATOM 2461 C CA . SER B 1 23 ? -0.296 26.078 12.977 1 91.31 23 SER B CA 1
ATOM 2462 C C . SER B 1 23 ? -0.265 24.609 13.398 1 91.31 23 SER B C 1
ATOM 2464 O O . SER B 1 23 ? 0.301 23.766 12.703 1 91.31 23 SER B O 1
ATOM 2466 N N . LYS B 1 24 ? -0.855 24.266 14.492 1 90.56 24 LYS B N 1
ATOM 2467 C CA . LYS B 1 24 ? -0.925 22.891 14.977 1 90.56 24 LYS B CA 1
ATOM 2468 C C . LYS B 1 24 ? -1.726 22.016 14.016 1 90.56 24 LYS B C 1
ATOM 2470 O O . LYS B 1 24 ? -1.314 20.891 13.703 1 90.56 24 LYS B O 1
ATOM 2475 N N . TYR B 1 25 ? -2.832 22.547 13.594 1 91.12 25 TYR B N 1
ATOM 2476 C CA . TYR B 1 25 ? -3.68 21.844 12.625 1 91.12 25 TYR B CA 1
ATOM 2477 C C . TYR B 1 25 ? -2.916 21.562 11.344 1 91.12 25 TYR B C 1
ATOM 2479 O O . TYR B 1 25 ? -2.951 20.438 10.836 1 91.12 25 TYR B O 1
ATOM 2487 N N . CYS B 1 26 ? -2.273 22.562 10.852 1 91.5 26 CYS B N 1
ATOM 2488 C CA . CYS B 1 26 ? -1.496 22.438 9.625 1 91.5 26 CYS B CA 1
ATOM 2489 C C . CYS B 1 26 ? -0.441 21.344 9.766 1 91.5 26 CYS B C 1
ATOM 2491 O O . CYS B 1 26 ? -0.245 20.547 8.852 1 91.5 26 CYS B O 1
ATOM 2493 N N . LYS B 1 27 ? 0.179 21.312 10.898 1 93.5 27 LYS B N 1
ATOM 2494 C CA . LYS B 1 27 ? 1.196 20.297 11.156 1 93.5 27 LYS B CA 1
ATOM 2495 C C . LYS B 1 27 ? 0.598 18.891 11.102 1 93.5 27 LYS B C 1
ATOM 2497 O O . LYS B 1 27 ? 1.197 17.984 10.531 1 93.5 27 LYS B O 1
ATOM 2502 N N . GLU B 1 28 ? -0.502 18.688 11.703 1 92.81 28 GLU B N 1
ATOM 2503 C CA . GLU B 1 28 ? -1.163 17.391 11.711 1 92.81 28 GLU B CA 1
ATOM 2504 C C . GLU B 1 28 ? -1.601 16.969 10.312 1 92.81 28 GLU B C 1
ATOM 2506 O O . GLU B 1 28 ? -1.491 15.805 9.938 1 92.81 28 GLU B O 1
ATOM 2511 N N . LEU B 1 29 ? -2.111 17.938 9.531 1 92.56 29 LEU B N 1
ATOM 2512 C CA . LEU B 1 29 ? -2.502 17.672 8.156 1 92.56 29 LEU B CA 1
ATOM 2513 C C . LEU B 1 29 ? -1.298 17.234 7.324 1 92.56 29 LEU B C 1
ATOM 2515 O O . LEU B 1 29 ? -1.38 16.266 6.562 1 92.56 29 LEU B O 1
ATOM 2519 N N . LEU B 1 30 ? -0.26 17.984 7.5 1 95.31 30 LEU B N 1
ATOM 2520 C CA . LEU B 1 30 ? 0.968 17.656 6.781 1 95.31 30 LEU B CA 1
ATOM 2521 C C . LEU B 1 30 ? 1.468 16.266 7.152 1 95.31 30 LEU B C 1
ATOM 2523 O O . LEU B 1 30 ? 1.885 15.5 6.281 1 95.31 30 LEU B O 1
ATOM 2527 N N . ASN B 1 31 ? 1.396 15.984 8.43 1 94.69 31 ASN B N 1
ATOM 2528 C CA . ASN B 1 31 ? 1.804 14.664 8.891 1 94.69 31 ASN B CA 1
ATOM 2529 C C . ASN B 1 31 ? 0.953 13.562 8.266 1 94.69 31 ASN B C 1
ATOM 2531 O O . ASN B 1 31 ? 1.483 12.555 7.785 1 94.69 31 ASN B O 1
ATOM 2535 N N . PHE B 1 32 ? -0.283 13.758 8.219 1 94.06 32 PHE B N 1
ATOM 2536 C CA . PHE B 1 32 ? -1.198 12.773 7.656 1 94.06 32 PHE B CA 1
ATOM 2537 C C . PHE B 1 32 ? -0.921 12.562 6.172 1 94.06 32 PHE B C 1
ATOM 2539 O O . PHE B 1 32 ? -0.717 11.43 5.727 1 94.06 32 PHE B O 1
ATOM 2546 N N . VAL B 1 33 ? -0.947 13.625 5.449 1 94 33 VAL B N 1
ATOM 2547 C CA . VAL B 1 33 ? -0.815 13.523 4 1 94 33 VAL B CA 1
ATOM 2548 C C . VAL B 1 33 ? 0.545 12.922 3.646 1 94 33 VAL B C 1
ATOM 2550 O O . VAL B 1 33 ? 0.645 12.07 2.764 1 94 33 VAL B O 1
ATOM 2553 N N . SER B 1 34 ? 1.568 13.367 4.312 1 95.75 34 SER B N 1
ATOM 2554 C CA . SER B 1 34 ? 2.906 12.844 4.059 1 95.75 34 SER B CA 1
ATOM 2555 C C . SER B 1 34 ? 2.971 11.336 4.312 1 95.75 34 SER B C 1
ATOM 2557 O O . SER B 1 34 ? 3.494 10.586 3.488 1 95.75 34 SER B O 1
ATOM 2559 N N . ARG B 1 35 ? 2.445 10.922 5.422 1 95.62 35 ARG B N 1
ATOM 2560 C CA . ARG B 1 35 ? 2.455 9.508 5.77 1 95.62 35 ARG B CA 1
ATOM 2561 C C . ARG B 1 35 ? 1.595 8.703 4.801 1 95.62 35 ARG B C 1
ATOM 2563 O O . ARG B 1 35 ? 1.966 7.594 4.402 1 95.62 35 ARG B O 1
ATOM 2570 N N . ARG B 1 36 ? 0.488 9.25 4.438 1 93.31 36 ARG B N 1
ATOM 2571 C CA . ARG B 1 36 ? -0.395 8.586 3.482 1 93.31 36 ARG B CA 1
ATOM 2572 C C . ARG B 1 36 ? 0.31 8.367 2.148 1 93.31 36 ARG B C 1
ATOM 2574 O O . ARG B 1 36 ? 0.212 7.285 1.56 1 93.31 36 ARG B O 1
ATOM 2581 N N . MET B 1 37 ? 0.948 9.383 1.709 1 93.25 37 MET B N 1
ATOM 2582 C CA . MET B 1 37 ? 1.669 9.281 0.443 1 93.25 37 MET B CA 1
ATOM 2583 C C . MET B 1 37 ? 2.801 8.266 0.544 1 93.25 37 MET B C 1
ATOM 2585 O O . MET B 1 37 ? 3.061 7.523 -0.405 1 93.25 37 MET B O 1
ATOM 2589 N N . GLN B 1 38 ? 3.422 8.266 1.697 1 96 38 GLN B N 1
ATOM 2590 C CA . GLN B 1 38 ? 4.488 7.293 1.905 1 96 38 GLN B CA 1
ATOM 2591 C C . GLN B 1 38 ? 3.947 5.867 1.854 1 96 38 GLN B C 1
ATOM 2593 O O . GLN B 1 38 ? 4.586 4.977 1.287 1 96 38 GLN B O 1
ATOM 2598 N N . LEU B 1 39 ? 2.809 5.613 2.463 1 94.5 39 LEU B N 1
ATOM 2599 C CA . LEU B 1 39 ? 2.18 4.297 2.432 1 94.5 39 LEU B CA 1
ATOM 2600 C C . LEU B 1 39 ? 1.852 3.885 1.001 1 94.5 39 LEU B C 1
ATOM 2602 O O . LEU B 1 39 ? 2.08 2.738 0.613 1 94.5 39 LEU B O 1
ATOM 2606 N N . GLU B 1 40 ? 1.36 4.848 0.21 1 92.25 40 GLU B N 1
ATOM 2607 C CA . GLU B 1 40 ? 1.044 4.562 -1.187 1 92.25 40 GLU B CA 1
ATOM 2608 C C . GLU B 1 40 ? 2.303 4.227 -1.979 1 92.25 40 GLU B C 1
ATOM 2610 O O . GLU B 1 40 ? 2.297 3.305 -2.799 1 92.25 40 GLU B O 1
ATOM 2615 N N . LEU B 1 41 ? 3.299 4.984 -1.742 1 93.19 41 LEU B N 1
ATOM 2616 C CA . LEU B 1 41 ? 4.559 4.773 -2.449 1 93.19 41 LEU B CA 1
ATOM 2617 C C . LEU B 1 41 ? 5.145 3.404 -2.123 1 93.19 41 LEU B C 1
ATOM 2619 O O . LEU B 1 41 ? 5.555 2.67 -3.025 1 93.19 41 LEU B O 1
ATOM 2623 N N . ASP B 1 42 ? 5.156 3.07 -0.864 1 95.69 42 ASP B N 1
ATOM 2624 C CA . ASP B 1 42 ? 5.684 1.783 -0.425 1 95.69 42 ASP B CA 1
ATOM 2625 C C . ASP B 1 42 ? 4.891 0.627 -1.027 1 95.69 42 ASP B C 1
ATOM 2627 O O . ASP B 1 42 ? 5.469 -0.363 -1.479 1 95.69 42 ASP B O 1
ATOM 2631 N N . HIS B 1 43 ? 3.605 0.746 -1.007 1 94.12 43 HIS B N 1
ATOM 2632 C CA . HIS B 1 43 ? 2.732 -0.271 -1.581 1 94.12 43 HIS B CA 1
ATOM 2633 C C . HIS B 1 43 ? 2.977 -0.425 -3.078 1 94.12 43 HIS B C 1
ATOM 2635 O O . HIS B 1 43 ? 3.109 -1.544 -3.578 1 94.12 43 HIS B O 1
ATOM 2641 N N . ALA B 1 44 ? 3.035 0.71 -3.748 1 93.12 44 ALA B N 1
ATOM 2642 C CA . ALA B 1 44 ? 3.25 0.692 -5.191 1 93.12 44 ALA B CA 1
ATOM 2643 C C . ALA B 1 44 ? 4.578 0.029 -5.543 1 93.12 44 ALA B C 1
ATOM 2645 O O . ALA B 1 44 ? 4.66 -0.754 -6.492 1 93.12 44 ALA B O 1
ATOM 2646 N N . LYS B 1 45 ? 5.582 0.329 -4.805 1 96 45 LYS B N 1
ATOM 2647 C CA . LYS B 1 45 ? 6.895 -0.259 -5.051 1 96 45 LYS B CA 1
ATOM 2648 C C . LYS B 1 45 ? 6.848 -1.779 -4.922 1 96 45 LYS B C 1
ATOM 2650 O O . LYS B 1 45 ? 7.398 -2.496 -5.762 1 96 45 LYS B O 1
ATOM 2655 N N . LYS B 1 46 ? 6.215 -2.225 -3.893 1 96.25 46 LYS B N 1
ATOM 2656 C CA . LYS B 1 46 ? 6.133 -3.66 -3.639 1 96.25 46 LYS B CA 1
ATOM 2657 C C . LYS B 1 46 ? 5.285 -4.355 -4.699 1 96.25 46 LYS B C 1
ATOM 2659 O O . LYS B 1 46 ? 5.625 -5.453 -5.152 1 96.25 46 LYS B O 1
ATOM 2664 N N . VAL B 1 47 ? 4.184 -3.738 -5.082 1 93.94 47 VAL B N 1
ATOM 2665 C CA . VAL B 1 47 ? 3.316 -4.293 -6.117 1 93.94 47 VAL B CA 1
ATOM 2666 C C . VAL B 1 47 ? 4.059 -4.328 -7.449 1 93.94 47 VAL B C 1
ATOM 2668 O O . VAL B 1 47 ? 3.969 -5.309 -8.195 1 93.94 47 VAL B O 1
ATOM 2671 N N . HIS B 1 48 ? 4.766 -3.205 -7.691 1 94.38 48 HIS B N 1
ATOM 2672 C CA . HIS B 1 48 ? 5.562 -3.119 -8.914 1 94.38 48 HIS B CA 1
ATOM 2673 C C . HIS B 1 48 ? 6.582 -4.25 -8.984 1 94.38 48 HIS B C 1
ATOM 2675 O O . HIS B 1 48 ? 6.699 -4.922 -10.008 1 94.38 48 HIS B O 1
ATOM 2681 N N . CYS B 1 49 ? 7.246 -4.508 -7.91 1 96.5 49 CYS B N 1
ATOM 2682 C CA . CYS B 1 49 ? 8.242 -5.57 -7.828 1 96.5 49 CYS B CA 1
ATOM 2683 C C . CYS B 1 49 ? 7.602 -6.938 -8.016 1 96.5 49 CYS B C 1
ATOM 2685 O O . CYS B 1 49 ? 8.109 -7.773 -8.758 1 96.5 49 CYS B O 1
ATOM 2687 N N . LEU B 1 50 ? 6.504 -7.168 -7.395 1 95.44 50 LEU B N 1
ATOM 2688 C CA . LEU B 1 50 ? 5.793 -8.438 -7.484 1 95.44 50 LEU B CA 1
ATOM 2689 C C . LEU B 1 50 ? 5.348 -8.711 -8.922 1 95.44 50 LEU B C 1
ATOM 2691 O O . LEU B 1 50 ? 5.504 -9.828 -9.422 1 95.44 50 LEU B O 1
ATOM 2695 N N . ALA B 1 51 ? 4.773 -7.711 -9.562 1 93 51 ALA B N 1
ATOM 2696 C CA . ALA B 1 51 ? 4.309 -7.852 -10.938 1 93 51 ALA B CA 1
ATOM 2697 C C . ALA B 1 51 ? 5.457 -8.227 -11.867 1 93 51 ALA B C 1
ATOM 2699 O O . ALA B 1 51 ? 5.328 -9.141 -12.688 1 93 51 ALA B O 1
ATOM 2700 N N . ASN B 1 52 ? 6.605 -7.566 -11.695 1 93.94 52 ASN B N 1
ATOM 2701 C CA . ASN B 1 52 ? 7.773 -7.844 -12.531 1 93.94 52 ASN B CA 1
ATOM 2702 C C . ASN B 1 52 ? 8.305 -9.258 -12.297 1 93.94 52 ASN B C 1
ATOM 2704 O O . ASN B 1 52 ? 8.641 -9.961 -13.242 1 93.94 52 ASN B O 1
ATOM 2708 N N . GLN B 1 53 ? 8.398 -9.672 -11.047 1 93 53 GLN B N 1
ATOM 2709 C CA . GLN B 1 53 ? 8.875 -11.008 -10.703 1 93 53 GLN B CA 1
ATOM 2710 C C . GLN B 1 53 ? 7.949 -12.086 -11.258 1 93 53 GLN B C 1
ATOM 2712 O O . GLN B 1 53 ? 8.414 -13.117 -11.75 1 93 53 GLN B O 1
ATOM 2717 N N . SER B 1 54 ? 6.645 -11.82 -11.203 1 92 54 SER B N 1
ATOM 2718 C CA . SER B 1 54 ? 5.664 -12.797 -11.664 1 92 54 SER B CA 1
ATOM 2719 C C . SER B 1 54 ? 5.695 -12.945 -13.18 1 92 54 SER B C 1
ATOM 2721 O O . SER B 1 54 ? 5.516 -14.047 -13.711 1 92 54 SER B O 1
ATOM 2723 N N . LYS B 1 55 ? 5.938 -11.828 -13.883 1 89.69 55 LYS B N 1
ATOM 2724 C CA . LYS B 1 55 ? 6.07 -11.867 -15.336 1 89.69 55 LYS B CA 1
ATOM 2725 C C . LYS B 1 55 ? 7.223 -12.773 -15.758 1 89.69 55 LYS B C 1
ATOM 2727 O O . LYS B 1 55 ? 7.109 -13.516 -16.734 1 89.69 55 LYS B O 1
ATOM 2732 N N . ILE B 1 56 ? 8.273 -12.75 -14.961 1 88.75 56 ILE B N 1
ATOM 2733 C CA . ILE B 1 56 ? 9.453 -13.555 -15.266 1 88.75 56 ILE B CA 1
ATOM 2734 C C . ILE B 1 56 ? 9.188 -15.016 -14.914 1 88.75 56 ILE B C 1
ATOM 2736 O O . ILE B 1 56 ? 9.586 -15.922 -15.648 1 88.75 56 ILE B O 1
ATOM 2740 N N . ALA B 1 57 ? 8.492 -15.234 -13.828 1 87.94 57 ALA B N 1
ATOM 2741 C CA . ALA B 1 57 ? 8.266 -16.578 -13.32 1 87.94 57 ALA B CA 1
ATOM 2742 C C . ALA B 1 57 ? 7.293 -17.359 -14.203 1 87.94 57 ALA B C 1
ATOM 2744 O O . ALA B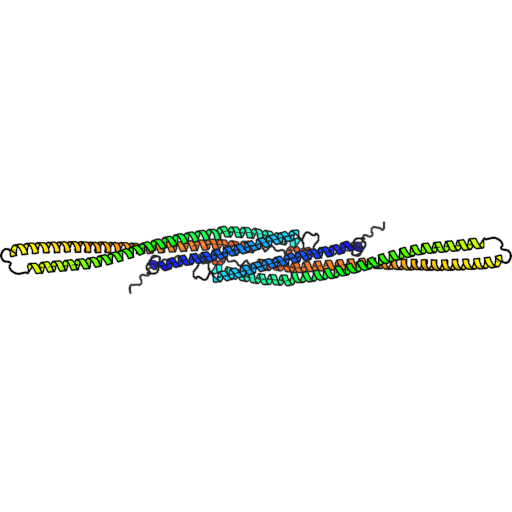 1 57 ? 7.453 -18.562 -14.422 1 87.94 57 ALA B O 1
ATOM 2745 N N . ILE B 1 58 ? 6.191 -16.672 -14.711 1 85.5 58 ILE B N 1
ATOM 2746 C CA . ILE B 1 58 ? 5.176 -17.312 -15.547 1 85.5 58 ILE B CA 1
ATOM 2747 C C . ILE B 1 58 ? 5.57 -17.203 -17.016 1 85.5 58 ILE B C 1
ATOM 2749 O O . ILE B 1 58 ? 5.211 -16.234 -17.688 1 85.5 58 ILE B O 1
ATOM 2753 N N . ASN B 1 59 ? 6.531 -17.953 -17.438 1 73.06 59 ASN B N 1
ATOM 2754 C CA . ASN B 1 59 ? 7.074 -17.844 -18.797 1 73.06 59 ASN B CA 1
ATOM 2755 C C . ASN B 1 59 ? 6.707 -19.062 -19.641 1 73.06 59 ASN B C 1
ATOM 2757 O O . ASN B 1 59 ? 6.953 -19.062 -20.844 1 73.06 59 ASN B O 1
ATOM 2761 N N . GLU B 1 60 ? 6.082 -20.062 -19.047 1 70.12 60 GLU B N 1
ATOM 2762 C CA . GLU B 1 60 ? 5.777 -21.234 -19.844 1 70.12 60 GLU B CA 1
ATOM 2763 C C . GLU B 1 60 ? 4.609 -20.969 -20.797 1 70.12 60 GLU B C 1
ATOM 2765 O O . GLU B 1 60 ? 3.723 -20.172 -20.484 1 70.12 60 GLU B O 1
ATOM 2770 N N . HIS B 1 61 ? 4.711 -21.594 -22 1 66.62 61 HIS B N 1
ATOM 2771 C CA . HIS B 1 61 ? 3.719 -21.391 -23.047 1 66.62 61 HIS B CA 1
ATOM 2772 C C . HIS B 1 61 ? 2.568 -22.375 -22.922 1 66.62 61 HIS B C 1
ATOM 2774 O O . HIS B 1 61 ? 2.707 -23.422 -22.281 1 66.62 61 HIS B O 1
ATOM 2780 N N . PHE B 1 62 ? 1.269 -21.969 -23.375 1 65.19 62 PHE B N 1
ATOM 2781 C CA . PHE B 1 62 ? 0.057 -22.75 -23.562 1 65.19 62 PHE B CA 1
ATOM 2782 C C . PHE B 1 62 ? -0.612 -23.047 -22.219 1 65.19 62 PHE B C 1
ATOM 2784 O O . PHE B 1 62 ? -1.036 -24.172 -21.969 1 65.19 62 PHE B O 1
ATOM 2791 N N . LEU B 1 63 ? -0.443 -22.141 -21.375 1 75.56 63 LEU B N 1
ATOM 2792 C CA . LEU B 1 63 ? -1.071 -22.281 -20.062 1 75.56 63 LEU B CA 1
ATOM 2793 C C . LEU B 1 63 ? -2.371 -21.484 -20 1 75.56 63 LEU B C 1
ATOM 2795 O O . LEU B 1 63 ? -2.516 -20.469 -20.688 1 75.56 63 LEU B O 1
ATOM 2799 N N . PRO B 1 64 ? -3.355 -22.062 -19.281 1 77.25 64 PRO B N 1
ATOM 2800 C CA . PRO B 1 64 ? -4.664 -21.406 -19.234 1 77.25 64 PRO B CA 1
ATOM 2801 C C . PRO B 1 64 ? -4.59 -19.984 -18.672 1 77.25 64 PRO B C 1
ATOM 2803 O O . PRO B 1 64 ? -3.986 -19.766 -17.609 1 77.25 64 PRO B O 1
ATOM 2806 N N . LEU B 1 65 ? -5.121 -19.016 -19.375 1 81.5 65 LEU B N 1
ATOM 2807 C CA . LEU B 1 65 ? -5.359 -17.641 -18.953 1 81.5 65 LEU B CA 1
ATOM 2808 C C . LEU B 1 65 ? -4.039 -16.906 -18.703 1 81.5 65 LEU B C 1
ATOM 2810 O O . LEU B 1 65 ? -3.992 -15.938 -17.953 1 81.5 65 LEU B O 1
ATOM 2814 N N . ARG B 1 66 ? -3.008 -17.359 -19.25 1 82.38 66 ARG B N 1
ATOM 2815 C CA . ARG B 1 66 ? -1.706 -16.719 -19.094 1 82.38 66 ARG B CA 1
ATOM 2816 C C . ARG B 1 66 ? -1.74 -15.281 -19.578 1 82.38 66 ARG B C 1
ATOM 2818 O O . ARG B 1 66 ? -1.225 -14.383 -18.906 1 82.38 66 ARG B O 1
ATOM 2825 N N . ASP B 1 67 ? -2.387 -15.094 -20.625 1 81.31 67 ASP B N 1
ATOM 2826 C CA . ASP B 1 67 ? -2.461 -13.758 -21.203 1 81.31 67 ASP B CA 1
ATOM 2827 C C . ASP B 1 67 ? -3.227 -12.805 -20.297 1 81.31 67 ASP B C 1
ATOM 2829 O O . ASP B 1 67 ? -2.881 -11.625 -20.203 1 81.31 67 ASP B O 1
ATOM 2833 N N . VAL B 1 68 ? -4.191 -13.281 -19.672 1 83.69 68 VAL B N 1
ATOM 2834 C CA . VAL B 1 68 ? -5.004 -12.469 -18.781 1 83.69 68 VAL B CA 1
ATOM 2835 C C . VAL B 1 68 ? -4.176 -12.055 -17.562 1 83.69 68 VAL B C 1
ATOM 2837 O O . VAL B 1 68 ? -4.199 -10.891 -17.156 1 83.69 68 VAL B O 1
ATOM 2840 N N . PHE B 1 69 ? -3.449 -12.969 -17.094 1 86.12 69 PHE B N 1
ATOM 2841 C CA . PHE B 1 69 ? -2.6 -12.648 -15.945 1 86.12 69 PHE B CA 1
ATOM 2842 C C . PHE B 1 69 ? -1.479 -11.703 -16.359 1 86.12 69 PHE B C 1
ATOM 2844 O O . PHE B 1 69 ? -1.139 -10.781 -15.609 1 86.12 69 PHE B O 1
ATOM 2851 N N . GLU B 1 70 ? -0.96 -11.945 -17.5 1 85.81 70 GLU B N 1
ATOM 2852 C CA . GLU B 1 70 ? 0.076 -11.047 -18 1 85.81 70 GLU B CA 1
ATOM 2853 C C . GLU B 1 70 ? -0.449 -9.625 -18.141 1 85.81 70 GLU B C 1
ATOM 2855 O O . GLU B 1 70 ? 0.237 -8.664 -17.781 1 85.81 70 GLU B O 1
ATOM 2860 N N . SER B 1 71 ? -1.632 -9.539 -18.609 1 84.69 71 SER B N 1
ATOM 2861 C CA . SER B 1 71 ? -2.268 -8.234 -18.719 1 84.69 71 SER B CA 1
ATOM 2862 C C . SER B 1 71 ? -2.48 -7.602 -17.344 1 84.69 71 SER B C 1
ATOM 2864 O O . SER B 1 71 ? -2.318 -6.391 -17.188 1 84.69 71 SER B O 1
ATOM 2866 N N . SER B 1 72 ? -2.855 -8.453 -16.438 1 85.69 72 SER B N 1
ATOM 2867 C CA . SER B 1 72 ? -3.043 -7.98 -15.078 1 85.69 72 SER B CA 1
ATOM 2868 C C . SER B 1 72 ? -1.743 -7.438 -14.492 1 85.69 72 SER B C 1
ATOM 2870 O O . SER B 1 72 ? -1.743 -6.41 -13.812 1 85.69 72 SER B O 1
ATOM 2872 N N . PHE B 1 73 ? -0.615 -8.078 -14.836 1 88.31 73 PHE B N 1
ATOM 2873 C CA . PHE B 1 73 ? 0.69 -7.609 -14.383 1 88.31 73 PHE B CA 1
ATOM 2874 C C . PHE B 1 73 ? 1.021 -6.254 -15 1 88.31 73 PHE B C 1
ATOM 2876 O O . PHE B 1 73 ? 1.487 -5.348 -14.305 1 88.31 73 PHE B O 1
ATOM 2883 N N . ASP B 1 74 ? 0.706 -6.152 -16.203 1 88.25 74 ASP B N 1
ATOM 2884 C CA . ASP B 1 74 ? 0.966 -4.895 -16.906 1 88.25 74 ASP B CA 1
ATOM 2885 C C . ASP B 1 74 ? 0.128 -3.76 -16.312 1 88.25 74 ASP B C 1
ATOM 2887 O O . ASP B 1 74 ? 0.618 -2.641 -16.156 1 88.25 74 ASP B O 1
ATOM 2891 N N . ASN B 1 75 ? -1.095 -4.086 -16.016 1 84.31 75 ASN B N 1
ATOM 2892 C CA . ASN B 1 75 ? -1.98 -3.102 -15.406 1 84.31 75 ASN B CA 1
ATOM 2893 C C . ASN B 1 75 ? -1.479 -2.666 -14.039 1 84.31 75 ASN B C 1
ATOM 2895 O O . ASN B 1 75 ? -1.578 -1.491 -13.68 1 84.31 75 ASN B O 1
ATOM 2899 N N . ASP B 1 76 ? -0.981 -3.604 -13.32 1 87.88 76 ASP B N 1
ATOM 2900 C CA . ASP B 1 76 ? -0.412 -3.277 -12.016 1 87.88 76 ASP B CA 1
ATOM 2901 C C . ASP B 1 76 ? 0.781 -2.336 -12.156 1 87.88 76 ASP B C 1
ATOM 2903 O O . ASP B 1 76 ? 0.926 -1.391 -11.383 1 87.88 76 ASP B O 1
ATOM 2907 N N . ILE B 1 77 ? 1.569 -2.525 -13.125 1 90.56 77 ILE B N 1
ATOM 2908 C CA . ILE B 1 77 ? 2.754 -1.705 -13.359 1 90.56 77 ILE B CA 1
ATOM 2909 C C . ILE B 1 77 ? 2.334 -0.287 -13.742 1 90.56 77 ILE B C 1
ATOM 2911 O O . ILE B 1 77 ? 2.877 0.689 -13.219 1 90.56 77 ILE B O 1
ATOM 2915 N N . VAL B 1 78 ? 1.35 -0.168 -14.555 1 86.5 78 VAL B N 1
ATOM 2916 C CA . VAL B 1 78 ? 0.845 1.138 -14.961 1 86.5 78 VAL B CA 1
ATOM 2917 C C . VAL B 1 78 ? 0.257 1.867 -13.758 1 86.5 78 VAL B C 1
ATOM 2919 O O . VAL B 1 78 ? 0.501 3.061 -13.57 1 86.5 78 VAL B O 1
ATOM 2922 N N . PHE B 1 79 ? -0.462 1.099 -13.039 1 84.12 79 PHE B N 1
ATOM 2923 C CA . PHE B 1 79 ? -1.046 1.66 -11.828 1 84.12 79 PHE B CA 1
ATOM 2924 C C . PHE B 1 79 ? 0.038 2.207 -10.906 1 84.12 79 PHE B C 1
ATOM 2926 O O . PHE B 1 79 ? -0.113 3.289 -10.336 1 84.12 79 PHE B O 1
ATOM 2933 N N . CYS B 1 80 ? 1.079 1.497 -10.773 1 88.56 80 CYS B N 1
ATOM 2934 C CA . CYS B 1 80 ? 2.178 1.919 -9.914 1 88.56 80 CYS B CA 1
ATOM 2935 C C . CYS B 1 80 ? 2.832 3.189 -10.445 1 88.56 80 CYS B C 1
ATOM 2937 O O . CYS B 1 80 ? 3.146 4.098 -9.68 1 88.56 80 CYS B O 1
ATOM 2939 N N . GLU B 1 81 ? 2.984 3.291 -11.703 1 88.75 81 GLU B N 1
ATOM 2940 C CA . GLU B 1 81 ? 3.566 4.484 -12.312 1 88.75 81 GLU B CA 1
ATOM 2941 C C . GLU B 1 81 ? 2.684 5.707 -12.086 1 88.75 81 GLU B C 1
ATOM 2943 O O . GLU B 1 81 ? 3.186 6.793 -11.797 1 88.75 81 GLU B O 1
ATOM 2948 N N . GLN B 1 82 ? 1.403 5.516 -12.188 1 86.06 82 GLN B N 1
ATOM 2949 C CA . GLN B 1 82 ? 0.452 6.59 -11.93 1 86.06 82 GLN B CA 1
ATOM 2950 C C . GLN B 1 82 ? 0.506 7.031 -10.469 1 86.06 82 GLN B C 1
ATOM 2952 O O . GLN B 1 82 ? 0.384 8.227 -10.172 1 86.06 82 GLN B O 1
ATOM 2957 N N . THR B 1 83 ? 0.676 6.07 -9.625 1 89.25 83 THR B N 1
ATOM 2958 C CA . THR B 1 83 ? 0.784 6.367 -8.203 1 89.25 83 THR B CA 1
ATOM 2959 C C . THR B 1 83 ? 2.035 7.188 -7.914 1 89.25 83 THR B C 1
ATOM 2961 O O . THR B 1 83 ? 1.99 8.148 -7.137 1 89.25 83 THR B O 1
ATOM 2964 N N . TYR B 1 84 ? 3.156 6.844 -8.602 1 90.94 84 TYR B N 1
ATOM 2965 C CA . TYR B 1 84 ? 4.395 7.598 -8.438 1 90.94 84 TYR B CA 1
ATOM 2966 C C . TYR B 1 84 ? 4.207 9.055 -8.844 1 90.94 84 TYR B C 1
ATOM 2968 O O . TYR B 1 84 ? 4.625 9.961 -8.125 1 90.94 84 TYR B O 1
ATOM 2976 N N . ASP B 1 85 ? 3.492 9.25 -9.867 1 89.44 85 ASP B N 1
ATOM 2977 C CA . ASP B 1 85 ? 3.244 10.594 -10.383 1 89.44 85 ASP B CA 1
ATOM 2978 C C . ASP B 1 85 ? 2.33 11.375 -9.445 1 89.44 85 ASP B C 1
ATOM 2980 O O . ASP B 1 85 ? 2.564 12.562 -9.18 1 89.44 85 ASP B O 1
ATOM 2984 N N . ALA B 1 86 ? 1.318 10.68 -9.008 1 87.38 86 ALA B N 1
ATOM 2985 C CA . ALA B 1 86 ? 0.368 11.305 -8.086 1 87.38 86 ALA B CA 1
ATOM 2986 C C . ALA B 1 86 ? 1.06 11.75 -6.805 1 87.38 86 ALA B C 1
ATOM 2988 O O . ALA B 1 86 ? 0.821 12.859 -6.316 1 87.38 86 ALA B O 1
ATOM 2989 N N . VAL B 1 87 ? 1.96 10.93 -6.285 1 91.81 87 VAL B N 1
ATOM 2990 C CA . VAL B 1 87 ? 2.676 11.234 -5.051 1 91.81 87 VAL B CA 1
ATOM 2991 C C . VAL B 1 87 ? 3.588 12.438 -5.262 1 91.81 87 VAL B C 1
ATOM 2993 O O . VAL B 1 87 ? 3.668 13.32 -4.402 1 91.81 87 VAL B O 1
ATOM 2996 N N . LYS B 1 88 ? 4.23 12.516 -6.395 1 92.5 88 LYS B N 1
ATOM 2997 C CA . LYS B 1 88 ? 5.102 13.641 -6.711 1 92.5 88 LYS B CA 1
ATOM 2998 C C . LYS B 1 88 ? 4.312 14.945 -6.781 1 92.5 88 LYS B C 1
ATOM 3000 O O . LYS B 1 88 ? 4.754 15.969 -6.266 1 92.5 88 LYS B O 1
ATOM 3005 N N . HIS B 1 89 ? 3.17 14.922 -7.355 1 90.69 89 HIS B N 1
ATOM 3006 C CA . HIS B 1 89 ? 2.318 16.094 -7.488 1 90.69 89 HIS B CA 1
ATOM 3007 C C . HIS B 1 89 ? 1.839 16.578 -6.125 1 90.69 89 HIS B C 1
ATOM 3009 O O . HIS B 1 89 ? 1.85 17.781 -5.852 1 90.69 89 HIS B O 1
ATOM 3015 N N . ILE B 1 90 ? 1.445 15.648 -5.277 1 92.25 90 ILE B N 1
ATOM 3016 C CA . ILE B 1 90 ? 0.951 16 -3.949 1 92.25 90 ILE B CA 1
ATOM 3017 C C . ILE B 1 90 ? 2.09 16.562 -3.107 1 92.25 90 ILE B C 1
ATOM 3019 O O . ILE B 1 90 ? 1.886 17.5 -2.324 1 92.25 90 ILE B O 1
ATOM 3023 N N . GLN B 1 91 ? 3.264 16.047 -3.342 1 93.62 91 GLN B N 1
ATOM 3024 C CA . GLN B 1 91 ? 4.434 16.562 -2.635 1 93.62 91 GLN B CA 1
ATOM 3025 C C . GLN B 1 91 ? 4.699 18.016 -2.988 1 93.62 91 GLN B C 1
ATOM 3027 O O . GLN B 1 91 ? 4.941 18.844 -2.104 1 93.62 91 GLN B O 1
ATOM 3032 N N . ASP B 1 92 ? 4.531 18.359 -4.16 1 92.06 92 ASP B N 1
ATOM 3033 C CA . ASP B 1 92 ? 4.867 19.703 -4.641 1 92.06 92 ASP B CA 1
ATOM 3034 C C . ASP B 1 92 ? 3.734 20.688 -4.355 1 92.06 92 ASP B C 1
ATOM 3036 O O . ASP B 1 92 ? 3.979 21.812 -3.918 1 92.06 92 ASP B O 1
ATOM 3040 N N . ARG B 1 93 ? 2.523 20.188 -4.52 1 91.44 93 ARG B N 1
ATOM 3041 C CA . ARG B 1 93 ? 1.401 21.125 -4.543 1 91.44 93 ARG B CA 1
ATOM 3042 C C . ARG B 1 93 ? 0.72 21.203 -3.182 1 91.44 93 ARG B C 1
ATOM 3044 O O . ARG B 1 93 ? 0.015 22.172 -2.885 1 91.44 93 ARG B O 1
ATOM 3051 N N . PHE B 1 94 ? 0.886 20.219 -2.42 1 94.31 94 PHE B N 1
ATOM 3052 C CA . PHE B 1 94 ? 0.247 20.219 -1.108 1 94.31 94 PHE B CA 1
ATOM 3053 C C . PHE B 1 94 ? 1.284 20.359 -0.001 1 94.31 94 PHE B C 1
ATOM 3055 O O . PHE B 1 94 ? 1.267 21.344 0.751 1 94.31 94 PHE B O 1
ATOM 3062 N N . ILE B 1 95 ? 2.244 19.469 0.017 1 95.81 95 ILE B N 1
ATOM 3063 C CA . ILE B 1 95 ? 3.154 19.375 1.152 1 95.81 95 ILE B CA 1
ATOM 3064 C C . ILE B 1 95 ? 4.098 20.578 1.166 1 95.81 95 ILE B C 1
ATOM 3066 O O . ILE B 1 95 ? 4.148 21.312 2.146 1 95.81 95 ILE B O 1
ATOM 3070 N N . LYS B 1 96 ? 4.809 20.828 0.14 1 95.56 96 LYS B N 1
ATOM 3071 C CA . LYS B 1 96 ? 5.777 21.922 0.097 1 95.56 96 LYS B CA 1
ATOM 3072 C C . LYS B 1 96 ? 5.09 23.281 0.254 1 95.56 96 LYS B C 1
ATOM 3074 O O . LYS B 1 96 ? 5.57 24.141 0.991 1 95.56 96 LYS B O 1
ATOM 3079 N N . SER B 1 97 ? 3.914 23.406 -0.412 1 94.5 97 SER B N 1
ATOM 3080 C CA . SER B 1 97 ? 3.178 24.672 -0.367 1 94.5 97 SER B CA 1
ATOM 3081 C C . SER B 1 97 ? 2.67 24.969 1.04 1 94.5 97 SER B C 1
ATOM 3083 O O . SER B 1 97 ? 2.828 26.078 1.544 1 94.5 97 SER B O 1
ATOM 3085 N N . LEU B 1 98 ? 2.121 23.984 1.652 1 95.06 98 LEU B N 1
ATOM 3086 C CA . LEU B 1 98 ? 1.563 24.172 2.988 1 95.06 98 LEU B CA 1
ATOM 3087 C C . LEU B 1 98 ? 2.672 24.344 4.023 1 95.06 98 LEU B C 1
ATOM 3089 O O . LEU B 1 98 ? 2.52 25.094 4.988 1 95.06 98 LEU B O 1
ATOM 3093 N N . GLU B 1 99 ? 3.807 23.703 3.816 1 95.88 99 GLU B N 1
ATOM 3094 C CA . GLU B 1 99 ? 4.957 23.844 4.703 1 95.88 99 GLU B CA 1
ATOM 3095 C C . GLU B 1 99 ? 5.504 25.266 4.66 1 95.88 99 GLU B C 1
ATOM 3097 O O . GLU B 1 99 ? 5.801 25.859 5.703 1 95.88 99 GLU B O 1
ATOM 3102 N N . LEU B 1 100 ? 5.609 25.797 3.465 1 95.69 100 LEU B N 1
ATOM 3103 C CA . LEU B 1 100 ? 6.098 27.172 3.289 1 95.69 100 LEU B CA 1
ATOM 3104 C C . LEU B 1 100 ? 5.164 28.172 3.963 1 95.69 100 LEU B C 1
ATOM 3106 O O . LEU B 1 100 ? 5.625 29.094 4.641 1 95.69 100 LEU B O 1
ATOM 3110 N N . ARG B 1 101 ? 3.863 27.922 3.811 1 95.31 101 ARG B N 1
ATOM 3111 C CA . ARG B 1 101 ? 2.875 28.797 4.434 1 95.31 101 ARG B CA 1
ATOM 3112 C C . ARG B 1 101 ? 2.953 28.719 5.953 1 95.31 101 ARG B C 1
ATOM 3114 O O . ARG B 1 101 ? 2.859 29.75 6.641 1 95.31 101 ARG B O 1
ATOM 3121 N N . ARG B 1 102 ? 3.119 27.578 6.449 1 95.38 102 ARG B N 1
ATOM 3122 C CA . ARG B 1 102 ? 3.209 27.391 7.895 1 95.38 102 ARG B CA 1
ATOM 3123 C C . ARG B 1 102 ? 4.438 28.094 8.461 1 95.38 102 ARG B C 1
ATOM 3125 O O . ARG B 1 102 ? 4.355 28.766 9.492 1 95.38 102 ARG B O 1
ATOM 3132 N N . ASP B 1 103 ? 5.562 28 7.789 1 96.12 103 ASP B N 1
ATOM 3133 C CA . ASP B 1 103 ? 6.801 28.641 8.227 1 96.12 103 ASP B CA 1
ATOM 3134 C C . ASP B 1 103 ? 6.656 30.156 8.234 1 96.12 103 ASP B C 1
ATOM 3136 O O . ASP B 1 103 ? 7.086 30.828 9.188 1 96.12 103 ASP B O 1
ATOM 3140 N N . ASP B 1 104 ? 6.02 30.641 7.164 1 96.25 104 ASP B N 1
ATOM 3141 C CA . ASP B 1 104 ? 5.781 32.062 7.07 1 96.25 104 ASP B CA 1
ATOM 3142 C C . ASP B 1 104 ? 4.844 32.562 8.18 1 96.25 104 ASP B C 1
ATOM 3144 O O . ASP B 1 104 ? 5.09 33.594 8.812 1 96.25 104 ASP B O 1
ATOM 3148 N N . HIS B 1 105 ? 3.787 31.812 8.406 1 96.25 105 HIS B N 1
ATOM 3149 C CA . HIS B 1 105 ? 2.822 32.125 9.453 1 96.25 105 HIS B CA 1
ATOM 3150 C C . HIS B 1 105 ? 3.494 32.156 10.82 1 96.25 105 HIS B C 1
ATOM 3152 O O . HIS B 1 105 ? 3.295 33.094 11.586 1 96.25 105 HIS B O 1
ATOM 3158 N N . GLU B 1 106 ? 4.352 31.172 11.07 1 96.12 106 GLU B N 1
ATOM 3159 C CA . GLU B 1 106 ? 5.027 31.109 12.367 1 96.12 106 GLU B CA 1
ATOM 3160 C C . GLU B 1 106 ? 6.023 32.25 12.531 1 96.12 106 GLU B C 1
ATOM 3162 O O . GLU B 1 106 ? 6.121 32.844 13.609 1 96.12 106 GLU B O 1
ATOM 3167 N N . ARG B 1 107 ? 6.699 32.625 11.5 1 96.88 107 ARG B N 1
ATOM 3168 C CA . ARG B 1 107 ? 7.652 33.719 11.531 1 96.88 107 ARG B CA 1
ATOM 3169 C C . ARG B 1 107 ? 6.953 35.031 11.82 1 96.88 107 ARG B C 1
ATOM 3171 O O . ARG B 1 107 ? 7.379 35.812 12.695 1 96.88 107 ARG B O 1
ATOM 3178 N N . GLN B 1 108 ? 5.832 35.25 11.164 1 97.56 108 GLN B N 1
ATOM 3179 C CA . GLN B 1 108 ? 5.082 36.5 11.328 1 97.56 108 GLN B CA 1
ATOM 3180 C C . GLN B 1 108 ? 4.41 36.562 12.695 1 97.56 108 GLN B C 1
ATOM 3182 O O . GLN B 1 108 ? 4.43 37.594 13.359 1 97.56 108 GLN B O 1
ATOM 3187 N N . ARG B 1 109 ? 3.85 35.406 13.062 1 95.88 109 ARG B N 1
ATOM 3188 C CA . ARG B 1 109 ? 3.201 35.344 14.375 1 95.88 109 ARG B CA 1
ATOM 3189 C C . ARG B 1 109 ? 4.191 35.656 15.492 1 95.88 109 ARG B C 1
ATOM 3191 O O . ARG B 1 109 ? 3.887 36.438 16.406 1 95.88 109 ARG B O 1
ATOM 3198 N N . ARG B 1 110 ? 5.398 35.125 15.375 1 96.06 110 ARG B N 1
ATOM 3199 C CA . ARG B 1 110 ? 6.426 35.375 16.391 1 96.06 110 ARG B CA 1
ATOM 3200 C C . ARG B 1 110 ? 6.871 36.844 16.375 1 96.06 110 ARG B C 1
ATOM 3202 O O . ARG B 1 110 ? 7.078 37.438 17.438 1 96.06 110 ARG B O 1
ATOM 3209 N N . ALA B 1 111 ? 7 37.438 15.211 1 97.75 111 ALA B N 1
ATOM 3210 C CA . ALA B 1 111 ? 7.398 38.844 15.086 1 97.75 111 ALA B CA 1
ATOM 3211 C C . ALA B 1 111 ? 6.367 39.781 15.727 1 97.75 111 ALA B C 1
ATOM 3213 O O . ALA B 1 111 ? 6.723 40.719 16.438 1 97.75 111 ALA B O 1
ATOM 3214 N N . LEU B 1 112 ? 5.121 39.438 15.484 1 97.38 112 LEU B N 1
ATOM 3215 C CA . LEU B 1 112 ? 4.035 40.25 16.047 1 97.38 112 LEU B CA 1
ATOM 3216 C C . LEU B 1 112 ? 3.971 40.094 17.562 1 97.38 112 LEU B C 1
ATOM 3218 O O . LEU B 1 112 ? 3.713 41.062 18.266 1 97.38 112 LEU B O 1
ATOM 3222 N N . LYS B 1 113 ? 4.203 38.906 17.984 1 95.88 113 LYS B N 1
ATOM 3223 C CA . LYS B 1 113 ? 4.211 38.656 19.422 1 95.88 113 LYS B CA 1
ATOM 3224 C C . LYS B 1 113 ? 5.332 39.438 20.109 1 95.88 113 LYS B C 1
ATOM 3226 O O . LYS B 1 113 ? 5.121 40.031 21.172 1 95.88 113 LYS B O 1
ATOM 3231 N N . ASN B 1 114 ? 6.516 39.531 19.484 1 97.25 114 ASN B N 1
ATOM 3232 C CA . ASN B 1 114 ? 7.656 40.281 20.016 1 97.25 114 ASN B CA 1
ATOM 3233 C C . ASN B 1 114 ? 7.379 41.781 20.047 1 97.25 114 ASN B C 1
ATOM 3235 O O . ASN B 1 114 ? 7.742 42.438 21.016 1 97.25 114 ASN B O 1
ATOM 3239 N N . GLU B 1 115 ? 6.707 42.219 19.047 1 97.25 115 GLU B N 1
ATOM 3240 C CA . GLU B 1 115 ? 6.344 43.625 19 1 97.25 115 GLU B CA 1
ATOM 3241 C C . GLU B 1 115 ? 5.371 43.969 20.125 1 97.25 115 GLU B C 1
ATOM 3243 O O . GLU B 1 115 ? 5.543 45 20.812 1 97.25 115 GLU B O 1
ATOM 3248 N N . TRP B 1 116 ? 4.406 43.156 20.328 1 95.5 116 TRP B N 1
ATOM 3249 C CA . TRP B 1 116 ? 3.418 43.375 21.375 1 95.5 116 TRP B CA 1
ATOM 3250 C C . TRP B 1 116 ? 4.078 43.344 22.75 1 95.5 116 TRP B C 1
ATOM 3252 O O . TRP B 1 116 ? 3.793 44.219 23.578 1 95.5 116 TRP B O 1
ATOM 3262 N N . MET B 1 117 ? 5.012 42.5 22.938 1 95.75 117 MET B N 1
ATOM 3263 C CA . MET B 1 117 ? 5.723 42.375 24.203 1 95.75 117 MET B CA 1
ATOM 3264 C C . MET B 1 117 ? 6.559 43.625 24.469 1 95.75 117 MET B C 1
ATOM 3266 O O . MET B 1 117 ? 6.613 44.125 25.594 1 95.75 117 MET B O 1
ATOM 3270 N N . ARG B 1 118 ? 7.113 44.156 23.453 1 97.12 118 ARG B N 1
ATOM 3271 C CA . ARG B 1 118 ? 7.953 45.344 23.562 1 97.12 118 ARG B CA 1
ATOM 3272 C C . ARG B 1 118 ? 7.125 46.562 23.969 1 97.12 118 ARG B C 1
ATOM 3274 O O . ARG B 1 118 ? 7.488 47.281 24.891 1 97.12 118 ARG B O 1
ATOM 3281 N N . VAL B 1 119 ? 6.02 46.688 23.297 1 96.62 119 VAL B N 1
ATOM 3282 C CA . VAL B 1 119 ? 5.168 47.844 23.531 1 96.62 119 VAL B CA 1
ATOM 3283 C C . VAL B 1 119 ? 4.551 47.75 24.922 1 96.62 119 VAL B C 1
ATOM 3285 O O . VAL B 1 119 ? 4.469 48.781 25.625 1 96.62 119 VAL B O 1
ATOM 3288 N N . THR B 1 120 ? 4.133 46.594 25.344 1 94.38 120 THR B N 1
ATOM 3289 C CA . THR B 1 120 ? 3.543 46.406 26.656 1 94.38 120 THR B CA 1
ATOM 3290 C C . THR B 1 120 ? 4.578 46.625 27.766 1 94.38 120 THR B C 1
ATOM 3292 O O . THR B 1 120 ? 4.273 47.25 28.797 1 94.38 120 THR B O 1
ATOM 3295 N N . LYS B 1 121 ? 5.785 46.281 27.453 1 97.06 121 LYS B N 1
ATOM 3296 C CA . LYS B 1 121 ? 6.863 46.469 28.422 1 97.06 121 LYS B CA 1
ATOM 3297 C C . LYS B 1 121 ? 7.168 47.969 28.609 1 97.06 121 LYS B C 1
ATOM 3299 O O . LYS B 1 121 ? 7.422 48.406 29.719 1 97.06 121 LYS B O 1
ATOM 3304 N N . GLN B 1 122 ? 7.145 48.719 27.562 1 97.56 122 GLN B N 1
ATOM 3305 C CA . GLN B 1 122 ? 7.41 50.156 27.625 1 97.56 122 GLN B CA 1
ATOM 3306 C C . GLN B 1 122 ? 6.387 50.875 28.5 1 97.56 122 GLN B C 1
ATOM 3308 O O . GLN B 1 122 ? 6.742 51.75 29.266 1 97.56 122 GLN B O 1
ATOM 3313 N N . VAL B 1 123 ? 5.137 50.438 28.359 1 97.06 123 VAL B N 1
ATOM 3314 C CA . VAL B 1 123 ? 4.082 51.031 29.172 1 97.06 123 VAL B CA 1
ATOM 3315 C C . VAL B 1 123 ? 4.309 50.688 30.641 1 97.06 123 VAL B C 1
ATOM 3317 O O . VAL B 1 123 ? 4.25 51.562 31.5 1 97.06 123 VAL B O 1
ATOM 3320 N N . LYS B 1 124 ? 4.668 49.5 30.891 1 96.81 124 LYS B N 1
ATOM 3321 C CA . LYS B 1 124 ? 4.895 49.062 32.25 1 96.81 124 LYS B CA 1
ATOM 3322 C C . LYS B 1 124 ? 6.09 49.781 32.875 1 96.81 124 LYS B C 1
ATOM 3324 O O . LYS B 1 124 ? 6.031 50.219 34.031 1 96.81 124 LYS B O 1
ATOM 3329 N N . ASP B 1 125 ? 7.152 49.969 32.094 1 97.75 125 ASP B N 1
ATOM 3330 C CA . ASP B 1 125 ? 8.352 50.656 32.562 1 97.75 125 ASP B CA 1
ATOM 3331 C C . ASP B 1 125 ? 8.062 52.094 32.906 1 97.75 125 ASP B C 1
ATOM 3333 O O . ASP B 1 125 ? 8.523 52.625 33.938 1 97.75 125 ASP B O 1
ATOM 3337 N N . THR B 1 126 ? 7.246 52.75 32.062 1 98.12 126 THR B N 1
ATOM 3338 C CA . THR B 1 126 ? 6.91 54.156 32.281 1 98.12 126 THR B CA 1
ATOM 3339 C C . THR B 1 126 ? 6.008 54.312 33.5 1 98.12 126 THR B C 1
ATOM 3341 O O . THR B 1 126 ? 6.129 55.281 34.25 1 98.12 126 THR B O 1
ATOM 3344 N N . GLN B 1 127 ? 5.145 53.344 33.688 1 97.75 127 GLN B N 1
ATOM 3345 C CA . GLN B 1 127 ? 4.285 53.344 34.875 1 97.75 127 GLN B CA 1
ATOM 3346 C C . GLN B 1 127 ? 5.109 53.25 36.156 1 97.75 127 GLN B C 1
ATOM 3348 O O . GLN B 1 127 ? 4.844 53.938 37.125 1 97.75 127 GLN B O 1
ATOM 3353 N N . GLN B 1 128 ? 6.094 52.469 36.094 1 97.5 128 GLN B N 1
ATOM 3354 C CA . GLN B 1 128 ? 6.953 52.281 37.25 1 97.5 128 GLN B CA 1
ATOM 3355 C C . GLN B 1 128 ? 7.781 53.531 37.531 1 97.5 128 GLN B C 1
ATOM 3357 O O . GLN B 1 128 ? 7.953 53.938 38.688 1 97.5 128 GLN B O 1
ATOM 3362 N N . GLU B 1 129 ? 8.227 54.125 36.406 1 98 129 GLU B N 1
ATOM 3363 C CA . GLU B 1 129 ? 8.992 55.344 36.531 1 98 129 GLU B CA 1
ATOM 3364 C C . GLU B 1 129 ? 8.141 56.469 37.125 1 98 129 GLU B C 1
ATOM 3366 O O . GLU B 1 129 ? 8.617 57.281 37.906 1 98 129 GLU B O 1
ATOM 3371 N N . LEU B 1 130 ? 6.879 56.531 36.719 1 98.25 130 LEU B N 1
ATOM 3372 C CA . LEU B 1 130 ? 5.953 57.531 37.188 1 98.25 130 LEU B CA 1
ATOM 3373 C C . LEU B 1 130 ? 5.668 57.344 38.688 1 98.25 130 LEU B C 1
ATOM 3375 O O . LEU B 1 130 ? 5.621 58.312 39.438 1 98.25 130 LEU B O 1
ATOM 3379 N N . LEU B 1 131 ? 5.566 56.125 39.094 1 97.5 131 LEU B N 1
ATOM 3380 C CA . LEU B 1 131 ? 5.336 55.844 40.5 1 97.5 131 LEU B CA 1
ATOM 3381 C C . LEU B 1 131 ? 6.508 56.312 41.375 1 97.5 131 LEU B C 1
ATOM 3383 O O . LEU B 1 131 ? 6.309 56.906 42.438 1 97.5 131 LEU B O 1
ATOM 3387 N N . ARG B 1 132 ? 7.684 56.094 40.812 1 97.56 132 ARG B N 1
ATOM 3388 C CA . ARG B 1 132 ? 8.891 56.531 41.5 1 97.56 132 ARG B CA 1
ATOM 3389 C C . ARG B 1 132 ? 8.969 58.031 41.562 1 97.56 132 ARG B C 1
ATOM 3391 O O . ARG B 1 132 ? 9.336 58.625 42.594 1 97.56 132 ARG B O 1
ATOM 3398 N N . ALA B 1 133 ? 8.586 58.688 40.5 1 98.12 133 ALA B N 1
ATOM 3399 C CA . ALA B 1 133 ? 8.617 60.156 40.438 1 98.12 133 ALA B CA 1
ATOM 3400 C C . ALA B 1 133 ? 7.59 60.75 41.375 1 98.12 133 ALA B C 1
ATOM 3402 O O . ALA B 1 133 ? 7.852 61.812 41.969 1 98.12 133 ALA B O 1
ATOM 3403 N N . ARG B 1 134 ? 6.469 60.156 41.5 1 97.75 134 ARG B N 1
ATOM 3404 C CA . ARG B 1 134 ? 5.43 60.625 42.406 1 97.75 134 ARG B CA 1
ATOM 3405 C C . ARG B 1 134 ? 5.867 60.5 43.844 1 97.75 134 ARG B C 1
ATOM 3407 O O . ARG B 1 134 ? 5.613 61.375 44.656 1 97.75 134 ARG B O 1
ATOM 3414 N N . SER B 1 135 ? 6.512 59.438 44.094 1 97.5 135 SER B N 1
ATOM 3415 C CA . SER B 1 135 ? 7.039 59.25 45.438 1 97.5 135 SER B CA 1
ATOM 3416 C C . SER B 1 135 ? 8.094 60.281 45.781 1 97.5 135 SER B C 1
ATOM 3418 O O . SER B 1 135 ? 8.125 60.812 46.906 1 97.5 135 SER B O 1
ATOM 3420 N N . LEU B 1 136 ? 8.93 60.594 44.781 1 97.62 136 LEU B N 1
ATOM 3421 C CA . LEU B 1 136 ? 9.961 61.594 44.969 1 97.62 136 LEU B CA 1
ATOM 3422 C C . LEU B 1 136 ? 9.344 62.969 45.188 1 97.62 136 LEU B C 1
ATOM 3424 O O . LEU B 1 136 ? 9.812 63.75 46 1 97.62 136 LEU B O 1
ATOM 3428 N N . LEU B 1 137 ? 8.328 63.25 44.469 1 97.56 137 LEU B N 1
ATOM 3429 C CA . LEU B 1 137 ? 7.617 64.5 44.625 1 97.56 137 LEU B CA 1
ATOM 3430 C C . LEU B 1 137 ? 7.039 64.625 46.031 1 97.56 137 LEU B C 1
ATOM 3432 O O . LEU B 1 137 ? 7.102 65.688 46.656 1 97.56 137 LEU B O 1
ATOM 3436 N N . GLY B 1 138 ? 6.523 63.562 46.5 1 96.38 138 GLY B N 1
ATOM 3437 C CA . GLY B 1 138 ? 6.031 63.562 47.844 1 96.38 138 GLY B CA 1
ATOM 3438 C C . GLY B 1 138 ? 7.102 63.875 48.875 1 96.38 138 GLY B C 1
ATOM 3439 O O . GLY B 1 138 ? 6.879 64.688 49.781 1 96.38 138 GLY B O 1
ATOM 3440 N N . THR B 1 139 ? 8.266 63.312 48.719 1 96.69 139 THR B N 1
ATOM 3441 C CA . THR B 1 139 ? 9.391 63.562 49.594 1 96.69 139 THR B CA 1
ATOM 3442 C C . THR B 1 139 ? 9.852 65 49.531 1 96.69 139 THR B C 1
ATOM 3444 O O . THR B 1 139 ? 10.172 65.625 50.531 1 96.69 139 THR B O 1
ATOM 3447 N N . ARG B 1 140 ? 9.867 65.562 48.312 1 97.06 140 ARG B N 1
ATOM 3448 C CA . ARG B 1 140 ? 10.289 66.938 48.094 1 97.06 140 ARG B CA 1
ATOM 3449 C C . ARG B 1 140 ? 9.258 67.875 48.656 1 97.06 140 ARG B C 1
ATOM 3451 O O . ARG B 1 140 ? 9.609 69 49.156 1 97.06 140 ARG B O 1
ATOM 3458 N N . ASP B 1 141 ? 8.047 67.5 48.531 1 95.06 141 ASP B N 1
ATOM 3459 C CA . ASP B 1 141 ? 6.973 68.312 49.125 1 95.06 141 ASP B CA 1
ATOM 3460 C C . ASP B 1 141 ? 7.094 68.438 50.625 1 95.06 141 ASP B C 1
ATOM 3462 O O . ASP B 1 141 ? 6.938 69.5 51.219 1 95.06 141 ASP B O 1
ATOM 3466 N N . ASP B 1 142 ? 7.398 67.375 51.219 1 96.19 142 ASP B N 1
ATOM 3467 C CA . ASP B 1 142 ? 7.621 67.375 52.656 1 96.19 142 ASP B CA 1
ATOM 3468 C C . ASP B 1 142 ? 8.836 68.188 53.062 1 96.19 142 ASP B C 1
ATOM 3470 O O . ASP B 1 142 ? 8.812 68.938 54.062 1 96.19 142 ASP B O 1
ATOM 3474 N N . GLY B 1 143 ? 9.789 68.062 52.188 1 94.38 143 GLY B N 1
ATOM 3475 C CA . GLY B 1 143 ? 10.984 68.875 52.438 1 94.38 143 GLY B CA 1
ATOM 3476 C C . GLY B 1 143 ? 10.727 70.375 52.344 1 94.38 143 GLY B C 1
ATOM 3477 O O . GLY B 1 143 ? 11.25 71.125 53.156 1 94.38 143 GLY B O 1
ATOM 3478 N N . TYR B 1 144 ? 9.953 70.75 51.438 1 96 144 TYR B N 1
ATOM 3479 C CA . TYR B 1 144 ? 9.602 72.125 51.281 1 96 144 TYR B CA 1
ATOM 3480 C C . TYR B 1 144 ? 8.758 72.625 52.438 1 96 144 TYR B C 1
ATOM 3482 O O . TYR B 1 144 ? 9.008 73.688 52.969 1 96 144 TYR B O 1
ATOM 3490 N N . ARG B 1 145 ? 7.812 71.938 52.906 1 95.31 145 ARG B N 1
ATOM 3491 C CA . ARG B 1 145 ? 6.973 72.25 54.031 1 95.31 145 ARG B CA 1
ATOM 3492 C C . ARG B 1 145 ? 7.809 72.438 55.312 1 95.31 145 ARG B C 1
ATOM 3494 O O . ARG B 1 145 ? 7.605 73.375 56.062 1 95.31 145 ARG B O 1
ATOM 3501 N N . ARG B 1 146 ? 8.742 71.562 55.438 1 95.56 146 ARG B N 1
ATOM 3502 C CA . ARG B 1 146 ? 9.617 71.625 56.594 1 95.56 146 ARG B CA 1
ATOM 3503 C C . ARG B 1 146 ? 10.469 72.938 56.562 1 95.56 146 ARG B C 1
ATOM 3505 O O . ARG B 1 146 ? 10.688 73.562 57.594 1 95.56 146 ARG B O 1
ATOM 3512 N N . ALA B 1 147 ? 10.922 73.25 55.375 1 94.44 147 ALA B N 1
ATOM 3513 C CA . ALA B 1 147 ? 11.75 74.438 55.219 1 94.44 147 ALA B CA 1
ATOM 3514 C C . ALA B 1 147 ? 10.93 75.688 55.438 1 94.44 147 ALA B C 1
ATOM 3516 O O . ALA B 1 147 ? 11.422 76.625 56.031 1 94.44 147 ALA B O 1
ATOM 3517 N N . GLN B 1 148 ? 9.734 75.688 55.031 1 92.62 148 GLN B N 1
ATOM 3518 C CA . GLN B 1 148 ? 8.82 76.812 55.25 1 92.62 148 GLN B CA 1
ATOM 3519 C C . GLN B 1 148 ? 8.523 77 56.719 1 92.62 148 GLN B C 1
ATOM 3521 O O . GLN B 1 148 ? 8.539 78.125 57.219 1 92.62 148 GLN B O 1
ATOM 3526 N N . GLU B 1 149 ? 8.281 75.938 57.312 1 92.88 149 GLU B N 1
ATOM 3527 C CA . GLU B 1 149 ? 7.988 76 58.75 1 92.88 149 GLU B CA 1
ATOM 3528 C C . GLU B 1 149 ? 9.188 76.5 59.531 1 92.88 149 GLU B C 1
ATOM 3530 O O . GLU B 1 149 ? 9.039 77.25 60.5 1 92.88 149 GLU B O 1
ATOM 3535 N N . SER B 1 150 ? 10.312 76.125 59.125 1 91.19 150 SER B N 1
ATOM 3536 C CA . SER B 1 150 ? 11.539 76.562 59.781 1 91.19 150 SER B CA 1
ATOM 3537 C C . SER B 1 150 ? 11.766 78.062 59.625 1 91.19 150 SER B C 1
ATOM 3539 O O . SER B 1 150 ? 12.203 78.688 60.562 1 91.19 150 SER B O 1
ATOM 3541 N N . PHE B 1 151 ? 11.469 78.438 58.406 1 88.62 151 PHE B N 1
ATOM 3542 C CA . PHE B 1 151 ? 11.602 79.875 58.125 1 88.62 151 PHE B CA 1
ATOM 3543 C C . PHE B 1 151 ? 10.609 80.688 58.938 1 88.62 151 PHE B C 1
ATOM 3545 O O . PHE B 1 151 ? 10.984 81.688 59.594 1 88.62 151 PHE B O 1
ATOM 3552 N N . ILE B 1 152 ? 9.391 80.25 59.062 1 88.38 152 ILE B N 1
ATOM 3553 C CA . ILE B 1 152 ? 8.344 80.938 59.781 1 88.38 152 ILE B CA 1
ATOM 3554 C C . ILE B 1 152 ? 8.656 80.938 61.281 1 88.38 152 ILE B C 1
ATOM 3556 O O . ILE B 1 152 ? 8.469 81.938 61.969 1 88.38 152 ILE B O 1
ATOM 3560 N N . ARG B 1 153 ? 9.242 79.875 61.75 1 88.44 153 ARG B N 1
ATOM 3561 C CA . ARG B 1 153 ? 9.586 79.75 63.156 1 88.44 153 ARG B CA 1
ATOM 3562 C C . ARG B 1 153 ? 10.703 80.75 63.531 1 88.44 153 ARG B C 1
ATOM 3564 O O . ARG B 1 153 ? 10.695 81.312 64.625 1 88.44 153 ARG B O 1
ATOM 3571 N N . THR B 1 154 ? 11.609 80.875 62.656 1 85.25 154 THR B N 1
ATOM 3572 C CA . THR B 1 154 ? 12.75 81.75 62.906 1 85.25 154 THR B CA 1
ATOM 3573 C C . THR B 1 154 ? 12.336 83.25 62.812 1 85.25 154 THR B C 1
ATOM 3575 O O . THR B 1 154 ? 12.828 84.062 63.594 1 85.25 154 THR B O 1
ATOM 3578 N N . GLU B 1 155 ? 11.477 83.562 61.969 1 81.81 155 GLU B N 1
ATOM 3579 C CA . GLU B 1 155 ? 10.992 84.938 61.781 1 81.81 155 GLU B CA 1
ATOM 3580 C C . GLU B 1 155 ? 10.148 85.375 62.969 1 81.81 155 GLU B C 1
ATOM 3582 O O . GLU B 1 155 ? 10.148 86.562 63.344 1 81.81 155 GLU B O 1
ATOM 3587 N N . SER B 1 156 ? 9.547 84.438 63.625 1 82.25 156 SER B N 1
ATOM 3588 C CA . SER B 1 156 ? 8.625 84.75 64.688 1 82.25 156 SER B CA 1
ATOM 3589 C C . SER B 1 156 ? 9.359 84.875 66.062 1 82.25 156 SER B C 1
ATOM 3591 O O . SER B 1 156 ? 8.75 85.188 67.062 1 82.25 156 SER B O 1
ATOM 3593 N N . THR B 1 157 ? 10.633 84.562 66 1 76.88 157 THR B N 1
ATOM 3594 C CA . THR B 1 157 ? 11.398 84.625 67.25 1 76.88 157 THR B CA 1
ATOM 3595 C C . THR B 1 157 ? 11.594 86.125 67.688 1 76.88 157 THR B C 1
ATOM 3597 O O . THR B 1 157 ? 11.789 87 66.812 1 76.88 157 THR B O 1
ATOM 3600 N N . GLY B 1 158 ? 11.25 86.812 68.688 1 67.56 158 GLY B N 1
ATOM 3601 C CA . GLY B 1 158 ? 11.133 88.062 69.438 1 67.56 158 GLY B CA 1
ATOM 3602 C C . GLY B 1 158 ? 12.25 89 69.062 1 67.56 158 GLY B C 1
ATOM 3603 O O . GLY B 1 158 ? 13.172 88.688 68.312 1 67.56 158 GLY B O 1
ATOM 3604 N N . PRO B 1 159 ? 12.211 90.312 69.562 1 67.94 159 PRO B N 1
ATOM 3605 C CA . PRO B 1 159 ? 13.117 91.438 69.312 1 67.94 159 PRO B CA 1
ATOM 3606 C C . PRO B 1 159 ? 14.562 91.125 69.688 1 67.94 159 PRO B C 1
ATOM 3608 O O . PRO B 1 159 ? 14.812 90.438 70.688 1 67.94 159 PRO B O 1
ATOM 3611 N N . ALA B 1 160 ? 15.469 91 68.812 1 70.06 160 ALA B N 1
ATOM 3612 C CA . ALA B 1 160 ? 16.891 90.812 69.125 1 70.06 160 ALA B CA 1
ATOM 3613 C C . ALA B 1 160 ? 17.562 92.125 69.375 1 70.06 160 ALA B C 1
ATOM 3615 O O . ALA B 1 160 ? 17.156 93.188 68.875 1 70.06 160 ALA B O 1
ATOM 3616 N N . VAL B 1 161 ? 18.281 92.188 70.375 1 74 161 VAL B N 1
ATOM 3617 C CA . VAL B 1 161 ? 19.016 93.438 70.75 1 74 161 VAL B CA 1
ATOM 3618 C C . VAL B 1 161 ? 20.484 93.25 70.375 1 74 161 VAL B C 1
ATOM 3620 O O . VAL B 1 161 ? 21.047 92.188 70.438 1 74 161 VAL B O 1
ATOM 3623 N N . GLY B 1 162 ? 21.094 94.25 69.812 1 75.06 162 GLY B N 1
ATOM 3624 C CA . GLY B 1 162 ? 22.5 94.438 69.562 1 75.06 162 GLY B CA 1
ATOM 3625 C C . GLY B 1 162 ? 23.078 93.5 68.5 1 75.06 162 GLY B C 1
ATOM 3626 O O . GLY B 1 162 ? 22.531 93.375 67.375 1 75.06 162 GLY B O 1
ATOM 3627 N N . ALA B 1 163 ? 24.062 92.688 68.875 1 79.19 163 ALA B N 1
ATOM 3628 C CA . ALA B 1 163 ? 24.797 91.75 68.062 1 79.19 163 ALA B CA 1
ATOM 3629 C C . ALA B 1 163 ? 23.922 90.625 67.625 1 79.19 163 ALA B C 1
ATOM 3631 O O . ALA B 1 163 ? 24.172 90 66.562 1 79.19 163 ALA B O 1
ATOM 3632 N N . GLU B 1 164 ? 22.75 90.438 68.312 1 79.38 164 GLU B N 1
ATOM 3633 C CA . GLU B 1 164 ? 21.812 89.375 68.062 1 79.38 164 GLU B CA 1
ATOM 3634 C C . GLU B 1 164 ? 20.969 89.625 66.812 1 79.38 164 GLU B C 1
ATOM 3636 O O . GLU B 1 164 ? 20.531 88.688 66.125 1 79.38 164 GLU B O 1
ATOM 3641 N N . VAL B 1 165 ? 20.969 90.875 66.438 1 79.12 165 VAL B N 1
ATOM 3642 C CA . VAL B 1 165 ? 20.172 91.25 65.312 1 79.12 165 VAL B CA 1
ATOM 3643 C C . VAL B 1 165 ? 20.875 90.812 64 1 79.12 165 VAL B C 1
ATOM 3645 O O . VAL B 1 165 ? 20.234 90.312 63.094 1 79.12 165 VAL B O 1
ATOM 3648 N N . VAL B 1 166 ? 22.219 91 64.062 1 81.94 166 VAL B N 1
ATOM 3649 C CA . VAL B 1 166 ? 23 90.625 62.875 1 81.94 166 VAL B CA 1
ATOM 3650 C C . VAL B 1 166 ? 22.984 89.125 62.688 1 81.94 166 VAL B C 1
ATOM 3652 O O . VAL B 1 166 ? 22.844 88.625 61.562 1 81.94 166 VAL B O 1
ATOM 3655 N N . ARG B 1 167 ? 23.031 88.375 63.812 1 85.69 167 ARG B N 1
ATOM 3656 C CA . ARG B 1 167 ? 23.047 86.938 63.75 1 85.69 167 ARG B CA 1
ATOM 3657 C C . ARG B 1 167 ? 21.703 86.375 63.25 1 85.69 167 ARG B C 1
ATOM 3659 O O . ARG B 1 167 ? 21.672 85.5 62.406 1 85.69 167 ARG B O 1
ATOM 3666 N N . ARG B 1 168 ? 20.672 87 63.656 1 82.12 168 ARG B N 1
ATOM 3667 C CA . ARG B 1 168 ? 19.328 86.562 63.281 1 82.12 168 ARG B CA 1
ATOM 3668 C C . ARG B 1 168 ? 19.031 86.875 61.844 1 82.12 168 ARG B C 1
ATOM 3670 O O . ARG B 1 168 ? 18.344 86.062 61.156 1 82.12 168 ARG B O 1
ATOM 3677 N N . ARG B 1 169 ? 19.609 88 61.375 1 83.69 169 ARG B N 1
ATOM 3678 C CA . ARG B 1 169 ? 19.422 88.375 60 1 83.69 169 ARG B CA 1
ATOM 3679 C C . ARG B 1 169 ? 20.109 87.375 59.062 1 83.69 169 ARG B C 1
ATOM 3681 O O . ARG B 1 169 ? 19.547 87 58.031 1 83.69 169 ARG B O 1
ATOM 3688 N N . LYS B 1 170 ? 21.25 86.875 59.5 1 88.19 170 LYS B N 1
ATOM 3689 C CA . LYS B 1 170 ? 22 85.938 58.719 1 88.19 170 LYS B CA 1
ATOM 3690 C C . LYS B 1 170 ? 21.297 84.562 58.719 1 88.19 170 LYS B C 1
ATOM 3692 O O . LYS B 1 170 ? 21.281 83.875 57.688 1 88.19 170 LYS B O 1
ATOM 3697 N N . GLU B 1 171 ? 20.656 84.312 59.875 1 87.81 171 GLU B N 1
ATOM 3698 C CA . GLU B 1 171 ? 19.922 83.062 60 1 87.81 171 GLU B CA 1
ATOM 3699 C C . GLU B 1 171 ? 18.656 83.062 59.156 1 87.81 171 GLU B C 1
ATOM 3701 O O . GLU B 1 171 ? 18.312 82.062 58.531 1 87.81 171 GLU B O 1
ATOM 3706 N N . LEU B 1 172 ? 18.078 84.188 59.062 1 88.06 172 LEU B N 1
ATOM 3707 C CA . LEU B 1 172 ? 16.859 84.312 58.281 1 88.06 172 LEU B CA 1
ATOM 3708 C C . LEU B 1 172 ? 17.172 84.25 56.781 1 88.06 172 LEU B C 1
ATOM 3710 O O . LEU B 1 172 ? 16.406 83.625 56.031 1 88.06 172 LEU B O 1
ATOM 3714 N N . GLU B 1 173 ? 18.359 84.688 56.5 1 90.44 173 GLU B N 1
ATOM 3715 C CA . GLU B 1 173 ? 18.781 84.688 55.094 1 90.44 173 GLU B CA 1
ATOM 3716 C C . GLU B 1 173 ? 19.109 83.25 54.688 1 90.44 173 GLU B C 1
ATOM 3718 O O . GLU B 1 173 ? 18.828 82.812 53.531 1 90.44 173 GLU B O 1
ATOM 3723 N N . ARG B 1 174 ? 19.672 82.5 55.625 1 92.44 174 ARG B N 1
ATOM 3724 C CA . ARG B 1 174 ? 20.031 81.125 55.375 1 92.44 174 ARG B CA 1
ATOM 3725 C C . ARG B 1 174 ? 18.766 80.25 55.219 1 92.44 174 ARG B C 1
ATOM 3727 O O . ARG B 1 174 ? 18.688 79.438 54.344 1 92.44 174 ARG B O 1
ATOM 3734 N N . ARG B 1 175 ? 17.797 80.562 55.938 1 91 175 ARG B N 1
ATOM 3735 C CA . ARG B 1 175 ? 16.547 79.812 55.906 1 91 175 ARG B CA 1
ATOM 3736 C C . ARG B 1 175 ? 15.734 80.125 54.656 1 91 175 ARG B C 1
ATOM 3738 O O . ARG B 1 175 ? 15.07 79.25 54.094 1 91 175 ARG B O 1
ATOM 3745 N N . ARG B 1 176 ? 15.852 81.312 54.281 1 91.5 176 ARG B N 1
ATOM 3746 C CA . ARG B 1 176 ? 15.164 81.75 53.062 1 91.5 176 ARG B CA 1
ATOM 3747 C C . ARG B 1 176 ? 15.758 81.062 51.844 1 91.5 176 ARG B C 1
ATOM 3749 O O . ARG B 1 176 ? 15.023 80.562 50.969 1 91.5 176 ARG B O 1
ATOM 3756 N N . LYS B 1 177 ? 17.078 80.938 51.844 1 94.25 177 LYS B N 1
ATOM 3757 C CA . LYS B 1 177 ? 17.766 80.25 50.719 1 94.25 177 LYS B CA 1
ATOM 3758 C C . LYS B 1 177 ? 17.422 78.75 50.688 1 94.25 177 LYS B C 1
ATOM 3760 O O . LYS B 1 177 ? 17.25 78.188 49.625 1 94.25 177 LYS B O 1
ATOM 3765 N N . ASN B 1 178 ? 17.281 78.25 51.875 1 93.56 178 ASN B N 1
ATOM 3766 C CA . ASN B 1 178 ? 16.906 76.812 51.969 1 93.56 178 ASN B CA 1
ATOM 3767 C C . ASN B 1 178 ? 15.492 76.562 51.438 1 93.56 178 ASN B C 1
ATOM 3769 O O . ASN B 1 178 ? 15.227 75.562 50.781 1 93.56 178 ASN B O 1
ATOM 3773 N N . GLU B 1 179 ? 14.633 77.438 51.781 1 93.44 179 GLU B N 1
ATOM 3774 C CA . GLU B 1 179 ? 13.25 77.312 51.312 1 93.44 179 GLU B CA 1
ATOM 3775 C C . GLU B 1 179 ? 13.156 77.5 49.812 1 93.44 179 GLU B C 1
ATOM 3777 O O . GLU B 1 179 ? 12.414 76.75 49.156 1 93.44 179 GLU B O 1
ATOM 3782 N N . GLU B 1 180 ? 14.008 78.438 49.312 1 94.5 180 GLU B N 1
ATOM 3783 C CA . GLU B 1 180 ? 14.023 78.625 47.875 1 94.5 180 GLU B CA 1
ATOM 3784 C C . GLU B 1 180 ? 14.586 77.375 47.125 1 94.5 180 GLU B C 1
ATOM 3786 O O . GLU B 1 180 ? 14.078 77 46.094 1 94.5 180 GLU B O 1
ATOM 3791 N N . GLU B 1 181 ? 15.586 76.812 47.75 1 95.44 181 GLU B N 1
ATOM 3792 C CA . GLU B 1 181 ? 16.172 75.625 47.188 1 95.44 181 GLU B CA 1
ATOM 3793 C C . GLU B 1 181 ? 15.195 74.438 47.219 1 95.44 181 GLU B C 1
ATOM 3795 O O . GLU B 1 181 ? 15.07 73.688 46.25 1 95.44 181 GLU B O 1
ATOM 3800 N N . ALA B 1 182 ? 14.5 74.312 48.25 1 95.5 182 ALA B N 1
ATOM 3801 C CA . ALA B 1 182 ? 13.5 73.25 48.406 1 95.5 182 ALA B CA 1
ATOM 3802 C C . ALA B 1 182 ? 12.336 73.438 47.438 1 95.5 182 ALA B C 1
ATOM 3804 O O . ALA B 1 182 ? 11.797 72.438 46.906 1 95.5 182 ALA B O 1
ATOM 3805 N N . PHE B 1 183 ? 12.047 74.625 47.219 1 95.06 183 PHE B N 1
ATOM 3806 C CA . PHE B 1 183 ? 10.977 74.938 46.281 1 95.06 183 PHE B CA 1
ATOM 3807 C C . PHE B 1 183 ? 11.375 74.562 44.844 1 95.06 183 PHE B C 1
ATOM 3809 O O . PHE B 1 183 ? 10.578 74 44.125 1 95.06 183 PHE B O 1
ATOM 3816 N N . THR B 1 184 ? 12.633 74.938 44.562 1 96.94 184 THR B N 1
ATOM 3817 C CA . THR B 1 184 ? 13.125 74.625 43.219 1 96.94 184 THR B CA 1
ATOM 3818 C C . THR B 1 184 ? 13.164 73.062 43 1 96.94 184 THR B C 1
ATOM 3820 O O . THR B 1 184 ? 12.789 72.625 41.906 1 96.94 184 THR B O 1
ATOM 3823 N N . LYS B 1 185 ? 13.547 72.375 44 1 96.62 185 LYS B N 1
ATOM 3824 C CA . LYS B 1 185 ? 13.594 70.938 43.906 1 96.62 185 LYS B CA 1
ATOM 3825 C C . LYS B 1 185 ? 12.195 70.312 43.75 1 96.62 185 LYS B C 1
ATOM 3827 O O . LYS B 1 185 ? 11.992 69.375 43 1 96.62 185 LYS B O 1
ATOM 3832 N N . ARG B 1 186 ? 11.258 70.812 44.406 1 96.56 186 ARG B N 1
ATOM 3833 C CA . ARG B 1 186 ? 9.867 70.375 44.312 1 96.56 186 ARG B CA 1
ATOM 3834 C C . ARG B 1 186 ? 9.297 70.625 42.938 1 96.56 186 ARG B C 1
ATOM 3836 O O . ARG B 1 186 ? 8.609 69.812 42.344 1 96.56 186 ARG B O 1
ATOM 3843 N N . GLU B 1 187 ? 9.688 71.812 42.438 1 96.88 187 GLU B N 1
ATOM 3844 C CA . GLU B 1 187 ? 9.211 72.188 41.094 1 96.88 187 GLU B CA 1
ATOM 3845 C C . GLU B 1 187 ? 9.789 71.25 40.031 1 96.88 187 GLU B C 1
ATOM 3847 O O . GLU B 1 187 ? 9.109 70.875 39.062 1 96.88 187 GLU B O 1
ATOM 3852 N N . GLU B 1 188 ? 11.016 70.938 40.25 1 97.25 188 GLU B N 1
ATOM 3853 C CA . GLU B 1 188 ? 11.656 70.062 39.312 1 97.25 188 GLU B CA 1
ATOM 3854 C C . GLU B 1 188 ? 11.008 68.688 39.375 1 97.25 188 GLU B C 1
ATOM 3856 O O . GLU B 1 188 ? 10.789 68.062 38.344 1 97.25 188 GLU B O 1
ATOM 3861 N N . ALA B 1 189 ? 10.664 68.188 40.5 1 97.44 189 ALA B N 1
ATOM 3862 C CA . ALA B 1 189 ? 10 66.938 40.688 1 97.44 189 ALA B CA 1
ATOM 3863 C C . ALA B 1 189 ? 8.602 66.938 40.062 1 97.44 189 ALA B C 1
ATOM 3865 O O . ALA B 1 189 ? 8.164 65.938 39.469 1 97.44 189 ALA B O 1
ATOM 3866 N N . GLN B 1 190 ? 7.938 68.062 40.312 1 96.88 190 GLN B N 1
ATOM 3867 C CA . GLN B 1 190 ? 6.605 68.188 39.75 1 96.88 190 GLN B CA 1
ATOM 3868 C C . GLN B 1 190 ? 6.652 68.188 38.219 1 96.88 190 GLN B C 1
ATOM 3870 O O . GLN B 1 190 ? 5.816 67.562 37.594 1 96.88 190 GLN B O 1
ATOM 3875 N N . SER B 1 191 ? 7.656 68.875 37.688 1 97.88 191 SER B N 1
ATOM 3876 C CA . SER B 1 191 ? 7.828 68.875 36.25 1 97.88 191 SER B CA 1
ATOM 3877 C C . SER B 1 191 ? 8.117 67.5 35.719 1 97.88 191 SER B C 1
ATOM 3879 O O . SER B 1 191 ? 7.637 67.125 34.625 1 97.88 191 SER B O 1
ATOM 3881 N N . GLN B 1 192 ? 8.852 66.688 36.438 1 97.62 192 GLN B N 1
ATOM 3882 C CA . GLN B 1 192 ? 9.172 65.375 36.031 1 97.62 192 GLN B CA 1
ATOM 3883 C C . GLN B 1 192 ? 7.93 64.5 36.031 1 97.62 192 GLN B C 1
ATOM 3885 O O . GLN B 1 192 ? 7.75 63.656 35.125 1 97.62 192 GLN B O 1
ATOM 3890 N N . VAL B 1 193 ? 7.078 64.562 37 1 97.94 193 VAL B N 1
ATOM 3891 C CA . VAL B 1 193 ? 5.836 63.812 37.062 1 97.94 193 VAL B CA 1
ATOM 3892 C C . VAL B 1 193 ? 4.953 64.125 35.844 1 97.94 193 VAL B C 1
ATOM 3894 O O . VAL B 1 193 ? 4.406 63.25 35.219 1 97.94 193 VAL B O 1
ATOM 3897 N N . GLU B 1 194 ? 4.863 65.5 35.562 1 97.62 194 GLU B N 1
ATOM 3898 C CA . GLU B 1 194 ? 4.051 65.875 34.406 1 97.62 194 GLU B CA 1
ATOM 3899 C C . GLU B 1 194 ? 4.594 65.312 33.094 1 97.62 194 GLU B C 1
ATOM 3901 O O . GLU B 1 194 ? 3.824 64.938 32.25 1 97.62 194 GLU B O 1
ATOM 3906 N N . LYS B 1 195 ? 5.902 65.312 33 1 98 195 LYS B N 1
ATOM 3907 C CA . LYS B 1 195 ? 6.535 64.812 31.812 1 98 195 LYS B CA 1
ATOM 3908 C C . LYS B 1 195 ? 6.234 63.312 31.656 1 98 195 LYS B C 1
ATOM 3910 O O . LYS B 1 195 ? 5.902 62.844 30.562 1 98 195 LYS B O 1
ATOM 3915 N N . LEU B 1 196 ? 6.289 62.594 32.719 1 97.94 196 LEU B N 1
ATOM 3916 C CA . LEU B 1 196 ? 6.082 61.125 32.688 1 97.94 196 LEU B CA 1
ATOM 3917 C C . LEU B 1 196 ? 4.613 60.812 32.469 1 97.94 196 LEU B C 1
ATOM 3919 O O . LEU B 1 196 ? 4.293 59.812 31.812 1 97.94 196 LEU B O 1
ATOM 3923 N N . GLU B 1 197 ? 3.721 61.594 33 1 98 197 GLU B N 1
ATOM 3924 C CA . GLU B 1 197 ? 2.295 61.406 32.75 1 98 197 GLU B CA 1
ATOM 3925 C C . GLU B 1 197 ? 1.964 61.562 31.266 1 98 197 GLU B C 1
ATOM 3927 O O . GLU B 1 197 ? 1.2 60.75 30.719 1 98 197 GLU B O 1
ATOM 3932 N N . ASN B 1 198 ? 2.615 62.625 30.688 1 97.88 198 ASN B N 1
ATOM 3933 C CA . ASN B 1 198 ? 2.42 62.812 29.25 1 97.88 198 ASN B CA 1
ATOM 3934 C C . ASN B 1 198 ? 3.008 61.656 28.438 1 97.88 198 ASN B C 1
ATOM 3936 O O . ASN B 1 198 ? 2.398 61.188 27.484 1 97.88 198 ASN B O 1
ATOM 3940 N N . GLU B 1 199 ? 4.117 61.188 28.875 1 97.88 199 GLU B N 1
ATOM 3941 C CA . GLU B 1 199 ? 4.762 60.062 28.188 1 97.88 199 GLU B CA 1
ATOM 3942 C C . GLU B 1 199 ? 3.936 58.781 28.312 1 97.88 199 GLU B C 1
ATOM 3944 O O . GLU B 1 199 ? 3.814 58.031 27.344 1 97.88 199 GLU B O 1
ATOM 3949 N N . LEU B 1 200 ? 3.434 58.562 29.422 1 97.81 200 LEU B N 1
ATOM 3950 C CA . LEU B 1 200 ? 2.611 57.375 29.656 1 97.81 200 LEU B CA 1
ATOM 3951 C C . LEU B 1 200 ? 1.368 57.406 28.766 1 97.81 200 LEU B C 1
ATOM 3953 O O . LEU B 1 200 ? 0.99 56.375 28.188 1 97.81 200 LEU B O 1
ATOM 3957 N N . GLU B 1 201 ? 0.758 58.562 28.719 1 97.31 201 GLU B N 1
ATOM 3958 C CA . GLU B 1 201 ? -0.419 58.719 27.859 1 97.31 201 GLU B CA 1
ATOM 3959 C C . GLU B 1 201 ? -0.083 58.406 26.406 1 97.31 201 GLU B C 1
ATOM 3961 O O . GLU B 1 201 ? -0.849 57.719 25.719 1 97.31 201 GLU B O 1
ATOM 3966 N N . ARG B 1 202 ? 1.051 58.875 25.969 1 97.5 202 ARG B N 1
ATOM 3967 C CA . ARG B 1 202 ? 1.488 58.625 24.594 1 97.5 202 ARG B CA 1
ATOM 3968 C C . ARG B 1 202 ? 1.75 57.125 24.359 1 97.5 202 ARG B C 1
ATOM 3970 O O . ARG B 1 202 ? 1.324 56.562 23.344 1 97.5 202 ARG B O 1
ATOM 3977 N N . ARG B 1 203 ? 2.354 56.531 25.297 1 97.38 203 ARG B N 1
ATOM 3978 C CA . ARG B 1 203 ? 2.693 55.125 25.172 1 97.38 203 ARG B CA 1
ATOM 3979 C C . ARG B 1 203 ? 1.442 54.25 25.234 1 97.38 203 ARG B C 1
ATOM 3981 O O . ARG B 1 203 ? 1.368 53.219 24.562 1 97.38 203 ARG B O 1
ATOM 3988 N N . GLU B 1 204 ? 0.524 54.594 26.062 1 95.31 204 GLU B N 1
ATOM 3989 C CA . GLU B 1 204 ? -0.733 53.844 26.141 1 95.31 204 GLU B CA 1
ATOM 3990 C C . GLU B 1 204 ? -1.517 53.938 24.844 1 95.31 204 GLU B C 1
ATOM 3992 O O . GLU B 1 204 ? -2.115 52.969 24.406 1 95.31 204 GLU B O 1
ATOM 3997 N N . GLN B 1 205 ? -1.501 55.188 24.281 1 95.69 205 GLN B N 1
ATOM 3998 C CA . GLN B 1 205 ? -2.15 55.344 22.984 1 95.69 205 GLN B CA 1
ATOM 3999 C C . GLN B 1 205 ? -1.462 54.5 21.906 1 95.69 205 GLN B C 1
ATOM 4001 O O . GLN B 1 205 ? -2.127 53.875 21.078 1 95.69 205 GLN B O 1
ATOM 4006 N N . LEU B 1 206 ? -0.146 54.5 21.969 1 95.44 206 LEU B N 1
ATOM 4007 C CA . LEU B 1 206 ? 0.615 53.688 21.031 1 95.44 206 LEU B CA 1
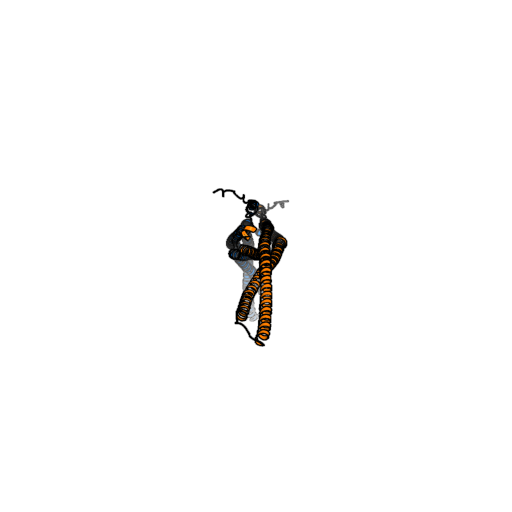ATOM 4008 C C . LEU B 1 206 ? 0.305 52.219 21.203 1 95.44 206 LEU B C 1
ATOM 4010 O O . LEU B 1 206 ? 0.191 51.469 20.219 1 95.44 206 LEU B O 1
ATOM 4014 N N . MET B 1 207 ? 0.167 51.781 22.391 1 94.06 207 MET B N 1
ATOM 4015 C CA . MET B 1 207 ? -0.144 50.375 22.688 1 94.06 207 MET B CA 1
ATOM 4016 C C . MET B 1 207 ? -1.501 50 22.109 1 94.06 207 MET B C 1
ATOM 4018 O O . MET B 1 207 ? -1.641 48.906 21.5 1 94.06 207 MET B O 1
ATOM 4022 N N . GLU B 1 208 ? -2.457 50.844 22.312 1 91.25 208 GLU B N 1
ATOM 4023 C CA . GLU B 1 208 ? -3.793 50.562 21.797 1 91.25 208 GLU B CA 1
ATOM 4024 C C . GLU B 1 208 ? -3.795 50.531 20.266 1 91.25 208 GLU B C 1
ATOM 4026 O O . GLU B 1 208 ? -4.453 49.656 19.672 1 91.25 208 GLU B O 1
ATOM 4031 N N . ASP B 1 209 ? -3.027 51.406 19.625 1 93 209 ASP B N 1
ATOM 4032 C CA . ASP B 1 209 ? -2.918 51.406 18.172 1 93 209 ASP B CA 1
ATOM 4033 C C . ASP B 1 209 ? -2.227 50.156 17.672 1 93 209 ASP B C 1
ATOM 4035 O O . ASP B 1 209 ? -2.637 49.562 16.656 1 93 209 ASP B O 1
ATOM 4039 N N . THR B 1 210 ? -1.174 49.781 18.375 1 94.06 210 THR B N 1
ATOM 4040 C CA . THR B 1 210 ? -0.432 48.594 18 1 94.06 210 THR B CA 1
ATOM 4041 C C . THR B 1 210 ? -1.304 47.344 18.141 1 94.06 210 THR B C 1
ATOM 4043 O O . THR B 1 210 ? -1.235 46.438 17.328 1 94.06 210 THR B O 1
ATOM 4046 N N . LYS B 1 211 ? -2.123 47.344 19.172 1 92.44 211 LYS B N 1
ATOM 4047 C CA . LYS B 1 211 ? -3.033 46.219 19.391 1 92.44 211 LYS B CA 1
ATOM 4048 C C . LYS B 1 211 ? -3.975 46.031 18.219 1 92.44 211 LYS B C 1
ATOM 4050 O O . LYS B 1 211 ? -4.121 44.906 17.703 1 92.44 211 LYS B O 1
ATOM 4055 N N . VAL B 1 212 ? -4.609 47.094 17.812 1 90.19 212 VAL B N 1
ATOM 4056 C CA . VAL B 1 212 ? -5.559 47.062 16.703 1 90.19 212 VAL B CA 1
ATOM 4057 C C . VAL B 1 212 ? -4.848 46.594 15.438 1 90.19 212 VAL B C 1
ATOM 4059 O O . VAL B 1 212 ? -5.363 45.75 14.695 1 90.19 212 VAL B O 1
ATOM 4062 N N . ARG B 1 213 ? -3.604 47.094 15.25 1 93.25 213 ARG B N 1
ATOM 4063 C CA . ARG B 1 213 ? -2.83 46.719 14.062 1 93.25 213 ARG B CA 1
ATOM 4064 C C . ARG B 1 213 ? -2.453 45.25 14.078 1 93.25 213 ARG B C 1
ATOM 4066 O O . ARG B 1 213 ? -2.615 44.562 13.07 1 93.25 213 ARG B O 1
ATOM 4073 N N . ILE B 1 214 ? -2.014 44.812 15.18 1 94.88 214 ILE B N 1
ATOM 4074 C CA . ILE B 1 214 ? -1.556 43.438 15.305 1 94.88 214 ILE B CA 1
ATOM 4075 C C . ILE B 1 214 ? -2.736 42.469 15.125 1 94.88 214 ILE B C 1
ATOM 4077 O O . ILE B 1 214 ? -2.617 41.438 14.445 1 94.88 214 ILE B O 1
ATOM 4081 N N . VAL B 1 215 ? -3.879 42.75 15.734 1 92.62 215 VAL B N 1
ATOM 4082 C CA . VAL B 1 215 ? -5.062 41.938 15.602 1 92.62 215 VAL B CA 1
ATOM 4083 C C . VAL B 1 215 ? -5.48 41.844 14.133 1 92.62 215 VAL B C 1
ATOM 4085 O O . VAL B 1 215 ? -5.824 40.781 13.625 1 92.62 215 VAL B O 1
ATOM 4088 N N . GLY B 1 216 ? -5.434 43.031 13.484 1 92.12 216 GLY B N 1
ATOM 4089 C CA . GLY B 1 216 ? -5.734 43.062 12.062 1 92.12 216 GLY B CA 1
ATOM 4090 C C . GLY B 1 216 ? -4.773 42.219 11.234 1 92.12 216 GLY B C 1
ATOM 4091 O O . GLY B 1 216 ? -5.195 41.469 10.336 1 92.12 216 GLY B O 1
ATOM 4092 N N . GLN B 1 217 ? -3.516 42.281 11.547 1 94.06 217 GLN B N 1
ATOM 4093 C CA . GLN B 1 217 ? -2.5 41.531 10.828 1 94.06 217 GLN B CA 1
ATOM 4094 C C . GLN B 1 217 ? -2.656 40.031 11.086 1 94.06 217 GLN B C 1
ATOM 4096 O O . GLN B 1 217 ? -2.502 39.219 10.164 1 94.06 217 GLN B O 1
ATOM 4101 N N . LEU B 1 218 ? -2.947 39.656 12.289 1 93.25 218 LEU B N 1
ATOM 4102 C CA . LEU B 1 218 ? -3.15 38.25 12.633 1 93.25 218 LEU B CA 1
ATOM 4103 C C . LEU B 1 218 ? -4.367 37.688 11.906 1 93.25 218 LEU B C 1
ATOM 4105 O O . LEU B 1 218 ? -4.344 36.562 11.438 1 93.25 218 LEU B O 1
ATOM 4109 N N . ARG B 1 219 ? -5.41 38.469 11.875 1 90 219 ARG B N 1
ATOM 4110 C CA . ARG B 1 219 ? -6.605 38.031 11.148 1 90 219 ARG B CA 1
ATOM 4111 C C . ARG B 1 219 ? -6.289 37.781 9.672 1 90 219 ARG B C 1
ATOM 4113 O O . ARG B 1 219 ? -6.727 36.781 9.102 1 90 219 ARG B O 1
ATOM 4120 N N . GLU B 1 220 ? -5.523 38.688 9.141 1 91.75 220 GLU B N 1
ATOM 4121 C CA . GLU B 1 220 ? -5.125 38.531 7.746 1 91.75 220 GLU B CA 1
ATOM 4122 C C . GLU B 1 220 ? -4.262 37.281 7.551 1 91.75 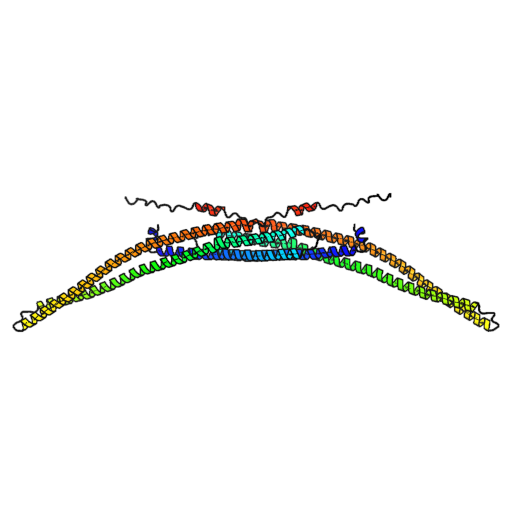220 GLU B C 1
ATOM 4124 O O . GLU B 1 220 ? -4.406 36.562 6.562 1 91.75 220 GLU B O 1
ATOM 4129 N N . LEU B 1 221 ? -3.418 37.094 8.469 1 92.75 221 LEU B N 1
ATOM 4130 C CA . LEU B 1 221 ? -2.541 35.906 8.414 1 92.75 221 LEU B CA 1
ATOM 4131 C C . LEU B 1 221 ? -3.352 34.625 8.43 1 92.75 221 LEU B C 1
ATOM 4133 O O . LEU B 1 221 ? -3.119 33.719 7.609 1 92.75 221 LEU B O 1
ATOM 4137 N N . VAL B 1 222 ? -4.297 34.531 9.312 1 89.94 222 VAL B N 1
ATOM 4138 C CA . VAL B 1 222 ? -5.129 33.312 9.438 1 89.94 222 VAL B CA 1
ATOM 4139 C C . VAL B 1 222 ? -5.973 33.156 8.172 1 89.94 222 VAL B C 1
ATOM 4141 O O . VAL B 1 222 ? -6.156 32.031 7.695 1 89.94 222 VAL B O 1
ATOM 4144 N N . TYR B 1 223 ? -6.43 34.25 7.645 1 89.62 223 TYR B N 1
ATOM 4145 C CA . TYR B 1 223 ? -7.223 34.188 6.422 1 89.62 223 TYR B CA 1
ATOM 4146 C C . TYR B 1 223 ? -6.418 33.625 5.266 1 89.62 223 TYR B C 1
ATOM 4148 O O . TYR B 1 223 ? -6.898 32.75 4.539 1 89.62 223 TYR B O 1
ATOM 4156 N N . ARG B 1 224 ? -5.211 34.062 5.109 1 92 224 ARG B N 1
ATOM 4157 C CA . ARG B 1 224 ? -4.336 33.562 4.051 1 92 224 ARG B CA 1
ATOM 4158 C C . ARG B 1 224 ? -4.039 32.062 4.242 1 92 224 ARG B C 1
ATOM 4160 O O . ARG B 1 224 ? -3.969 31.328 3.268 1 92 224 ARG B O 1
ATOM 4167 N N . CYS B 1 225 ? -3.854 31.766 5.469 1 89.75 225 CYS B N 1
ATOM 4168 C CA . CYS B 1 225 ? -3.592 30.359 5.781 1 89.75 225 CYS B CA 1
ATOM 4169 C C . CYS B 1 225 ? -4.793 29.5 5.426 1 89.75 225 CYS B C 1
ATOM 4171 O O . CYS B 1 225 ? -4.629 28.406 4.879 1 89.75 225 CYS B O 1
ATOM 4173 N N . ASP B 1 226 ? -5.957 29.969 5.715 1 89 226 ASP B N 1
ATOM 4174 C CA . ASP B 1 226 ? -7.176 29.25 5.352 1 89 226 ASP B CA 1
ATOM 4175 C C . ASP B 1 226 ? -7.277 29.062 3.838 1 89 226 ASP B C 1
ATOM 4177 O O . ASP B 1 226 ? -7.621 27.984 3.355 1 89 226 ASP B O 1
ATOM 4181 N N . GLN B 1 227 ? -6.922 30.109 3.156 1 90.19 227 GLN B N 1
ATOM 4182 C CA . GLN B 1 227 ? -6.973 30.047 1.698 1 90.19 227 GLN B CA 1
ATOM 4183 C C . GLN B 1 227 ? -5.969 29.047 1.146 1 90.19 227 GLN B C 1
ATOM 4185 O O . GLN B 1 227 ? -6.285 28.281 0.234 1 90.19 227 GLN B O 1
ATOM 4190 N N . THR B 1 228 ? -4.809 29.094 1.676 1 92.06 228 THR B N 1
ATOM 4191 C CA . THR B 1 228 ? -3.781 28.156 1.239 1 92.06 228 THR B CA 1
ATOM 4192 C C . THR B 1 228 ? -4.195 26.719 1.543 1 92.06 228 THR B C 1
ATOM 4194 O O . THR B 1 228 ? -4.008 25.828 0.716 1 92.06 228 THR B O 1
ATOM 4197 N N . THR B 1 229 ? -4.727 26.5 2.719 1 91 229 THR B N 1
ATOM 4198 C CA . THR B 1 229 ? -5.188 25.172 3.094 1 91 229 THR B CA 1
ATOM 4199 C C . THR B 1 229 ? -6.242 24.656 2.115 1 91 229 THR B C 1
ATOM 4201 O O . THR B 1 229 ? -6.207 23.5 1.695 1 91 229 THR B O 1
ATOM 4204 N N . LYS B 1 230 ? -7.16 25.516 1.784 1 88.06 230 LYS B N 1
ATOM 4205 C CA . LYS B 1 230 ? -8.219 25.141 0.846 1 88.06 230 LYS B CA 1
ATOM 4206 C C . LYS B 1 230 ? -7.645 24.797 -0.524 1 88.06 230 LYS B C 1
ATOM 4208 O O . LYS B 1 230 ? -8.023 23.797 -1.125 1 88.06 230 LYS B O 1
ATOM 4213 N N . ALA B 1 231 ? -6.758 25.641 -0.962 1 89.81 231 ALA B N 1
ATOM 4214 C CA . ALA B 1 231 ? -6.145 25.422 -2.27 1 89.81 231 ALA B CA 1
ATOM 4215 C C . ALA B 1 231 ? -5.375 24.094 -2.297 1 89.81 231 ALA B C 1
ATOM 4217 O O . ALA B 1 231 ? -5.551 23.281 -3.207 1 89.81 231 ALA B O 1
ATOM 4218 N N . CYS B 1 232 ? -4.516 23.906 -1.307 1 90.88 232 CYS B N 1
ATOM 4219 C CA . CYS B 1 232 ? -3.721 22.688 -1.216 1 90.88 232 CYS B CA 1
ATOM 4220 C C . CYS B 1 232 ? -4.613 21.453 -1.104 1 90.88 232 CYS B C 1
ATOM 4222 O O . CYS B 1 232 ? -4.359 20.438 -1.749 1 90.88 232 CYS B O 1
ATOM 4224 N N . SER B 1 233 ? -5.652 21.547 -0.299 1 88.38 233 SER B N 1
ATOM 4225 C CA . SER B 1 233 ? -6.559 20.422 -0.099 1 88.38 233 SER B CA 1
ATOM 4226 C C . SER B 1 233 ? -7.312 20.078 -1.381 1 88.38 233 SER B C 1
ATOM 4228 O O . SER B 1 233 ? -7.57 18.906 -1.665 1 88.38 233 SER B O 1
ATOM 4230 N N . THR B 1 234 ? -7.672 21.109 -2.15 1 84.81 234 THR B N 1
ATOM 4231 C CA . THR B 1 234 ? -8.328 20.891 -3.432 1 84.81 234 THR B CA 1
ATOM 4232 C C . THR B 1 234 ? -7.445 20.047 -4.352 1 84.81 234 THR B C 1
ATOM 4234 O O . THR B 1 234 ? -7.914 19.094 -4.969 1 84.81 234 THR B O 1
ATOM 4237 N N . HIS B 1 235 ? -6.207 20.391 -4.414 1 83.69 235 HIS B N 1
ATOM 4238 C CA . HIS B 1 235 ? -5.266 19.625 -5.215 1 83.69 235 HIS B CA 1
ATOM 4239 C C . HIS B 1 235 ? -5.156 18.188 -4.707 1 83.69 235 HIS B C 1
ATOM 4241 O O . HIS B 1 235 ? -5.148 17.25 -5.5 1 83.69 235 HIS B O 1
ATOM 4247 N N . TYR B 1 236 ? -5.105 18.047 -3.502 1 88.25 236 TYR B N 1
ATOM 4248 C CA . TYR B 1 236 ? -4.977 16.734 -2.881 1 88.25 236 TYR B CA 1
ATOM 4249 C C . TYR B 1 236 ? -6.164 15.852 -3.223 1 88.25 236 TYR B C 1
ATOM 4251 O O . TYR B 1 236 ? -5.992 14.727 -3.699 1 88.25 236 TYR B O 1
ATOM 4259 N N . PHE B 1 237 ? -7.293 16.375 -3.025 1 84.5 237 PHE B N 1
ATOM 4260 C CA . PHE B 1 237 ? -8.492 15.562 -3.205 1 84.5 237 PHE B CA 1
ATOM 4261 C C . PHE B 1 237 ? -8.773 15.328 -4.684 1 84.5 237 PHE B C 1
ATOM 4263 O O . PHE B 1 237 ? -9.352 14.312 -5.055 1 84.5 237 PHE B O 1
ATOM 4270 N N . GLN B 1 238 ? -8.281 16.219 -5.52 1 80.62 238 GLN B N 1
ATOM 4271 C CA . GLN B 1 238 ? -8.391 16 -6.957 1 80.62 238 GLN B CA 1
ATOM 4272 C C . GLN B 1 238 ? -7.566 14.797 -7.391 1 80.62 238 GLN B C 1
ATOM 4274 O O . GLN B 1 238 ? -8.008 14 -8.219 1 80.62 238 GLN B O 1
ATOM 4279 N N . ILE B 1 239 ? -6.445 14.711 -6.844 1 81.06 239 ILE B N 1
ATOM 4280 C CA . ILE B 1 239 ? -5.527 13.648 -7.23 1 81.06 239 ILE B CA 1
ATOM 4281 C C . ILE B 1 239 ? -5.969 12.328 -6.594 1 81.06 239 ILE B C 1
ATOM 4283 O O . ILE B 1 239 ? -5.965 11.289 -7.246 1 81.06 239 ILE B O 1
ATOM 4287 N N . VAL B 1 240 ? -6.301 12.336 -5.344 1 76.94 240 VAL B N 1
ATOM 4288 C CA . VAL B 1 240 ? -6.66 11.117 -4.625 1 76.94 240 VAL B CA 1
ATOM 4289 C C . VAL B 1 240 ? -7.965 10.555 -5.184 1 76.94 240 VAL B C 1
ATOM 4291 O O . VAL B 1 240 ? -8.117 9.336 -5.312 1 76.94 240 VAL B O 1
ATOM 4294 N N . ASN B 1 241 ? -8.875 11.406 -5.59 1 64.81 241 ASN B N 1
ATOM 4295 C CA . ASN B 1 241 ? -10.148 10.953 -6.141 1 64.81 241 ASN B CA 1
ATOM 4296 C C . ASN B 1 241 ? -10 10.484 -7.59 1 64.81 241 ASN B C 1
ATOM 4298 O O . ASN B 1 241 ? -10.594 9.484 -7.988 1 64.81 241 ASN B O 1
ATOM 4302 N N . PHE B 1 242 ? -9.305 11.211 -8.422 1 59.22 242 PHE B N 1
ATOM 4303 C CA . PHE B 1 242 ? -9.203 10.875 -9.836 1 59.22 242 PHE B CA 1
ATOM 4304 C C . PHE B 1 242 ? -8.07 9.883 -10.078 1 59.22 242 PHE B C 1
ATOM 4306 O O . PHE B 1 242 ? -8.195 8.984 -10.914 1 59.22 242 PHE B O 1
ATOM 4313 N N . GLY B 1 243 ? -6.98 10.109 -9.641 1 54.81 243 GLY B N 1
ATOM 4314 C CA . GLY B 1 243 ? -5.773 9.414 -10.055 1 54.81 243 GLY B CA 1
ATOM 4315 C C . GLY B 1 243 ? -5.621 8.055 -9.406 1 54.81 243 GLY B C 1
ATOM 4316 O O . GLY B 1 243 ? -5.469 7.043 -10.094 1 54.81 243 GLY B O 1
ATOM 4317 N N . LEU B 1 244 ? -5.336 8.047 -8.281 1 53.72 244 LEU B N 1
ATOM 4318 C CA . LEU B 1 244 ? -5.004 6.812 -7.574 1 53.72 244 LEU B CA 1
ATOM 4319 C C . LEU B 1 244 ? -6.211 5.887 -7.5 1 53.72 244 LEU B C 1
ATOM 4321 O O . LEU B 1 244 ? -6.066 4.664 -7.562 1 53.72 244 LEU B O 1
ATOM 4325 N N . MET B 1 245 ? -7.332 6.484 -7.531 1 49 245 MET B N 1
ATOM 4326 C CA . MET B 1 245 ? -8.531 5.672 -7.352 1 49 245 MET B CA 1
ATOM 4327 C C . MET B 1 245 ? -9.102 5.246 -8.703 1 49 245 MET B C 1
ATOM 4329 O O . MET B 1 245 ? -9.781 4.219 -8.797 1 49 245 MET B O 1
ATOM 4333 N N . LYS B 1 246 ? -8.906 5.941 -9.961 1 45.22 246 LYS B N 1
ATOM 4334 C CA . LYS B 1 246 ? -9.414 5.594 -11.281 1 45.22 246 LYS B CA 1
ATOM 4335 C C . LYS B 1 246 ? -8.695 4.367 -11.844 1 45.22 246 LYS B C 1
ATOM 4337 O O . LYS B 1 246 ? -9.305 3.557 -12.547 1 45.22 246 LYS B O 1
ATOM 4342 N N . GLY B 1 247 ? -7.465 4.328 -11.961 1 40.09 247 GLY B N 1
ATOM 4343 C CA . GLY B 1 247 ? -6.699 3.389 -12.766 1 40.09 247 GLY B CA 1
ATOM 4344 C C . GLY B 1 247 ? -7.055 1.94 -12.484 1 40.09 247 GLY B C 1
ATOM 4345 O O . GLY B 1 247 ? -6.504 1.03 -13.109 1 40.09 247 GLY B O 1
ATOM 4346 N N . ARG B 1 248 ? -7.469 1.702 -11.484 1 40 248 ARG B N 1
ATOM 4347 C CA . ARG B 1 248 ? -7.594 0.267 -11.25 1 40 248 ARG B CA 1
ATOM 4348 C C . ARG B 1 248 ? -8.766 -0.317 -12.039 1 40 248 ARG B C 1
ATOM 4350 O O . ARG B 1 248 ? -9 -1.526 -12 1 40 248 ARG B O 1
ATOM 4357 N N . LEU B 1 249 ? -9.641 0.385 -12.672 1 34.81 249 LEU B N 1
ATOM 4358 C CA . LEU B 1 249 ? -10.852 -0.169 -13.258 1 34.81 249 LEU B CA 1
ATOM 4359 C C . LEU B 1 249 ? -10.594 -0.667 -14.672 1 34.81 249 LEU B C 1
ATOM 4361 O O . LEU B 1 249 ? -11.531 -0.868 -15.445 1 34.81 249 LEU B O 1
ATOM 4365 N N . GLU B 1 250 ? -9.586 -1.12 -15.188 1 36.5 250 GLU B N 1
ATOM 4366 C CA . GLU B 1 250 ? -9.844 -1.614 -16.531 1 36.5 250 GLU B CA 1
ATOM 4367 C C . GLU B 1 250 ? -10.594 -2.941 -16.5 1 36.5 250 GLU B C 1
ATOM 4369 O O . GLU B 1 250 ? -10.227 -3.85 -15.75 1 36.5 250 GLU B O 1
ATOM 4374 N N . PRO B 1 251 ? -11.742 -3.09 -17.172 1 35.41 251 PRO B N 1
ATOM 4375 C CA . PRO B 1 251 ? -12.633 -4.25 -17.281 1 35.41 251 PRO B CA 1
ATOM 4376 C C . PRO B 1 251 ? -11.938 -5.48 -17.859 1 35.41 251 PRO B C 1
ATOM 4378 O O . PRO B 1 251 ? -11.438 -5.438 -18.984 1 35.41 251 PRO B O 1
ATOM 4381 N N . TYR B 1 252 ? -11.25 -6.23 -17.25 1 35.41 252 TYR B N 1
ATOM 4382 C CA . TYR B 1 252 ? -10.797 -7.543 -17.703 1 35.41 252 TYR B CA 1
ATOM 4383 C C . TYR B 1 252 ? -11.977 -8.438 -18.062 1 35.41 252 TYR B C 1
ATOM 4385 O O . TYR B 1 252 ? -11.797 -9.609 -18.391 1 35.41 252 TYR B O 1
ATOM 4393 N N . THR B 1 253 ? -13.148 -8.148 -17.844 1 35.69 253 THR B N 1
ATOM 4394 C CA . THR B 1 253 ? -14.227 -9.109 -18.062 1 35.69 253 THR B CA 1
ATOM 4395 C C . THR B 1 253 ? -14.297 -9.523 -19.531 1 35.69 253 THR B C 1
ATOM 4397 O O . THR B 1 253 ? -14.836 -10.586 -19.859 1 35.69 253 THR B O 1
ATOM 4400 N N . ALA B 1 254 ? -14.031 -8.805 -20.516 1 35.19 254 ALA B N 1
ATOM 4401 C CA . ALA B 1 254 ? -14.445 -9.18 -21.875 1 35.19 254 ALA B CA 1
ATOM 4402 C C . ALA B 1 254 ? -13.68 -10.406 -22.359 1 35.19 254 ALA B C 1
ATOM 4404 O O . ALA B 1 254 ? -14.219 -11.219 -23.125 1 35.19 254 ALA B O 1
ATOM 4405 N N . LYS B 1 255 ? -12.383 -10.516 -22.266 1 37.22 255 LYS B N 1
ATOM 4406 C CA . LYS B 1 255 ? -11.672 -11.578 -22.984 1 37.22 255 LYS B CA 1
ATOM 4407 C C . LYS B 1 255 ? -11.859 -12.922 -22.281 1 37.22 255 LYS B C 1
ATOM 4409 O O . LYS B 1 255 ? -11.461 -13.961 -22.812 1 37.22 255 LYS B O 1
ATOM 4414 N N . MET B 1 256 ? -12.117 -12.812 -20.969 1 36.03 256 MET B N 1
ATOM 4415 C CA . MET B 1 256 ? -12.273 -14.117 -20.328 1 36.03 256 MET B CA 1
ATOM 4416 C C . MET B 1 256 ? -13.422 -14.898 -20.969 1 36.03 256 MET B C 1
ATOM 4418 O O . MET B 1 256 ? -13.352 -16.125 -21.094 1 36.03 256 MET B O 1
ATOM 4422 N N . TYR B 1 257 ? -14.57 -14.203 -21.281 1 36.47 257 TYR B N 1
ATOM 4423 C CA . TYR B 1 257 ? -15.719 -14.922 -21.828 1 36.47 257 TYR B CA 1
ATOM 4424 C C . TYR B 1 257 ? -15.5 -15.258 -23.297 1 36.47 257 TYR B C 1
ATOM 4426 O O . TYR B 1 257 ? -16.266 -16.031 -23.891 1 36.47 257 TYR B O 1
ATOM 4434 N N . ALA B 1 258 ? -14.797 -14.539 -23.984 1 37.38 258 ALA B N 1
ATOM 4435 C CA . ALA B 1 258 ? -14.75 -14.883 -25.406 1 37.38 258 ALA B CA 1
ATOM 4436 C C . ALA B 1 258 ? -14.078 -16.234 -25.609 1 37.38 258 ALA B C 1
ATOM 4438 O O . ALA B 1 258 ? -14.32 -16.906 -26.609 1 37.38 258 ALA B O 1
ATOM 4439 N N . ASP B 1 259 ? -13.125 -16.484 -24.812 1 35.53 259 ASP B N 1
ATOM 4440 C CA . ASP B 1 259 ? -12.477 -17.75 -25.172 1 35.53 259 ASP B CA 1
ATOM 4441 C C . ASP B 1 259 ? -13.375 -18.938 -24.828 1 35.53 259 ASP B C 1
ATOM 4443 O O . ASP B 1 259 ? -12.938 -20.094 -24.906 1 35.53 259 ASP B O 1
ATOM 4447 N N . GLU B 1 260 ? -14.484 -18.688 -24.25 1 36.34 260 GLU B N 1
ATOM 4448 C CA . GLU B 1 260 ? -15.414 -19.812 -24.188 1 36.34 260 GLU B CA 1
ATOM 4449 C C . GLU B 1 260 ? -15.703 -20.375 -25.578 1 36.34 260 GLU B C 1
ATOM 4451 O O . GLU B 1 260 ? -16.375 -21.391 -25.719 1 36.34 260 GLU B O 1
ATOM 4456 N N . GLU B 1 261 ? -15.602 -19.562 -26.578 1 34.72 261 GLU B N 1
ATOM 4457 C CA . GLU B 1 261 ? -15.961 -20.312 -27.766 1 34.72 261 GLU B CA 1
ATOM 4458 C C . GLU B 1 261 ? -14.906 -21.375 -28.094 1 34.72 261 GLU B C 1
ATOM 4460 O O . GLU B 1 261 ? -14.352 -21.391 -29.188 1 34.72 261 GLU B O 1
ATOM 4465 N N . CYS B 1 262 ? -13.875 -21.453 -27.359 1 36.72 262 CYS B N 1
ATOM 4466 C CA . CYS B 1 262 ? -12.969 -22.484 -27.844 1 36.72 262 CYS B CA 1
ATOM 4467 C C . CYS B 1 262 ? -13.734 -23.734 -28.266 1 36.72 262 CYS B C 1
ATOM 4469 O O . CYS B 1 262 ? -14.781 -24.047 -27.688 1 36.72 262 CYS B O 1
ATOM 4471 N N . GLU B 1 263 ? -13.18 -24.422 -29.297 1 34.09 263 GLU B N 1
ATOM 4472 C CA . GLU B 1 263 ? -13.312 -25.453 -30.328 1 34.09 263 GLU B CA 1
ATOM 4473 C C . GLU B 1 263 ? -13.648 -26.812 -29.719 1 34.09 263 GLU B C 1
ATOM 4475 O O . GLU B 1 263 ? -13.039 -27.219 -28.719 1 34.09 263 GLU B O 1
ATOM 4480 N N . GLU B 1 264 ? -14.812 -27.203 -29.797 1 31.38 264 GLU B N 1
ATOM 4481 C CA . GLU B 1 264 ? -15.039 -28.656 -29.844 1 31.38 264 GLU B CA 1
ATOM 4482 C C . GLU B 1 264 ? -13.852 -29.391 -30.453 1 31.38 264 GLU B C 1
ATOM 4484 O O . GLU B 1 264 ? -13.227 -28.891 -31.391 1 31.38 264 GLU B O 1
ATOM 4489 N N . PRO B 1 265 ? -13.047 -30.156 -29.703 1 34.75 265 PRO B N 1
ATOM 4490 C CA . PRO B 1 265 ? -12.086 -30.953 -30.484 1 34.75 265 PRO B CA 1
ATOM 4491 C C . PRO B 1 265 ? -12.609 -31.344 -31.859 1 34.75 265 PRO B C 1
ATOM 4493 O O . PRO B 1 265 ? -13.766 -31.75 -31.984 1 34.75 265 PRO B O 1
ATOM 4496 N N . PRO B 1 266 ? -12.242 -30.578 -32.875 1 31.5 266 PRO B N 1
ATOM 4497 C CA . PRO B 1 266 ? -12.695 -31.078 -34.188 1 31.5 266 PRO B CA 1
ATOM 4498 C C . PRO B 1 266 ? -12.617 -32.594 -34.281 1 31.5 266 PRO B C 1
ATOM 4500 O O . PRO B 1 266 ? -11.664 -33.219 -33.781 1 31.5 266 PRO B O 1
ATOM 4503 N N . MET B 1 267 ? -13.734 -33.375 -34.25 1 31.59 267 MET B N 1
ATOM 4504 C CA . MET B 1 267 ? -13.797 -34.75 -34.781 1 31.59 267 MET B CA 1
ATOM 4505 C C . MET B 1 267 ? -13 -34.844 -36.062 1 31.59 267 MET B C 1
ATOM 4507 O O . MET B 1 267 ? -13.289 -34.156 -37.062 1 31.59 267 MET B O 1
ATOM 4511 N N . ASN B 1 268 ? -11.648 -34.969 -36.031 1 29.77 268 ASN B N 1
ATOM 4512 C CA . ASN B 1 268 ? -10.922 -35.312 -37.25 1 29.77 268 ASN B CA 1
ATOM 4513 C C . ASN B 1 268 ? -11.734 -36.25 -38.156 1 29.77 268 ASN B C 1
ATOM 4515 O O . ASN B 1 268 ? -12.195 -37.312 -37.688 1 29.77 268 ASN B O 1
ATOM 4519 N N . GLU B 1 269 ? -12.516 -35.844 -39.094 1 29.58 269 GLU B N 1
ATOM 4520 C CA . GLU B 1 269 ? -12.852 -36.625 -40.281 1 29.58 269 GLU B CA 1
ATOM 4521 C C . GLU B 1 269 ? -11.648 -37.406 -40.781 1 29.58 269 GLU B C 1
ATOM 4523 O O . GLU B 1 269 ? -10.602 -36.812 -41.062 1 29.58 269 GLU B O 1
ATOM 4528 N N . ILE B 1 270 ? -11.391 -38.781 -40.406 1 33.78 270 ILE B N 1
ATOM 4529 C CA . ILE B 1 270 ? -10.719 -39.844 -41.156 1 33.78 270 ILE B CA 1
ATOM 4530 C C . ILE B 1 270 ? -11 -39.656 -42.625 1 33.78 270 ILE B C 1
ATOM 4532 O O . ILE B 1 270 ? -12.148 -39.781 -43.062 1 33.78 270 ILE B O 1
ATOM 4536 N N . ASP B 1 271 ? -10.43 -38.719 -43.312 1 27.98 271 ASP B N 1
ATOM 4537 C CA . ASP B 1 271 ? -10.445 -38.688 -44.75 1 27.98 271 ASP B CA 1
ATOM 4538 C C . ASP B 1 271 ? -10.039 -40.062 -45.312 1 27.98 271 ASP B C 1
ATOM 4540 O O . ASP B 1 271 ? -8.992 -40.594 -44.969 1 27.98 271 ASP B O 1
ATOM 4544 N N . SER B 1 272 ? -11.016 -40.969 -45.812 1 27.77 272 SER B N 1
ATOM 4545 C CA . SER B 1 272 ? -11.086 -42.094 -46.719 1 27.77 272 SER B CA 1
ATOM 4546 C C . SER B 1 272 ? -10.18 -41.906 -47.938 1 27.77 272 SER B C 1
ATOM 4548 O O . SER B 1 272 ? -10.242 -42.656 -48.906 1 27.77 272 SER B O 1
ATOM 4550 N N . GLY B 1 273 ? -9.297 -40.969 -48.031 1 26.17 273 GLY B N 1
ATOM 4551 C CA . GLY B 1 273 ? -8.703 -40.906 -49.344 1 26.17 273 GLY B CA 1
ATOM 4552 C C . GLY B 1 273 ? -7.801 -42.094 -49.656 1 26.17 273 GLY B C 1
ATOM 4553 O O . GLY B 1 273 ? -7.082 -42.094 -50.656 1 26.17 273 GLY B O 1
ATOM 4554 N N . GLY B 1 274 ? -7.402 -43.188 -48.875 1 23.25 274 GLY B N 1
ATOM 4555 C CA . GLY B 1 274 ? -6.691 -44.25 -49.562 1 23.25 274 GLY B CA 1
ATOM 4556 C C . GLY B 1 274 ? -7.574 -45.031 -50.531 1 23.25 274 GLY B C 1
ATOM 4557 O O . GLY B 1 274 ? -7.133 -46 -51.125 1 23.25 274 GLY B O 1
ATOM 4558 N N . LEU B 1 275 ? -8.789 -45.125 -50.75 1 21.61 275 LEU B N 1
ATOM 4559 C CA . LEU B 1 275 ? -9.102 -46.094 -51.781 1 21.61 275 LEU B CA 1
ATOM 4560 C C . LEU B 1 275 ? -8.664 -45.594 -53.156 1 21.61 275 LEU B C 1
ATOM 4562 O O . LEU B 1 275 ? -8.758 -46.312 -54.156 1 21.61 275 LEU B O 1
ATOM 4566 N N . ALA B 1 276 ? -7.922 -44.656 -53.531 1 18.7 276 ALA B N 1
ATOM 4567 C CA . ALA B 1 276 ? -7.211 -44.938 -54.781 1 18.7 276 ALA B CA 1
ATOM 4568 C C . ALA B 1 276 ? -5.77 -45.375 -54.5 1 18.7 276 ALA B C 1
ATOM 4570 O O . ALA B 1 276 ? -5.145 -44.875 -53.562 1 18.7 276 ALA B O 1
#

Sequence (552 aa):
MDRMVADRADGIDIAFDRGKAWSKYCKELLNFVSRRMQLELDHAKKVHCLANQSKIAINEHFLPLRDVFESSFDNDIVFCEQTYDAVKHIQDRFIKSLELRRDDHERQRRALKNEWMRVTKQVKDTQQELLRARSLLGTRDDGYRRAQESFIRTESTGPAVGAEVVRRRKELERRRKNEEEAFTKREEAQSQVEKLENELERREQLMEDTKVRIVGQLRELVYRCDQTTKACSTHYFQIVNFGLMKGRLEPYTAKMYADEECEEPPMNEIDSGGLAMDRMVADRADGIDIAFDRGKAWSKYCKELLNFVSRRMQLELDHAKKVHCLANQSKIAINEHFLPLRDVFESSFDNDIVFCEQTYDAVKHIQDRFIKSLELRRDDHERQRRALKNEWMRVTKQVKDTQQELLRARSLLGTRDDGYRRAQESFIRTESTGPAVGAEVVRRRKELERRRKNEEEAFTKREEAQSQVEKLENELERREQLMEDTKVRIVGQLRELVYRCDQTTKACSTHYFQIVNFGLMKGRLEPYTAKMYADEECEEPPMNEIDSGGLA

Foldseek 3Di:
DLLVLLVPPCSLVVLLVLLVVLLVVLVVVLVVLLVVLVVLLVVLVVLLVVLVVVLVVLPDPPDPCSVVSVVVSVLSNVLSVLSVVLSVQLCVQANVLLVVLSVVSVVLSVVLVVVLVVLVVVLVVLVVVLVVLVVVLVVLVVQLVVLVVVLVVLVPDDDDDDPRVVVSVVVNVVSVVSNVVSVVSSVVSVVVSVVSVVVSVVSVVVSSVSSSVSSVVSVVSVVVSVVSNVRSVVSNCVCVVPGSVPSVDDPSPPPVPVCVVPDDPPPPPPPPPPPD/DLLVLLPPPCSLVVLLVLLVVLLVVLVVVLVVLLVVLVVLLVVLVVLLVVLVVVLVVLPDPPDPCSVVSVVVSVLSNVLSVLSVVLSVQLCVQFNVLLVVLSVVSVVLSVVLVVVLVVLVVVLVVLVVVLVVLVVVLVVLVVQLVVLVVVLVVLVPDDDDDDPRVVVSVVVNVVSVVSNVVSVVSSVVSVVVSVVSVVVSVVSVVVSSVSSSVSSVVSVVSVVVSVVSNVRSVVSNCVCVVPGSVPSVDDPSPPPVVVCVVDDDPPPPPPPPPPPD

Radius of gyration: 56.74 Å; Cα contacts (8 Å, |Δi|>4): 424; chains: 2; bounding box: 67×207×126 Å

Organism: Toxocara canis (NCBI:txid6265)

Nearest PDB structures (foldseek):
  3qwe-assembly1_A-2  TM=9.216E-01  e=1.196E-10  Homo sapiens
  4nqi-assembly2_D  TM=4.070E-01  e=3.626E-04  Dictyostelium discoideum
  2x3v-assembly2_C  TM=3.073E-01  e=1.262E-04  Mus musculus
  4nqi-assembly1_A  TM=4.219E-01  e=1.945E-03  Dictyostelium discoideum
  5i6j-assembly1_A-2  TM=4.762E-01  e=1.148E-02  Homo sapiens